Protein AF-A0A1G5U3D4-F1 (afdb_monomer_lite)

Structure (mmCIF, N/CA/C/O backbone):
data_AF-A0A1G5U3D4-F1
#
_entry.id   AF-A0A1G5U3D4-F1
#
loop_
_atom_site.group_PDB
_atom_site.id
_atom_site.type_symbol
_atom_site.label_atom_id
_atom_site.label_alt_id
_atom_site.label_comp_id
_atom_site.label_asym_id
_atom_site.label_entity_id
_atom_site.label_seq_id
_atom_site.pdbx_PDB_ins_code
_atom_site.Cartn_x
_atom_site.Cartn_y
_atom_site.Cartn_z
_atom_site.occupancy
_atom_site.B_iso_or_equiv
_atom_site.auth_seq_id
_atom_site.auth_comp_id
_atom_site.auth_asym_id
_atom_site.auth_atom_id
_atom_site.pdbx_PDB_model_num
ATOM 1 N N . MET A 1 1 ? 61.843 19.890 -47.550 1.00 40.59 1 MET A N 1
ATOM 2 C CA . MET A 1 1 ? 61.687 18.431 -47.391 1.00 40.59 1 MET A CA 1
ATOM 3 C C . MET A 1 1 ? 61.943 18.130 -45.918 1.00 40.59 1 MET A C 1
ATOM 5 O O . MET A 1 1 ? 63.076 17.907 -45.520 1.00 40.59 1 MET A O 1
ATOM 9 N N . HIS A 1 2 ? 60.922 18.325 -45.084 1.00 40.56 2 HIS A N 1
ATOM 10 C CA . HIS A 1 2 ? 60.919 17.898 -43.685 1.00 40.56 2 HIS A CA 1
ATOM 11 C C . HIS A 1 2 ? 59.904 16.772 -43.626 1.00 40.56 2 HIS A C 1
ATOM 13 O O . HIS A 1 2 ? 58.706 17.004 -43.760 1.00 40.56 2 HIS A O 1
ATOM 19 N N . ASP A 1 3 ? 60.434 15.559 -43.602 1.00 48.47 3 ASP A N 1
ATOM 20 C CA . ASP A 1 3 ? 59.673 14.334 -43.449 1.00 48.47 3 ASP A CA 1
ATOM 21 C C . ASP A 1 3 ? 59.570 14.100 -41.937 1.00 48.47 3 ASP A C 1
ATOM 23 O O . ASP A 1 3 ? 60.475 13.544 -41.312 1.00 48.47 3 ASP A O 1
ATOM 27 N N . ASP A 1 4 ? 58.526 14.664 -41.323 1.00 44.16 4 ASP A N 1
ATOM 28 C CA . ASP A 1 4 ? 58.190 14.407 -39.924 1.00 44.16 4 ASP A CA 1
ATOM 29 C C . ASP A 1 4 ? 57.668 12.971 -39.823 1.00 44.16 4 ASP A C 1
ATOM 31 O O . ASP A 1 4 ? 56.478 12.686 -39.993 1.00 44.16 4 ASP A O 1
ATOM 35 N N . ALA A 1 5 ? 58.585 12.044 -39.554 1.00 47.34 5 ALA A N 1
ATOM 36 C CA . ALA A 1 5 ? 58.266 10.671 -39.212 1.00 47.34 5 ALA A CA 1
ATOM 37 C C . ALA A 1 5 ? 57.438 10.655 -37.916 1.00 47.34 5 ALA A C 1
ATOM 39 O O . ALA A 1 5 ? 57.968 10.740 -36.806 1.00 47.34 5 ALA A O 1
ATOM 40 N N . GLN A 1 6 ? 56.114 10.548 -38.053 1.00 46.62 6 GLN A N 1
ATOM 41 C CA . GLN A 1 6 ? 55.227 10.310 -36.918 1.00 46.62 6 GLN A CA 1
ATOM 42 C C . GLN A 1 6 ? 55.649 9.010 -36.210 1.00 46.62 6 GLN A C 1
ATOM 44 O O . GLN A 1 6 ? 55.782 7.973 -36.869 1.00 46.62 6 GLN A O 1
ATOM 49 N N . PRO A 1 7 ? 55.840 9.020 -34.878 1.00 47.81 7 PRO A N 1
ATOM 50 C CA . PRO A 1 7 ? 56.302 7.844 -34.155 1.00 47.81 7 PRO A CA 1
ATOM 51 C C . PRO A 1 7 ? 55.297 6.696 -34.298 1.00 47.81 7 PRO A C 1
ATOM 53 O O . PRO A 1 7 ? 54.089 6.868 -34.104 1.00 47.81 7 PRO A O 1
ATOM 56 N N . ALA A 1 8 ? 55.803 5.508 -34.638 1.00 54.34 8 ALA A N 1
ATOM 57 C CA . ALA A 1 8 ? 55.010 4.290 -34.733 1.00 54.34 8 ALA A CA 1
ATOM 58 C C . ALA A 1 8 ? 54.326 4.007 -33.384 1.00 54.34 8 ALA A C 1
ATOM 60 O O . ALA A 1 8 ? 54.985 3.799 -32.365 1.00 54.34 8 ALA A O 1
ATOM 61 N N . ARG A 1 9 ? 52.988 4.023 -33.363 1.00 59.97 9 ARG A N 1
ATOM 62 C CA . ARG A 1 9 ? 52.210 3.705 -32.158 1.00 59.97 9 ARG A CA 1
ATOM 63 C C . ARG A 1 9 ? 52.391 2.228 -31.805 1.00 59.97 9 ARG A C 1
ATOM 65 O O . ARG A 1 9 ? 52.098 1.360 -32.621 1.00 59.97 9 ARG A O 1
ATOM 72 N N . THR A 1 10 ? 52.855 1.948 -30.590 1.00 72.38 10 THR A N 1
ATOM 73 C CA . THR A 1 10 ? 52.907 0.591 -30.031 1.00 72.38 10 THR A CA 1
ATOM 74 C C . THR A 1 10 ? 51.498 0.142 -29.610 1.00 72.38 10 THR A C 1
ATOM 76 O O . THR A 1 10 ? 50.693 0.980 -29.195 1.00 72.38 10 THR A O 1
ATOM 79 N N . PRO A 1 11 ? 51.174 -1.164 -29.657 1.00 71.25 11 PRO A N 1
ATOM 80 C CA . PRO A 1 11 ? 49.858 -1.681 -29.255 1.00 71.25 11 PRO A CA 1
ATOM 81 C C . PRO A 1 11 ? 49.492 -1.328 -27.802 1.00 71.25 11 PRO A C 1
ATOM 83 O O . PRO A 1 11 ? 48.326 -1.096 -27.488 1.00 71.25 11 PRO A O 1
ATOM 86 N N . ALA A 1 12 ? 50.495 -1.194 -26.927 1.00 77.06 12 ALA A N 1
ATOM 87 C CA . ALA A 1 12 ? 50.319 -0.719 -25.556 1.00 77.06 12 ALA A CA 1
ATOM 88 C C . ALA A 1 12 ? 49.777 0.724 -25.485 1.00 77.06 12 ALA A C 1
ATOM 90 O O . ALA A 1 12 ? 48.899 1.010 -24.672 1.00 77.06 12 ALA A O 1
ATOM 91 N N . ASN A 1 13 ? 50.241 1.622 -26.361 1.00 80.25 13 ASN A N 1
ATOM 92 C CA . ASN A 1 13 ? 49.787 3.014 -26.386 1.00 80.25 13 ASN A CA 1
ATOM 93 C C . ASN A 1 13 ? 48.340 3.132 -26.882 1.00 80.25 13 ASN A C 1
ATOM 95 O O . ASN A 1 13 ? 47.588 3.958 -26.368 1.00 80.25 13 ASN A O 1
ATOM 99 N N . THR A 1 14 ? 47.926 2.297 -27.841 1.00 76.62 14 THR A N 1
ATOM 100 C CA . THR A 1 14 ? 46.528 2.264 -28.297 1.00 76.62 14 THR A CA 1
ATOM 101 C C . THR A 1 14 ? 45.590 1.756 -27.202 1.00 76.62 14 THR A C 1
ATOM 103 O O . THR A 1 14 ? 44.530 2.342 -26.982 1.00 76.62 14 THR A O 1
ATOM 106 N N . LEU A 1 15 ? 45.997 0.721 -26.462 1.00 81.38 15 LEU A N 1
ATOM 107 C CA . LEU A 1 15 ? 45.232 0.203 -25.328 1.00 81.38 15 LEU A CA 1
ATOM 108 C C . LEU A 1 15 ? 45.103 1.242 -24.204 1.00 81.38 15 LEU A C 1
ATOM 110 O O . LEU A 1 15 ? 44.009 1.457 -23.684 1.00 81.38 15 LEU A O 1
ATOM 114 N N . LEU A 1 16 ? 46.193 1.940 -23.871 1.00 85.81 16 LEU A N 1
ATOM 115 C CA . LEU A 1 16 ? 46.182 3.012 -22.874 1.00 85.81 16 LEU A CA 1
ATOM 116 C C . LEU A 1 16 ? 45.246 4.156 -23.288 1.00 85.81 16 LEU A C 1
ATOM 118 O O . LEU A 1 16 ? 44.439 4.618 -22.484 1.00 85.81 16 LEU A O 1
ATOM 122 N N . LEU A 1 17 ? 45.303 4.572 -24.553 1.00 85.06 17 LEU A N 1
ATOM 123 C CA . LEU A 1 17 ? 44.421 5.599 -25.099 1.00 85.06 17 LEU A CA 1
ATOM 124 C C . LEU A 1 17 ? 42.943 5.176 -25.054 1.00 85.06 17 LEU A C 1
ATOM 126 O O . LEU A 1 17 ? 42.101 5.967 -24.637 1.00 85.06 17 LEU A O 1
ATOM 130 N N . ALA A 1 18 ? 42.619 3.938 -25.439 1.00 83.25 18 ALA A N 1
ATOM 131 C CA . ALA A 1 18 ? 41.254 3.420 -25.375 1.00 83.25 18 ALA A CA 1
ATOM 132 C C . ALA A 1 18 ? 40.723 3.385 -23.932 1.00 83.25 18 ALA A C 1
ATOM 134 O O . ALA A 1 18 ? 39.579 3.771 -23.691 1.00 83.25 18 ALA A O 1
ATOM 135 N N . MET A 1 19 ? 41.561 3.000 -22.961 1.00 85.94 19 MET A N 1
ATOM 136 C CA . MET A 1 19 ? 41.207 3.055 -21.538 1.00 85.94 19 MET A CA 1
ATOM 137 C C . MET A 1 19 ? 40.986 4.487 -21.045 1.00 85.94 19 MET A C 1
ATOM 139 O O . MET A 1 19 ? 40.022 4.730 -20.324 1.00 85.94 19 MET A O 1
ATOM 143 N N . LEU A 1 20 ? 41.822 5.447 -21.455 1.00 90.31 20 LEU A N 1
ATOM 144 C CA . LEU A 1 20 ? 41.631 6.860 -21.111 1.00 90.31 20 LEU A CA 1
ATOM 145 C C . LEU A 1 20 ? 40.322 7.415 -21.681 1.00 90.31 20 LEU A C 1
ATOM 147 O O . LEU A 1 20 ? 39.595 8.105 -20.972 1.00 90.31 20 LEU A O 1
ATOM 151 N N . ILE A 1 21 ? 39.989 7.086 -22.932 1.00 88.62 21 ILE A N 1
ATOM 152 C CA . ILE A 1 21 ? 38.724 7.505 -23.548 1.00 88.62 21 ILE A CA 1
ATOM 153 C C . ILE A 1 21 ? 37.540 6.841 -22.831 1.00 88.62 21 ILE A C 1
ATOM 155 O O . ILE A 1 21 ? 36.558 7.514 -22.531 1.00 88.62 21 ILE A O 1
ATOM 159 N N . ALA A 1 22 ? 37.629 5.552 -22.489 1.00 86.69 22 ALA A N 1
ATOM 160 C CA . ALA A 1 22 ? 36.587 4.867 -21.722 1.00 86.69 22 ALA A CA 1
ATOM 161 C C . ALA A 1 22 ? 36.379 5.511 -20.341 1.00 86.69 22 ALA A C 1
ATOM 163 O O . ALA A 1 22 ? 35.243 5.755 -19.936 1.00 86.69 22 ALA A O 1
ATOM 164 N N . ALA A 1 23 ? 37.468 5.846 -19.643 1.00 89.31 23 ALA A N 1
ATOM 165 C CA . ALA A 1 23 ? 37.425 6.556 -18.368 1.00 89.31 23 ALA A CA 1
ATOM 166 C C . ALA A 1 23 ? 36.858 7.978 -18.515 1.00 89.31 23 ALA A C 1
ATOM 168 O O . ALA A 1 23 ? 36.097 8.431 -17.668 1.00 89.31 23 ALA A O 1
ATOM 169 N N . MET A 1 24 ? 37.159 8.674 -19.612 1.00 92.62 24 MET A N 1
ATOM 170 C CA . MET A 1 24 ? 36.559 9.973 -19.916 1.00 92.62 24 MET A CA 1
ATOM 171 C C . MET A 1 24 ? 35.044 9.852 -20.146 1.00 92.62 24 MET A C 1
ATOM 173 O O . MET A 1 24 ? 34.285 10.677 -19.647 1.00 92.62 24 MET A O 1
ATOM 177 N N . LEU A 1 25 ? 34.588 8.812 -20.852 1.00 91.94 25 LEU A N 1
ATOM 178 C CA . LEU A 1 25 ? 33.169 8.545 -21.130 1.00 91.94 25 LEU A CA 1
ATOM 179 C C . LEU A 1 25 ? 32.389 8.026 -19.919 1.00 91.94 25 LEU A C 1
ATOM 181 O O . LEU A 1 25 ? 31.160 8.123 -19.889 1.00 91.94 25 LEU A O 1
ATOM 185 N N . ALA A 1 26 ? 33.086 7.537 -18.895 1.00 90.31 26 ALA A N 1
ATOM 186 C CA . ALA A 1 26 ? 32.483 7.207 -17.613 1.00 90.31 26 ALA A CA 1
ATOM 187 C C . ALA A 1 26 ? 31.790 8.425 -16.984 1.00 90.31 26 ALA A C 1
ATOM 189 O O . ALA A 1 26 ? 30.732 8.279 -16.377 1.00 90.31 26 ALA A O 1
ATOM 190 N N . VAL A 1 27 ? 32.354 9.624 -17.167 1.00 93.69 27 VAL A N 1
ATOM 191 C CA . VAL A 1 27 ? 31.813 10.878 -16.624 1.00 93.69 27 VAL A CA 1
ATOM 192 C C . VAL A 1 27 ? 30.427 11.203 -17.199 1.00 93.69 27 VAL A C 1
ATOM 194 O O . VAL A 1 27 ? 29.481 11.310 -16.416 1.00 93.69 27 VAL A O 1
ATOM 197 N N . PRO A 1 28 ? 30.234 11.332 -18.527 1.00 94.25 28 PRO A N 1
ATOM 198 C CA . PRO A 1 28 ? 28.913 11.600 -19.074 1.00 94.25 28 PRO A CA 1
ATOM 199 C C . PRO A 1 28 ? 27.948 10.421 -18.879 1.00 94.25 28 PRO A C 1
ATOM 201 O O . PRO A 1 28 ? 26.767 10.666 -18.653 1.00 94.25 28 PRO A O 1
ATOM 204 N N . LEU A 1 29 ? 28.407 9.161 -18.859 1.00 92.38 29 LEU A N 1
ATOM 205 C CA . LEU A 1 29 ? 27.536 8.033 -18.496 1.00 92.38 29 LEU A CA 1
ATOM 206 C C . LEU A 1 29 ? 27.028 8.145 -17.048 1.00 92.38 29 LEU A C 1
ATOM 208 O O . LEU A 1 29 ? 25.848 7.919 -16.781 1.00 92.38 29 LEU A O 1
ATOM 212 N N . PHE A 1 30 ? 27.894 8.546 -16.115 1.00 93.88 30 PHE A N 1
ATOM 213 C CA . PHE A 1 30 ? 27.499 8.819 -14.737 1.00 93.88 30 PHE A CA 1
ATOM 214 C C . PHE A 1 30 ? 26.518 9.998 -14.647 1.00 93.88 30 PHE A C 1
ATOM 216 O O . PHE A 1 30 ? 25.561 9.942 -13.878 1.00 93.88 30 PHE A O 1
ATOM 223 N N . ALA A 1 31 ? 26.674 11.028 -15.482 1.00 95.69 31 ALA A N 1
ATOM 224 C CA . ALA A 1 31 ? 25.685 12.102 -15.584 1.00 95.69 31 ALA A CA 1
ATOM 225 C C . ALA A 1 31 ? 24.313 11.587 -16.063 1.00 95.69 31 ALA A C 1
ATOM 227 O O . ALA A 1 31 ? 23.287 12.010 -15.531 1.00 95.69 31 ALA A O 1
ATOM 228 N N . VAL A 1 32 ? 24.269 10.627 -16.997 1.00 94.44 32 VAL A N 1
ATOM 229 C CA . VAL A 1 32 ? 23.009 9.961 -17.382 1.00 94.44 32 VAL A CA 1
ATOM 230 C C . VAL A 1 32 ? 22.423 9.166 -16.217 1.00 94.44 32 VAL A C 1
ATOM 232 O O . VAL A 1 32 ? 21.218 9.219 -15.992 1.00 94.44 32 VAL A O 1
ATOM 235 N N . TYR A 1 33 ? 23.250 8.474 -15.432 1.00 92.69 33 TYR A N 1
ATOM 236 C CA . TYR A 1 33 ? 22.788 7.798 -14.217 1.00 92.69 33 TYR A CA 1
ATOM 237 C C . TYR A 1 33 ? 22.139 8.778 -13.223 1.00 92.69 33 TYR A C 1
ATOM 239 O O . TYR A 1 33 ? 21.049 8.507 -12.717 1.00 92.69 33 TYR A O 1
ATOM 247 N N . LEU A 1 34 ? 22.755 9.944 -12.995 1.00 94.88 34 LEU A N 1
ATOM 248 C CA . LEU A 1 34 ? 22.171 11.008 -12.170 1.00 94.88 34 LEU A CA 1
ATOM 249 C C . LEU A 1 34 ? 20.858 11.543 -12.758 1.00 94.88 34 LEU A C 1
ATOM 251 O O . LEU A 1 34 ? 19.916 11.787 -12.009 1.00 94.88 34 LEU A O 1
ATOM 255 N N . LEU A 1 35 ? 20.764 11.675 -14.083 1.00 94.19 35 LEU A N 1
ATOM 256 C CA . LEU A 1 35 ? 19.531 12.082 -14.758 1.00 94.19 35 LEU A CA 1
ATOM 257 C C . LEU A 1 35 ? 18.405 11.059 -14.551 1.00 94.19 35 LEU A C 1
ATOM 259 O O . LEU A 1 35 ? 17.284 11.444 -14.231 1.00 94.19 35 LEU A O 1
ATOM 263 N N . VAL A 1 36 ? 18.690 9.759 -14.683 1.00 93.00 36 VAL A N 1
ATOM 264 C CA . VAL A 1 36 ? 17.712 8.692 -14.403 1.00 93.00 36 VAL A CA 1
ATOM 265 C C . VAL A 1 36 ? 17.252 8.753 -12.947 1.00 93.00 36 VAL A C 1
ATOM 267 O O . VAL A 1 36 ? 16.059 8.618 -12.675 1.00 93.00 36 VAL A O 1
ATOM 270 N N . TYR A 1 37 ? 18.179 8.990 -12.016 1.00 92.06 37 TYR A N 1
ATOM 271 C CA . TYR A 1 37 ? 17.862 9.139 -10.598 1.00 92.06 37 TYR A CA 1
ATOM 272 C C . TYR A 1 37 ? 16.947 10.345 -10.332 1.00 92.06 37 TYR A C 1
ATOM 274 O O . TYR A 1 37 ? 15.927 10.199 -9.657 1.00 92.06 37 TYR A O 1
ATOM 282 N N . ASP A 1 38 ? 17.260 11.511 -10.905 1.00 93.56 38 ASP A N 1
ATOM 283 C CA . ASP A 1 38 ? 16.434 12.721 -10.804 1.00 93.56 38 ASP A CA 1
ATOM 284 C C . ASP A 1 38 ? 15.025 12.492 -11.374 1.00 93.56 38 ASP A C 1
ATOM 286 O O . ASP A 1 38 ? 14.020 12.784 -10.722 1.00 93.56 38 ASP A O 1
ATOM 290 N N . ARG A 1 39 ? 14.927 11.864 -12.553 1.00 91.56 39 ARG A N 1
ATOM 291 C CA . ARG A 1 39 ? 13.634 11.507 -13.158 1.00 91.56 39 ARG A CA 1
ATOM 292 C C . ARG A 1 39 ? 12.838 10.525 -12.299 1.00 91.56 39 ARG A C 1
ATOM 294 O O . ARG A 1 39 ? 11.631 10.695 -12.123 1.00 91.56 39 ARG A O 1
ATOM 301 N N . GLN A 1 40 ? 13.493 9.530 -11.701 1.00 89.25 40 GLN A N 1
ATOM 302 C CA . GLN A 1 40 ? 12.838 8.604 -10.778 1.00 89.25 40 GLN A CA 1
ATOM 303 C C . GLN A 1 40 ? 12.321 9.329 -9.524 1.00 89.25 40 GLN A C 1
ATOM 305 O O . GLN A 1 40 ? 11.227 9.016 -9.049 1.00 89.25 40 GLN A O 1
ATOM 310 N N . ALA A 1 41 ? 13.069 10.303 -9.000 1.00 90.88 41 ALA A N 1
ATOM 311 C CA . ALA A 1 41 ? 12.631 11.133 -7.881 1.00 90.88 41 ALA A CA 1
ATOM 312 C C . ALA A 1 41 ? 11.414 11.997 -8.261 1.00 90.88 41 ALA A C 1
ATOM 314 O O . ALA A 1 41 ? 10.414 11.972 -7.545 1.00 90.88 41 ALA A O 1
ATOM 315 N N . GLN A 1 42 ? 11.434 12.663 -9.424 1.00 89.12 42 GLN A N 1
ATOM 316 C CA . GLN A 1 42 ? 10.279 13.411 -9.944 1.00 89.12 42 GLN A CA 1
ATOM 317 C C . GLN A 1 42 ? 9.041 12.527 -10.121 1.00 89.12 42 GLN A C 1
ATOM 319 O O . GLN A 1 42 ? 7.931 12.950 -9.794 1.00 89.12 42 GLN A O 1
ATOM 324 N N . SER A 1 43 ? 9.220 11.287 -10.583 1.00 86.06 43 SER A N 1
ATOM 325 C CA . SER A 1 43 ? 8.127 10.321 -10.693 1.00 86.06 43 SER A CA 1
ATOM 326 C C . SER A 1 43 ? 7.486 10.012 -9.340 1.00 86.06 43 SER A C 1
ATOM 328 O O . SER A 1 43 ? 6.258 9.955 -9.253 1.00 86.06 43 SER A O 1
ATOM 330 N N . ARG A 1 44 ? 8.289 9.844 -8.280 1.00 87.12 44 ARG A N 1
ATOM 331 C CA . ARG A 1 44 ? 7.775 9.629 -6.917 1.00 87.12 44 ARG A CA 1
ATOM 332 C C . ARG A 1 44 ? 6.974 10.840 -6.446 1.00 87.12 44 ARG A C 1
ATOM 334 O O . ARG A 1 44 ? 5.806 10.674 -6.121 1.00 87.12 44 ARG A O 1
ATOM 341 N N . THR A 1 45 ? 7.525 12.047 -6.570 1.00 88.88 45 THR A N 1
ATOM 342 C CA . THR A 1 45 ? 6.824 13.293 -6.215 1.00 88.88 45 THR A CA 1
ATOM 343 C C . THR A 1 45 ? 5.500 13.455 -6.969 1.00 88.88 45 THR A C 1
ATOM 345 O O . THR A 1 45 ? 4.479 13.824 -6.390 1.00 88.88 45 THR A O 1
ATOM 348 N N . ALA A 1 46 ? 5.474 13.149 -8.269 1.00 86.56 46 ALA A N 1
ATOM 349 C CA . ALA A 1 46 ? 4.251 13.219 -9.060 1.00 86.56 46 ALA A CA 1
ATOM 350 C C . ALA A 1 46 ? 3.204 12.194 -8.599 1.00 86.56 46 ALA A C 1
ATOM 352 O O . ALA A 1 46 ? 2.025 12.539 -8.500 1.00 86.56 46 ALA A O 1
ATOM 353 N N . ARG A 1 47 ? 3.616 10.960 -8.280 1.00 85.12 47 ARG A N 1
ATOM 354 C CA . ARG A 1 47 ? 2.728 9.926 -7.722 1.00 85.12 47 ARG A CA 1
ATOM 355 C C . ARG A 1 47 ? 2.190 10.320 -6.349 1.00 85.12 47 ARG A C 1
ATOM 357 O O . ARG A 1 47 ? 0.992 10.183 -6.127 1.00 85.12 47 ARG A O 1
ATOM 364 N N . ASP A 1 48 ? 3.022 10.894 -5.489 1.00 86.00 48 ASP A N 1
ATOM 365 C CA . ASP A 1 48 ? 2.598 11.388 -4.176 1.00 86.00 48 ASP A CA 1
ATOM 366 C C . ASP A 1 48 ? 1.564 12.519 -4.313 1.00 86.00 48 ASP A C 1
ATOM 368 O O . ASP A 1 48 ? 0.562 12.537 -3.603 1.00 86.00 48 ASP A O 1
ATOM 372 N N . SER A 1 49 ? 1.704 13.392 -5.318 1.00 86.75 49 SER A N 1
ATOM 373 C CA . SER A 1 49 ? 0.694 14.425 -5.605 1.00 86.75 49 SER A CA 1
ATOM 374 C C . SER A 1 49 ? -0.640 13.870 -6.135 1.00 86.75 49 SER A C 1
ATOM 376 O O . SER A 1 49 ? -1.678 14.518 -6.010 1.00 86.75 49 SER A O 1
ATOM 378 N N . ILE A 1 50 ? -0.631 12.692 -6.776 1.00 84.75 50 ILE A N 1
ATOM 379 C CA . ILE A 1 50 ? -1.862 11.977 -7.157 1.00 84.75 50 ILE A CA 1
ATOM 380 C C . ILE A 1 50 ? -2.488 11.356 -5.904 1.00 84.75 50 ILE A C 1
ATOM 382 O O . ILE A 1 50 ? -3.704 11.428 -5.729 1.00 84.75 50 ILE A O 1
ATOM 386 N N . ALA A 1 51 ? -1.659 10.761 -5.042 1.00 85.88 51 ALA A N 1
ATOM 387 C CA . ALA A 1 51 ? -2.077 10.157 -3.786 1.00 85.88 51 ALA A CA 1
ATOM 388 C C . ALA A 1 51 ? -2.765 11.167 -2.860 1.00 85.88 51 ALA A C 1
ATOM 390 O O . ALA A 1 51 ? -3.834 10.859 -2.341 1.00 85.88 51 ALA A O 1
ATOM 391 N N . GLU A 1 52 ? -2.211 12.372 -2.715 1.00 84.69 52 GLU A N 1
ATOM 392 C CA . GLU A 1 52 ? -2.761 13.442 -1.870 1.00 84.69 52 GLU A CA 1
ATOM 393 C C . GLU A 1 52 ? -4.202 13.824 -2.257 1.00 84.69 52 GLU A C 1
ATOM 395 O O . GLU A 1 52 ? -5.042 14.056 -1.394 1.00 84.69 52 GLU A O 1
ATOM 400 N N . GLY A 1 53 ? -4.525 13.822 -3.556 1.00 83.62 53 GLY A N 1
ATOM 401 C CA . GLY A 1 53 ? -5.872 14.133 -4.047 1.00 83.62 53 GLY A CA 1
ATOM 402 C C . GLY A 1 53 ? -6.857 12.955 -4.063 1.00 83.62 53 GLY A C 1
ATOM 403 O O . GLY A 1 53 ? -8.037 13.161 -4.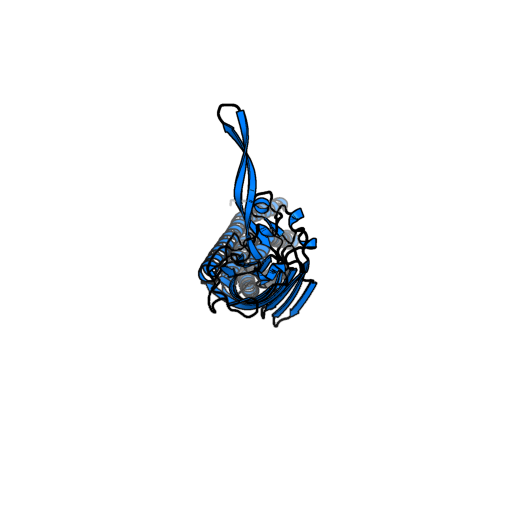353 1.00 83.62 53 GLY A O 1
ATOM 404 N N . TRP A 1 54 ? -6.404 11.720 -3.814 1.00 87.00 54 TRP A N 1
ATOM 405 C CA . TRP A 1 54 ? -7.242 10.513 -3.909 1.00 87.00 54 TRP A CA 1
ATOM 406 C C . TRP A 1 54 ? -7.417 9.778 -2.580 1.00 87.00 54 TRP A C 1
ATOM 408 O O . TRP A 1 54 ? -8.530 9.366 -2.252 1.00 87.00 54 TRP A O 1
ATOM 418 N N . GLY A 1 55 ? -6.320 9.572 -1.862 1.00 87.94 55 GLY A N 1
ATOM 419 C CA . GLY A 1 55 ? -6.216 8.725 -0.684 1.00 87.94 55 GLY A CA 1
ATOM 420 C C . GLY A 1 55 ? -4.857 8.028 -0.654 1.00 87.94 55 GLY A C 1
ATOM 421 O O . GLY A 1 55 ? -4.406 7.470 -1.664 1.00 87.94 55 GLY A O 1
ATOM 422 N N . GLY A 1 56 ? -4.210 8.066 0.507 1.00 89.06 56 GLY A N 1
ATOM 423 C CA . GLY A 1 56 ? -2.921 7.448 0.793 1.00 89.06 56 GLY A CA 1
ATOM 424 C C . GLY A 1 56 ? -2.941 5.915 0.768 1.00 89.06 56 GLY A C 1
ATOM 425 O O . GLY A 1 56 ? -3.948 5.266 0.472 1.00 89.06 56 GLY A O 1
ATOM 426 N N . ALA A 1 57 ? -1.804 5.305 1.106 1.00 90.38 57 ALA A N 1
ATOM 427 C CA . ALA A 1 57 ? -1.753 3.869 1.366 1.00 90.38 57 ALA A CA 1
ATOM 428 C C . ALA A 1 57 ? -2.605 3.534 2.602 1.00 90.38 57 ALA A C 1
ATOM 430 O O . ALA A 1 57 ? -2.440 4.146 3.661 1.00 90.38 57 ALA A O 1
ATOM 431 N N . GLN A 1 58 ? -3.502 2.554 2.480 1.00 95.06 58 GLN A N 1
ATOM 432 C CA . GLN A 1 58 ? -4.468 2.249 3.534 1.00 95.06 58 GLN A CA 1
ATOM 433 C C . GLN A 1 58 ? -4.037 1.057 4.383 1.00 95.06 58 GLN A C 1
ATOM 435 O O . GLN A 1 58 ? -3.735 -0.023 3.872 1.00 95.06 58 GLN A O 1
ATOM 440 N N . VAL A 1 59 ? -4.097 1.255 5.698 1.00 96.75 59 VAL A N 1
ATOM 441 C CA . VAL A 1 59 ? -4.157 0.180 6.690 1.00 96.75 59 VAL A CA 1
ATOM 442 C C . VAL A 1 59 ? -5.540 0.253 7.319 1.00 96.75 59 VAL A C 1
ATOM 444 O O . VAL A 1 59 ? -5.923 1.314 7.814 1.00 96.75 59 VAL A O 1
ATOM 447 N N . ILE A 1 60 ? -6.281 -0.848 7.286 1.00 96.94 60 ILE A N 1
ATOM 448 C CA . ILE A 1 60 ? -7.546 -0.996 8.000 1.00 96.94 60 ILE A CA 1
ATOM 449 C C . ILE A 1 60 ? -7.331 -1.836 9.257 1.00 96.94 60 ILE A C 1
ATOM 451 O O . ILE A 1 60 ? -6.484 -2.730 9.273 1.00 96.94 60 ILE A O 1
ATOM 455 N N . ALA A 1 61 ? -8.071 -1.535 10.319 1.00 95.44 61 ALA A N 1
ATOM 456 C CA . ALA A 1 61 ? -7.991 -2.269 11.578 1.00 95.44 61 ALA A CA 1
ATOM 457 C C . ALA A 1 61 ? -9.347 -2.320 12.287 1.00 95.44 61 ALA A C 1
ATOM 459 O O . ALA A 1 61 ? -10.139 -1.380 12.205 1.00 95.44 61 ALA A O 1
ATOM 460 N N . GLY A 1 62 ? -9.565 -3.380 13.061 1.00 86.62 62 GLY A N 1
ATOM 461 C CA . GLY A 1 62 ? -10.771 -3.546 13.865 1.00 86.62 62 GLY A CA 1
ATOM 462 C C . GLY A 1 62 ? -12.008 -3.985 13.067 1.00 86.62 62 GLY A C 1
ATOM 463 O O . GLY A 1 62 ? -11.921 -4.175 11.856 1.00 86.62 62 GLY A O 1
ATOM 464 N N . PRO A 1 63 ? -13.166 -4.077 13.746 1.00 95.88 63 PRO A N 1
ATOM 465 C CA . PRO A 1 63 ? -13.502 -3.255 14.904 1.00 95.88 63 PRO A CA 1
ATOM 466 C C . PRO A 1 63 ? -12.853 -3.686 16.220 1.00 95.88 63 PRO A C 1
ATOM 468 O O . PRO A 1 63 ? -12.548 -4.854 16.431 1.00 95.88 63 PRO A O 1
ATOM 471 N N . VAL A 1 64 ? -12.705 -2.727 17.133 1.00 96.00 64 VAL A N 1
ATOM 472 C CA . VAL A 1 64 ? -12.332 -2.940 18.540 1.00 96.00 64 VAL A CA 1
ATOM 473 C C . VAL A 1 64 ? -13.388 -2.276 19.419 1.00 96.00 64 VAL A C 1
ATOM 475 O O . VAL A 1 64 ? -13.826 -1.164 19.120 1.00 96.00 64 VAL A O 1
ATOM 478 N N . LEU A 1 65 ? -13.802 -2.941 20.497 1.00 97.31 65 LEU A N 1
ATOM 479 C CA . LEU A 1 65 ? -14.745 -2.385 21.462 1.00 97.31 65 LEU A CA 1
ATOM 480 C C . LEU A 1 65 ? -13.967 -1.723 22.605 1.00 97.31 65 LEU A C 1
ATOM 482 O O . LEU A 1 65 ? -13.249 -2.394 23.341 1.00 97.31 65 LEU A O 1
ATOM 486 N N . ALA A 1 66 ? -14.087 -0.408 22.739 1.00 96.50 66 ALA A N 1
ATOM 487 C CA . ALA A 1 66 ? -13.478 0.374 23.804 1.00 96.50 66 ALA A CA 1
ATOM 488 C C . ALA A 1 66 ? -14.496 0.603 24.925 1.00 96.50 66 ALA A C 1
ATOM 490 O O . ALA A 1 66 ? -15.544 1.198 24.699 1.00 96.50 66 ALA A O 1
ATOM 491 N N . ILE A 1 67 ? -14.191 0.131 26.129 1.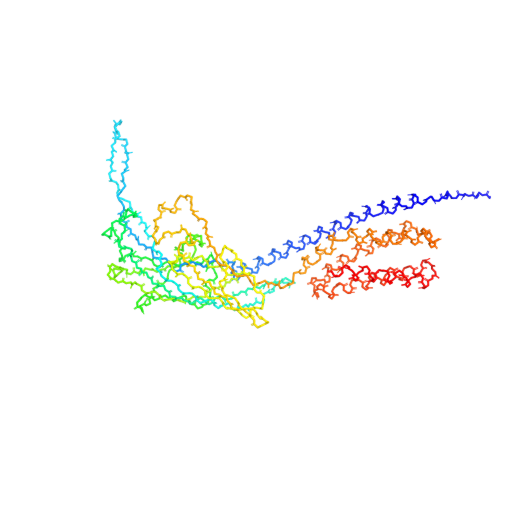00 96.31 67 ILE A N 1
ATOM 492 C CA . ILE A 1 67 ? -15.091 0.156 27.282 1.00 96.31 67 ILE A CA 1
ATOM 493 C C . ILE A 1 67 ? -14.427 0.984 28.386 1.00 96.31 67 ILE A C 1
ATOM 495 O O . ILE A 1 67 ? -13.393 0.567 28.924 1.00 96.31 67 ILE A O 1
ATOM 499 N N . PRO A 1 68 ? -14.973 2.160 28.731 1.00 95.12 68 PRO A N 1
ATOM 500 C CA . PRO A 1 68 ? -14.478 2.944 29.852 1.00 95.12 68 PRO A CA 1
ATOM 501 C C . PRO A 1 68 ? -14.637 2.189 31.174 1.00 95.12 68 PRO A C 1
ATOM 503 O O . PRO A 1 68 ? -15.623 1.483 31.392 1.00 95.12 68 PRO A O 1
ATOM 506 N N . TYR A 1 69 ? -13.681 2.359 32.083 1.00 92.94 69 TYR A N 1
ATOM 507 C CA . TYR A 1 69 ? -13.770 1.830 33.441 1.00 92.94 69 TYR A CA 1
ATOM 508 C C . TYR A 1 69 ? -13.023 2.705 34.442 1.00 92.94 69 TYR A C 1
ATOM 510 O O . TYR A 1 69 ? -12.142 3.491 34.086 1.00 92.94 69 TYR A O 1
ATOM 518 N N . VAL A 1 70 ? -13.387 2.577 35.716 1.00 88.31 70 VAL A N 1
ATOM 519 C CA . VAL A 1 70 ? -12.697 3.267 36.811 1.00 88.31 70 VAL A CA 1
ATOM 520 C C . VAL A 1 70 ? -11.697 2.308 37.447 1.00 88.31 70 VAL A C 1
ATOM 522 O O . VAL A 1 70 ? -12.080 1.306 38.050 1.00 88.31 70 VAL A O 1
ATOM 525 N N . ALA A 1 71 ? -10.411 2.625 37.319 1.00 84.94 71 ALA A N 1
ATOM 526 C CA . ALA A 1 71 ? -9.325 1.918 37.982 1.00 84.94 71 ALA A CA 1
ATOM 527 C C . ALA A 1 71 ? -8.975 2.606 39.308 1.00 84.94 71 ALA A C 1
ATOM 529 O 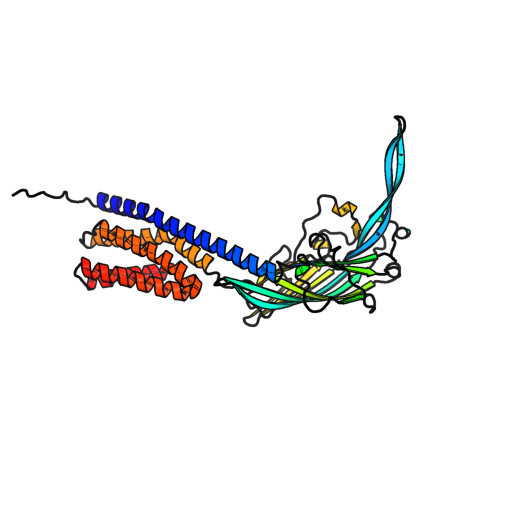O . ALA A 1 71 ? -8.972 3.834 39.395 1.00 84.94 71 ALA A O 1
ATOM 530 N N . GLN A 1 72 ? -8.634 1.824 40.331 1.00 81.06 72 GLN A N 1
ATOM 531 C CA . GLN A 1 72 ? -8.076 2.343 41.581 1.00 81.06 72 GLN A CA 1
ATOM 532 C C . GLN A 1 72 ? -6.550 2.222 41.515 1.00 81.06 72 GLN A C 1
ATOM 534 O O . GLN A 1 72 ? -6.027 1.118 41.378 1.00 81.06 72 GLN A O 1
ATOM 539 N N . THR A 1 73 ? -5.837 3.344 41.589 1.00 75.38 73 THR A N 1
ATOM 540 C CA . THR A 1 73 ? -4.367 3.390 41.623 1.00 75.38 73 THR A CA 1
ATOM 541 C C . THR A 1 73 ? -3.915 3.842 43.006 1.00 75.38 73 THR A C 1
ATOM 543 O O . THR A 1 73 ? -4.519 4.735 43.592 1.00 75.38 73 THR A O 1
ATOM 546 N N . GLN A 1 74 ? -2.857 3.238 43.544 1.00 76.62 74 GLN A N 1
ATOM 547 C CA . GLN A 1 74 ? -2.218 3.732 44.762 1.00 76.62 74 GLN A CA 1
ATOM 548 C C . GLN A 1 74 ? -1.139 4.751 44.390 1.00 76.62 74 GLN A C 1
ATOM 550 O O . GLN A 1 74 ? -0.142 4.403 43.764 1.00 76.62 74 GLN A O 1
ATOM 555 N N . GLU A 1 75 ? -1.332 6.006 44.777 1.00 75.44 75 GLU A N 1
ATOM 556 C CA . GLU A 1 75 ? -0.341 7.068 44.630 1.00 75.44 75 GLU A CA 1
ATOM 557 C C . GLU A 1 75 ? 0.337 7.321 45.975 1.00 75.44 75 GLU A C 1
ATOM 559 O O . GLU A 1 75 ? -0.325 7.528 46.991 1.00 75.44 75 GLU A O 1
ATOM 564 N N . THR A 1 76 ? 1.670 7.306 45.999 1.00 72.94 76 THR A N 1
ATOM 565 C CA . THR A 1 76 ? 2.428 7.719 47.187 1.00 72.94 76 THR A CA 1
ATOM 566 C C . THR A 1 76 ? 2.665 9.222 47.109 1.00 72.94 76 THR A C 1
ATOM 568 O O . THR A 1 76 ? 3.500 9.675 46.328 1.00 72.94 76 THR A O 1
ATOM 571 N N . VAL A 1 77 ? 1.945 9.996 47.916 1.00 77.38 77 VAL A N 1
ATOM 572 C CA . VAL A 1 77 ? 2.079 11.455 47.993 1.00 77.38 77 VAL A CA 1
ATOM 573 C C . VAL A 1 77 ? 2.906 11.816 49.229 1.00 77.38 77 VAL A C 1
ATOM 575 O O . VAL A 1 77 ? 2.772 11.194 50.283 1.00 77.38 77 VAL A O 1
ATOM 578 N N . ASN A 1 78 ? 3.796 12.804 49.111 1.00 72.69 78 ASN A N 1
ATOM 579 C CA . ASN A 1 78 ? 4.513 13.362 50.260 1.00 72.69 78 ASN A CA 1
ATOM 580 C C . ASN A 1 78 ? 3.663 14.471 50.892 1.00 72.69 78 ASN A C 1
ATOM 582 O O . ASN A 1 78 ? 3.649 15.597 50.400 1.00 72.69 78 ASN A O 1
ATOM 586 N N . GLU A 1 79 ? 2.991 14.164 51.998 1.00 74.06 79 GLU A N 1
ATOM 587 C CA . GLU A 1 79 ? 2.309 15.157 52.832 1.00 74.06 79 GLU A CA 1
ATOM 588 C C . GLU A 1 79 ? 3.152 15.413 54.087 1.00 74.06 79 GLU A C 1
ATOM 590 O O . GLU A 1 79 ? 3.422 14.507 54.877 1.00 74.06 79 GLU A O 1
ATOM 595 N N . GLY A 1 80 ? 3.632 16.649 54.256 1.00 71.44 80 GLY A N 1
ATOM 596 C CA . GLY A 1 80 ? 4.373 17.057 55.459 1.00 71.44 80 GLY A CA 1
ATOM 597 C C . GLY A 1 80 ? 5.660 16.261 55.735 1.00 71.44 80 GLY A C 1
ATOM 598 O O . GLY A 1 80 ? 6.019 16.067 56.892 1.00 71.44 80 GLY A O 1
ATOM 599 N N . GLY A 1 81 ? 6.338 15.758 54.696 1.00 73.31 81 GLY A N 1
ATOM 600 C CA . GLY A 1 81 ? 7.574 14.971 54.830 1.00 73.31 81 GLY A CA 1
ATOM 601 C C . GLY A 1 81 ? 7.371 13.484 55.152 1.00 73.31 81 GLY A C 1
ATOM 602 O O . GLY A 1 81 ? 8.356 12.766 55.320 1.00 73.31 81 GLY A O 1
ATOM 603 N N . LYS A 1 82 ? 6.123 12.996 55.205 1.00 70.00 82 LYS A N 1
ATOM 604 C CA . LYS A 1 82 ? 5.797 11.566 55.298 1.00 70.00 82 LYS A CA 1
ATOM 605 C C . LYS A 1 82 ? 5.216 11.069 53.976 1.00 70.00 82 LYS A C 1
ATOM 607 O O . LYS A 1 82 ? 4.352 11.711 53.382 1.00 70.00 82 LYS A O 1
ATOM 612 N N . ARG A 1 83 ? 5.669 9.889 53.542 1.00 73.75 83 ARG A N 1
ATOM 613 C CA . ARG A 1 83 ? 5.078 9.163 52.412 1.00 73.75 83 ARG A CA 1
ATOM 614 C C . ARG A 1 83 ? 3.719 8.611 52.841 1.00 73.75 83 ARG A C 1
ATOM 616 O O . ARG A 1 83 ? 3.667 7.746 53.713 1.00 73.75 83 ARG A O 1
ATOM 623 N N . VAL A 1 84 ? 2.646 9.108 52.236 1.00 80.38 84 VAL A N 1
ATOM 624 C CA . VAL A 1 84 ? 1.271 8.648 52.456 1.00 80.38 84 VAL A CA 1
ATOM 625 C C . VAL A 1 84 ? 0.760 8.017 51.166 1.00 80.38 84 VAL A C 1
ATOM 627 O O . VAL A 1 84 ? 0.749 8.655 50.115 1.00 80.38 84 VAL A O 1
ATOM 630 N N . THR A 1 85 ? 0.338 6.756 51.234 1.00 76.38 85 THR A N 1
ATOM 631 C CA . THR A 1 85 ? -0.286 6.065 50.101 1.00 76.38 85 THR A CA 1
ATOM 632 C C . THR A 1 85 ? -1.770 6.409 50.054 1.00 76.38 85 THR A C 1
ATOM 634 O O . THR A 1 85 ? -2.528 6.032 50.948 1.00 76.38 85 THR A O 1
ATOM 637 N N . ARG A 1 86 ? -2.201 7.115 49.009 1.00 79.88 86 ARG A N 1
ATOM 638 C CA . ARG A 1 86 ? -3.600 7.457 48.753 1.00 79.88 86 ARG A CA 1
ATOM 639 C C . ARG A 1 86 ? -4.126 6.636 47.584 1.00 79.88 86 ARG A C 1
ATOM 641 O O . ARG A 1 86 ? -3.442 6.447 46.586 1.00 79.88 86 ARG A O 1
ATOM 648 N N . THR A 1 87 ? -5.357 6.151 47.703 1.00 77.62 87 THR A N 1
ATOM 649 C CA . THR A 1 87 ? -6.041 5.512 46.574 1.00 77.62 87 THR A CA 1
ATOM 650 C C . THR A 1 87 ? -6.685 6.604 45.720 1.00 77.62 87 THR A C 1
ATOM 652 O O . THR A 1 87 ? -7.535 7.346 46.212 1.00 77.62 87 THR A O 1
ATOM 655 N N . ALA A 1 88 ? -6.256 6.724 44.468 1.00 80.31 88 ALA A N 1
ATOM 656 C CA . ALA A 1 88 ? -6.795 7.635 43.468 1.00 80.31 88 ALA A CA 1
ATOM 657 C C . ALA A 1 88 ? -7.608 6.847 42.432 1.00 80.31 88 ALA A C 1
ATOM 659 O O . ALA A 1 88 ? -7.161 5.823 41.911 1.00 80.31 88 ALA A O 1
ATOM 660 N N . SER A 1 89 ? -8.811 7.325 42.119 1.00 81.62 89 SER A N 1
ATOM 661 C CA . SER A 1 89 ? -9.641 6.758 41.054 1.00 81.62 89 SER A CA 1
ATOM 662 C C . SER A 1 89 ? -9.292 7.414 39.720 1.00 81.62 89 SER A C 1
ATOM 664 O O . SER A 1 89 ? -9.429 8.626 39.570 1.00 81.62 89 SER A O 1
ATOM 666 N N . VAL A 1 90 ? -8.873 6.617 38.740 1.00 85.69 90 VAL A N 1
ATOM 667 C CA . VAL A 1 90 ? -8.479 7.084 37.405 1.00 85.69 90 VAL A CA 1
ATOM 668 C C . VAL A 1 90 ? -9.388 6.436 36.367 1.00 85.69 90 VAL A C 1
ATOM 670 O O . VAL A 1 90 ? -9.593 5.222 36.385 1.00 85.69 90 VAL A O 1
ATOM 673 N N . ARG A 1 91 ? -9.946 7.236 35.451 1.00 88.38 91 ARG A N 1
ATOM 674 C CA . ARG A 1 91 ? -10.684 6.702 34.298 1.00 88.38 91 ARG A CA 1
ATOM 675 C C . ARG A 1 91 ? -9.697 6.134 33.289 1.00 88.38 91 ARG A C 1
ATOM 677 O O . ARG A 1 91 ? -8.762 6.824 32.894 1.00 88.38 91 ARG A O 1
ATOM 684 N N . ARG A 1 92 ? -9.937 4.898 32.873 1.00 91.31 92 ARG A N 1
ATOM 685 C CA . ARG A 1 92 ? -9.156 4.178 31.869 1.00 91.31 92 ARG A CA 1
ATOM 686 C C . ARG A 1 92 ? -10.072 3.549 30.835 1.00 91.31 92 ARG A C 1
ATOM 688 O O . ARG A 1 92 ? -11.291 3.513 31.005 1.00 91.31 92 ARG A O 1
ATOM 695 N N . THR A 1 93 ? -9.476 3.057 29.761 1.00 93.25 93 THR A N 1
ATOM 696 C CA . THR A 1 93 ? -10.183 2.373 28.680 1.00 93.25 93 THR A CA 1
ATOM 697 C C . THR A 1 93 ? -9.675 0.949 28.535 1.00 93.25 93 THR A C 1
ATOM 699 O O . THR A 1 93 ? -8.482 0.719 28.337 1.00 93.25 93 THR A O 1
ATOM 702 N N . LEU A 1 94 ? -10.595 -0.010 28.591 1.00 93.69 94 LEU A N 1
ATOM 703 C CA . LEU A 1 94 ? -10.346 -1.387 28.193 1.00 93.69 94 LEU A CA 1
ATOM 704 C C . LEU A 1 94 ? -10.658 -1.529 26.703 1.00 93.69 94 LEU A C 1
ATOM 706 O O . LEU A 1 94 ? -11.733 -1.155 26.247 1.00 93.69 94 LEU A O 1
ATOM 710 N N . LEU A 1 95 ? -9.726 -2.081 25.942 1.00 93.94 95 LEU A N 1
ATOM 711 C CA . LEU A 1 95 ? -9.870 -2.414 24.533 1.00 93.94 95 LEU A CA 1
ATOM 712 C C . LEU A 1 95 ? -10.103 -3.920 24.410 1.00 93.94 95 LEU A C 1
ATOM 714 O O . LEU A 1 95 ? -9.235 -4.726 24.747 1.00 93.94 95 LEU A O 1
ATOM 718 N N . LEU A 1 96 ? -11.283 -4.293 23.927 1.00 94.75 96 LEU A N 1
ATOM 719 C CA . LEU A 1 96 ? -11.682 -5.671 23.690 1.00 94.75 96 LEU A CA 1
ATOM 720 C C . LEU A 1 96 ? -11.654 -5.963 22.189 1.00 94.75 96 LEU A C 1
ATOM 722 O O . LEU A 1 96 ? -12.396 -5.366 21.405 1.00 94.75 96 LEU A O 1
ATOM 726 N N . ALA A 1 97 ? -10.818 -6.918 21.802 1.00 94.56 97 ALA A N 1
ATOM 727 C CA . ALA A 1 97 ? -10.816 -7.492 20.468 1.00 94.56 97 ALA A CA 1
ATOM 728 C C . ALA A 1 97 ? -12.035 -8.407 20.245 1.00 94.56 97 ALA A C 1
ATOM 730 O O . ALA A 1 97 ? -12.506 -9.058 21.186 1.00 94.56 97 ALA A O 1
ATOM 731 N N . PRO A 1 98 ? -12.538 -8.527 19.006 1.00 96.00 98 PRO A N 1
ATOM 732 C CA . PRO A 1 98 ? -13.587 -9.486 18.705 1.00 96.00 98 PRO A CA 1
ATOM 733 C C . PRO A 1 98 ? -13.054 -10.915 18.846 1.00 96.00 98 PRO A C 1
ATOM 735 O O . PRO A 1 98 ? -11.915 -11.215 18.501 1.00 96.00 98 PRO A O 1
ATOM 738 N N . ALA A 1 99 ? -13.890 -11.837 19.312 1.00 95.00 99 ALA A N 1
ATOM 739 C CA . ALA A 1 99 ? -13.558 -13.258 19.341 1.00 95.00 99 ALA A CA 1
ATOM 740 C C . ALA A 1 99 ? -13.406 -13.833 17.924 1.00 95.00 99 ALA A C 1
ATOM 742 O O . ALA A 1 99 ? -12.568 -14.699 17.699 1.00 95.00 99 ALA A O 1
ATOM 743 N N . ALA A 1 100 ? -14.214 -13.348 16.979 1.00 96.12 100 ALA A N 1
ATOM 744 C CA . ALA A 1 100 ? -14.117 -13.704 15.569 1.00 96.12 100 ALA A CA 1
ATOM 745 C C . ALA A 1 100 ? -14.457 -12.500 14.687 1.00 96.12 100 ALA A C 1
ATOM 747 O O . ALA A 1 100 ? -15.374 -11.738 15.006 1.00 96.12 100 ALA A O 1
ATOM 748 N N . GLU A 1 101 ? -13.750 -12.370 13.573 1.00 97.44 101 GLU A N 1
ATOM 749 C CA . GLU A 1 101 ? -13.930 -11.320 12.582 1.00 97.44 101 GLU A CA 1
ATOM 750 C C . GLU A 1 101 ? -13.822 -11.896 11.166 1.00 97.44 101 GLU A C 1
ATOM 752 O O . GLU A 1 101 ? -12.915 -12.665 10.857 1.00 97.44 101 GLU A O 1
ATOM 757 N N . ALA A 1 102 ? -14.750 -11.511 10.293 1.00 98.25 102 ALA A N 1
ATOM 758 C CA . ALA A 1 102 ? -14.713 -11.842 8.876 1.00 98.25 102 ALA A CA 1
ATOM 759 C C . ALA A 1 102 ? -14.832 -10.563 8.048 1.00 98.25 102 ALA A C 1
ATOM 761 O O . ALA A 1 102 ? -15.772 -9.793 8.248 1.00 98.25 102 ALA A O 1
ATOM 762 N N . ILE A 1 103 ? -13.902 -10.360 7.114 1.00 98.50 103 ILE A N 1
ATOM 763 C CA . ILE A 1 103 ? -13.818 -9.181 6.249 1.00 98.50 103 ILE A CA 1
ATOM 764 C C . ILE A 1 103 ? -13.732 -9.617 4.785 1.00 98.50 103 ILE A C 1
ATOM 766 O O . ILE A 1 103 ? -12.874 -10.408 4.399 1.00 98.50 103 ILE A O 1
ATOM 770 N N . ASP A 1 104 ? -14.573 -9.020 3.952 1.00 98.50 104 ASP A N 1
ATOM 771 C CA . ASP A 1 104 ? -14.555 -9.087 2.498 1.00 98.50 104 ASP A CA 1
ATOM 772 C C . ASP A 1 104 ? -14.191 -7.714 1.921 1.00 98.50 104 ASP A C 1
ATOM 774 O O . ASP A 1 104 ? -14.990 -6.774 1.959 1.00 98.50 104 ASP A O 1
ATOM 778 N N . SER A 1 105 ? -13.007 -7.615 1.320 1.00 98.25 105 SER A N 1
ATOM 779 C CA . SER A 1 105 ? -12.509 -6.417 0.643 1.00 98.25 105 SER A CA 1
ATOM 780 C C . SER A 1 105 ? -12.522 -6.613 -0.874 1.00 98.25 105 SER A C 1
ATOM 782 O O . SER A 1 105 ? -11.823 -7.462 -1.429 1.00 98.25 105 SER A O 1
ATOM 784 N N . THR A 1 106 ? -13.317 -5.808 -1.579 1.00 98.19 106 THR A N 1
ATOM 785 C CA . THR A 1 106 ? -13.276 -5.724 -3.050 1.00 98.19 106 THR A CA 1
ATOM 786 C C . THR A 1 106 ? -12.496 -4.492 -3.456 1.00 98.19 106 THR A C 1
ATOM 788 O O . THR A 1 106 ? -12.951 -3.384 -3.185 1.00 98.19 106 THR A O 1
ATOM 791 N N . LEU A 1 107 ? -11.362 -4.672 -4.121 1.00 97.69 107 LEU A N 1
ATOM 792 C CA . LEU A 1 107 ? -10.584 -3.578 -4.685 1.00 97.69 107 LEU A CA 1
ATOM 793 C C . LEU A 1 107 ? -11.045 -3.334 -6.119 1.00 97.69 107 LEU A C 1
ATOM 795 O O . LEU A 1 107 ? -11.003 -4.235 -6.955 1.00 97.69 107 LEU A O 1
ATOM 799 N N . VAL A 1 108 ? -11.493 -2.113 -6.393 1.00 96.31 108 VAL A N 1
ATOM 800 C CA . VAL A 1 108 ? -11.832 -1.638 -7.735 1.00 96.31 108 VAL A CA 1
ATOM 801 C C . VAL A 1 108 ? -10.672 -0.758 -8.210 1.00 96.31 108 VAL A C 1
ATOM 803 O O . VAL A 1 108 ? -10.624 0.420 -7.844 1.00 96.31 108 VAL A O 1
ATOM 806 N N . PRO A 1 109 ? -9.696 -1.319 -8.949 1.00 95.50 109 PRO A N 1
ATOM 807 C CA . PRO A 1 109 ? -8.508 -0.590 -9.378 1.00 95.50 109 PRO A CA 1
ATOM 808 C C . PRO A 1 109 ? -8.832 0.409 -10.494 1.00 95.50 109 PRO A C 1
ATOM 810 O O . PRO A 1 109 ? -9.682 0.159 -11.349 1.00 95.50 109 PRO A O 1
ATOM 813 N N . GLN A 1 110 ? -8.113 1.527 -10.515 1.00 93.00 110 GLN A N 1
ATOM 814 C CA . GLN A 1 110 ? -8.123 2.528 -11.579 1.00 93.00 110 GLN A CA 1
ATOM 815 C C . GLN A 1 110 ? -6.697 3.034 -11.799 1.00 93.00 110 GLN A C 1
ATOM 817 O O . GLN A 1 110 ? -5.945 3.226 -10.844 1.00 93.00 110 GLN A O 1
ATOM 822 N N . VAL A 1 111 ? -6.328 3.298 -13.050 1.00 91.19 111 VAL A N 1
ATOM 823 C CA . VAL A 1 111 ? -5.070 3.985 -13.359 1.00 91.19 111 VAL A CA 1
ATOM 824 C C . VAL A 1 111 ? -5.340 5.484 -13.382 1.00 91.19 111 VAL A C 1
ATOM 826 O O . VAL A 1 111 ? -6.193 5.960 -14.132 1.00 91.19 111 VAL A O 1
ATOM 829 N N . ARG A 1 112 ? -4.624 6.235 -12.547 1.00 89.06 112 ARG A N 1
ATOM 830 C CA . ARG A 1 112 ? -4.633 7.700 -12.551 1.00 89.06 112 ARG A CA 1
ATOM 831 C C . ARG A 1 112 ? -3.352 8.206 -13.184 1.00 89.06 112 ARG A C 1
ATOM 833 O O . ARG A 1 112 ? -2.283 7.633 -12.983 1.00 89.06 112 ARG A O 1
ATOM 840 N N . ARG A 1 113 ? -3.481 9.286 -13.950 1.00 85.94 113 ARG A N 1
ATOM 841 C CA . ARG A 1 113 ? -2.378 9.922 -14.666 1.00 85.94 113 ARG A CA 1
ATOM 842 C C . ARG A 1 113 ? -2.209 11.356 -14.202 1.00 85.94 113 ARG A C 1
ATOM 844 O O . ARG A 1 113 ? -3.199 12.066 -14.031 1.00 85.94 113 ARG A O 1
ATOM 851 N N . ARG A 1 114 ? -0.960 11.786 -14.061 1.00 83.25 114 ARG A N 1
ATOM 852 C CA . ARG A 1 114 ? -0.584 13.196 -13.956 1.00 83.25 114 ARG A CA 1
ATOM 853 C C . ARG A 1 114 ? 0.625 13.428 -14.848 1.00 83.25 114 ARG A C 1
ATOM 855 O O . ARG A 1 114 ? 1.691 12.866 -14.607 1.00 83.25 114 ARG A O 1
ATOM 862 N N . SER A 1 115 ? 0.445 14.240 -15.886 1.00 84.75 115 SER A N 1
ATOM 863 C CA . SER A 1 115 ? 1.425 14.380 -16.969 1.00 84.75 115 SER A CA 1
ATOM 864 C C . SER A 1 115 ? 1.737 13.007 -17.592 1.00 84.75 115 SER A C 1
ATOM 866 O O . SER A 1 115 ? 0.813 12.313 -18.010 1.00 84.75 115 SER A O 1
ATOM 868 N N . ILE A 1 116 ? 3.007 12.599 -17.621 1.00 81.06 116 ILE A N 1
ATOM 869 C CA . ILE A 1 116 ? 3.467 11.288 -18.109 1.00 81.06 116 ILE A CA 1
ATOM 870 C C . ILE A 1 116 ? 3.463 10.197 -17.025 1.00 81.06 116 ILE A C 1
ATOM 872 O O . ILE A 1 116 ? 3.760 9.040 -17.305 1.00 81.06 116 ILE A O 1
ATOM 876 N N . TYR A 1 117 ? 3.153 10.547 -15.773 1.00 82.44 117 TYR A N 1
ATOM 877 C CA . TYR A 1 117 ? 3.257 9.626 -14.648 1.00 82.44 117 TYR A CA 1
ATOM 878 C C . TYR A 1 117 ? 1.936 8.921 -14.384 1.00 82.44 117 TYR A C 1
ATOM 880 O O . TYR A 1 117 ? 0.885 9.555 -14.271 1.00 82.44 117 TYR A O 1
ATOM 888 N N . GLU A 1 118 ? 2.015 7.605 -14.222 1.00 83.56 118 GLU A N 1
ATOM 889 C CA . GLU A 1 118 ? 0.878 6.762 -13.877 1.00 83.56 118 GLU A CA 1
ATOM 890 C C . GLU A 1 118 ? 1.008 6.202 -12.458 1.00 83.56 118 GLU A C 1
ATOM 892 O O . GLU A 1 118 ? 2.111 5.908 -11.970 1.00 83.56 118 GLU A O 1
ATOM 897 N N . MET A 1 119 ? -0.142 6.027 -11.813 1.00 86.31 119 MET A N 1
ATOM 898 C CA . MET A 1 119 ? -0.283 5.357 -10.528 1.00 86.31 119 MET A CA 1
ATOM 899 C C . MET A 1 119 ? -1.544 4.497 -10.526 1.00 86.31 119 MET A C 1
ATOM 901 O O . MET A 1 119 ? -2.602 4.922 -10.996 1.00 86.31 119 MET A O 1
ATOM 905 N N . VAL A 1 120 ? -1.444 3.302 -9.948 1.00 90.94 120 VAL A N 1
ATOM 906 C CA . VAL A 1 120 ? -2.618 2.485 -9.646 1.00 90.94 120 VAL A CA 1
ATOM 907 C C . VAL A 1 120 ? -3.206 2.957 -8.323 1.00 90.94 120 VAL A C 1
ATOM 909 O O . VAL A 1 120 ? -2.558 2.916 -7.275 1.00 90.94 120 VAL A O 1
ATOM 912 N N . VAL A 1 121 ? -4.453 3.401 -8.388 1.00 94.12 121 VAL A N 1
ATOM 913 C CA . VAL A 1 121 ? -5.282 3.706 -7.225 1.00 94.12 121 VAL A CA 1
ATOM 914 C C . VAL A 1 121 ? -6.447 2.727 -7.170 1.00 94.12 121 VAL A C 1
ATOM 916 O O . VAL A 1 121 ? -6.722 2.015 -8.136 1.00 94.12 121 VAL A O 1
ATOM 919 N N . TYR A 1 122 ? -7.153 2.678 -6.051 1.00 95.25 122 TYR A N 1
ATOM 920 C CA . TYR A 1 122 ? -8.322 1.824 -5.912 1.00 95.25 122 TYR A CA 1
ATOM 921 C C . TYR A 1 122 ? -9.410 2.467 -5.052 1.00 95.25 122 TYR A C 1
ATOM 923 O O . TYR A 1 122 ? -9.158 3.366 -4.246 1.00 95.25 122 TYR A O 1
ATOM 931 N N . GLU A 1 123 ? -10.628 1.963 -5.223 1.00 96.12 123 GLU A N 1
ATOM 932 C CA . GLU A 1 123 ? -11.704 2.038 -4.234 1.00 96.12 123 GLU A CA 1
ATOM 933 C C . GLU A 1 123 ? -11.844 0.654 -3.590 1.00 96.12 123 GLU A C 1
ATOM 935 O O . GLU A 1 123 ? -12.109 -0.335 -4.275 1.00 96.12 123 GLU A O 1
ATOM 940 N N . ALA A 1 124 ? -11.634 0.567 -2.279 1.00 96.88 124 ALA A N 1
ATOM 941 C CA . ALA A 1 124 ? -11.805 -0.651 -1.506 1.00 96.88 124 ALA A CA 1
AT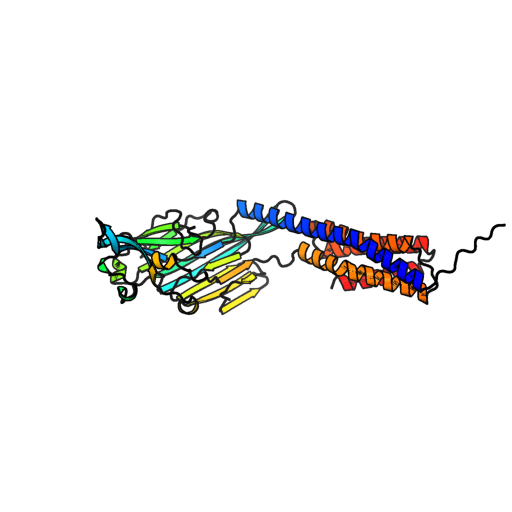OM 942 C C . ALA A 1 124 ? -13.184 -0.650 -0.857 1.00 96.88 124 ALA A C 1
ATOM 944 O O . ALA A 1 124 ? -13.483 0.183 -0.003 1.00 96.88 124 ALA A O 1
ATOM 945 N N . ARG A 1 125 ? -14.021 -1.608 -1.248 1.00 97.31 125 ARG A N 1
ATOM 946 C CA . ARG A 1 125 ? -15.323 -1.858 -0.628 1.00 97.31 125 ARG A CA 1
ATOM 947 C C . ARG A 1 125 ? -15.150 -2.937 0.420 1.00 97.31 125 ARG A C 1
ATOM 949 O O . ARG A 1 125 ? -14.972 -4.103 0.065 1.00 97.31 125 ARG A O 1
ATOM 956 N N . ASN A 1 126 ? -15.212 -2.535 1.680 1.00 97.56 126 ASN A N 1
ATOM 957 C CA . ASN A 1 126 ? -15.048 -3.412 2.825 1.00 97.56 126 ASN A CA 1
ATOM 958 C C . ASN A 1 126 ? -16.421 -3.741 3.398 1.00 97.56 126 ASN A C 1
ATOM 960 O O . ASN A 1 126 ? -17.225 -2.850 3.676 1.00 97.56 126 ASN A O 1
ATOM 964 N N . ARG A 1 127 ? -16.696 -5.030 3.558 1.00 98.06 127 ARG A N 1
ATOM 965 C CA . ARG A 1 127 ? -17.858 -5.542 4.284 1.00 98.06 127 ARG A CA 1
ATOM 966 C C . ARG A 1 127 ? -17.360 -6.532 5.307 1.00 98.06 127 ARG A C 1
ATOM 968 O O . ARG A 1 127 ? -16.496 -7.336 4.983 1.00 98.06 127 ARG A O 1
ATOM 975 N N . GLY A 1 128 ? -17.908 -6.499 6.506 1.00 97.94 128 GLY A N 1
ATOM 976 C CA . GLY A 1 128 ? -17.479 -7.439 7.518 1.00 97.94 128 GLY A CA 1
ATOM 977 C C . GLY A 1 128 ? -18.480 -7.641 8.628 1.00 97.94 128 GLY A C 1
ATOM 978 O O . GLY A 1 128 ? -19.506 -6.963 8.729 1.00 97.94 128 GLY A O 1
ATOM 979 N N . SER A 1 129 ? -18.151 -8.622 9.450 1.00 98.25 129 SER A N 1
ATOM 980 C CA . SER A 1 129 ? -18.880 -8.956 10.658 1.00 98.25 129 SER A CA 1
ATOM 981 C C . SER A 1 129 ? -17.903 -9.311 11.761 1.00 98.25 129 SER A C 1
ATOM 983 O O . SER A 1 129 ? -16.894 -9.966 11.501 1.00 98.25 129 SER A O 1
ATOM 985 N N . ALA A 1 130 ? -18.229 -8.917 12.983 1.00 98.12 130 ALA A N 1
ATOM 986 C CA . ALA A 1 130 ? -17.434 -9.211 14.159 1.00 98.12 130 ALA A CA 1
ATOM 987 C C . ALA A 1 130 ? -18.331 -9.704 15.294 1.00 98.12 130 ALA A C 1
ATOM 989 O O . ALA A 1 130 ? -19.477 -9.271 15.437 1.00 98.12 130 ALA A O 1
ATOM 990 N N . ARG A 1 131 ? -17.803 -10.618 16.107 1.00 97.38 131 ARG A N 1
ATOM 991 C CA . ARG A 1 131 ? -18.468 -11.128 17.307 1.00 97.38 131 ARG A CA 1
ATOM 992 C C . ARG A 1 131 ? -17.602 -10.850 18.522 1.00 97.38 131 ARG A C 1
ATOM 994 O O . ARG A 1 131 ? -16.502 -11.386 18.613 1.00 97.38 131 ARG A O 1
ATOM 1001 N N . PHE A 1 132 ? -18.117 -10.083 19.471 1.00 97.00 132 PHE A N 1
ATOM 1002 C CA . PHE A 1 132 ? -17.449 -9.783 20.733 1.00 97.00 132 PHE A CA 1
ATOM 1003 C C . PHE A 1 132 ? -17.997 -10.663 21.851 1.00 97.00 132 PHE A C 1
ATOM 1005 O O . PHE A 1 132 ? -19.195 -10.932 21.921 1.00 97.00 132 PHE A O 1
ATOM 1012 N N . SER A 1 133 ? -17.113 -11.093 22.743 1.00 93.88 133 SER A N 1
ATOM 1013 C CA . SER A 1 133 ? -17.468 -11.802 23.970 1.00 93.88 133 SER A CA 1
ATOM 1014 C C . SER A 1 133 ? -16.522 -11.366 25.072 1.00 93.88 133 SER A C 1
ATOM 1016 O O . SER A 1 133 ? -15.307 -11.363 24.867 1.00 93.88 133 SER A O 1
ATOM 1018 N N . LEU A 1 134 ? -17.070 -11.017 26.231 1.00 90.81 134 LEU A N 1
ATOM 1019 C CA . LEU A 1 134 ? -16.260 -10.647 27.380 1.00 90.81 134 LEU A CA 1
ATOM 1020 C C . LEU A 1 134 ? -15.599 -11.905 27.970 1.00 90.81 134 LEU A C 1
ATOM 1022 O O . LEU A 1 134 ? -16.306 -12.887 28.218 1.00 90.81 134 LEU A O 1
ATOM 1026 N N . PRO A 1 135 ? -14.276 -11.918 28.206 1.00 87.00 135 PRO A N 1
ATOM 1027 C CA . PRO A 1 135 ? -13.635 -13.036 28.888 1.00 87.00 135 PRO A CA 1
ATOM 1028 C C . PRO A 1 135 ? -14.216 -13.234 30.292 1.00 87.00 135 PRO A C 1
ATOM 1030 O O . PRO A 1 135 ? -14.487 -12.264 30.998 1.00 87.00 135 PRO A O 1
ATOM 1033 N N . ALA A 1 136 ? -14.381 -14.489 30.715 1.00 82.19 136 ALA A N 1
ATOM 1034 C CA . ALA A 1 136 ? -14.896 -14.800 32.051 1.00 82.19 136 ALA A CA 1
ATOM 1035 C C . ALA A 1 136 ? -13.938 -14.347 33.172 1.00 82.19 136 ALA A C 1
ATOM 1037 O O . ALA A 1 136 ? -14.389 -13.948 34.242 1.00 82.19 136 ALA A O 1
ATOM 1038 N N . ASP A 1 137 ? -12.629 -14.361 32.904 1.00 82.81 137 ASP A N 1
ATOM 1039 C CA . ASP A 1 137 ? -11.570 -14.002 33.851 1.00 82.81 137 ASP A CA 1
ATOM 1040 C C . ASP A 1 137 ? -10.964 -12.622 33.537 1.00 82.81 137 ASP A C 1
ATOM 1042 O O . ASP A 1 137 ? -9.795 -12.481 33.180 1.00 82.81 137 ASP A O 1
ATOM 1046 N N . LEU A 1 138 ? -11.783 -11.570 33.638 1.00 84.56 138 LEU A N 1
ATOM 1047 C CA . LEU A 1 138 ? -11.290 -10.188 33.545 1.00 84.56 138 LEU A CA 1
ATOM 1048 C C . LEU A 1 138 ? -10.342 -9.816 34.697 1.00 84.56 138 LEU A C 1
ATOM 1050 O O . LEU A 1 138 ? -9.509 -8.921 34.543 1.00 84.56 138 LEU A O 1
ATOM 1054 N N . GLY A 1 139 ? -10.445 -10.519 35.831 1.00 81.00 139 GLY A N 1
ATOM 1055 C CA . GLY A 1 139 ? -9.622 -10.284 37.017 1.00 81.00 139 GLY A CA 1
ATOM 1056 C C . GLY A 1 139 ? -8.129 -10.436 36.734 1.00 81.00 139 GLY A C 1
ATOM 1057 O O . GLY A 1 139 ? -7.334 -9.642 37.236 1.00 81.00 139 GLY A O 1
ATOM 1058 N N . ARG A 1 140 ? -7.748 -11.362 35.843 1.00 82.69 140 ARG A N 1
ATOM 1059 C CA . ARG A 1 140 ? -6.364 -11.522 35.366 1.00 82.69 140 ARG A CA 1
ATOM 1060 C C . ARG A 1 140 ? -5.779 -10.264 34.712 1.00 82.69 140 ARG A C 1
ATOM 1062 O O . ARG A 1 140 ? -4.564 -10.088 34.726 1.00 82.69 140 ARG A O 1
ATOM 1069 N N . TYR A 1 141 ? -6.623 -9.392 34.166 1.00 78.81 141 TYR A N 1
ATOM 1070 C CA . TYR A 1 141 ? -6.225 -8.124 33.546 1.00 78.81 141 TYR A CA 1
ATOM 1071 C C . TYR A 1 141 ? -6.313 -6.936 34.518 1.00 78.81 141 TYR A C 1
ATOM 1073 O O . TYR A 1 141 ? -6.183 -5.788 34.106 1.00 78.81 141 TYR A O 1
ATOM 1081 N N . GLY A 1 142 ? -6.569 -7.189 35.808 1.00 81.81 142 GLY A N 1
ATOM 1082 C CA . GLY A 1 142 ? -6.716 -6.142 36.821 1.00 81.81 142 GLY A CA 1
ATOM 1083 C C . GLY A 1 142 ? -8.006 -5.328 36.687 1.00 81.81 142 GLY A C 1
ATOM 1084 O O . GLY A 1 142 ? -8.085 -4.222 37.221 1.00 81.81 142 GLY A O 1
ATOM 1085 N N . VAL A 1 143 ? -9.017 -5.849 35.979 1.00 85.81 143 VAL A N 1
ATOM 1086 C CA . VAL A 1 143 ? -10.284 -5.148 35.735 1.00 85.81 143 VAL A CA 1
ATOM 1087 C C . VAL A 1 143 ? -11.447 -5.923 36.342 1.00 85.81 143 VAL A C 1
ATOM 1089 O O . VAL A 1 143 ? -11.741 -7.055 35.965 1.00 85.81 143 VAL A O 1
ATOM 1092 N N . ALA A 1 144 ? -12.150 -5.296 37.286 1.00 87.00 144 ALA A N 1
ATOM 1093 C CA . ALA A 1 144 ? -13.391 -5.842 37.815 1.00 87.00 144 ALA A CA 1
ATOM 1094 C C . ALA A 1 144 ? -14.526 -5.601 36.816 1.00 87.00 144 ALA A C 1
ATOM 1096 O O . ALA A 1 144 ? -14.748 -4.474 36.379 1.00 87.00 144 ALA A O 1
ATOM 1097 N N . ARG A 1 145 ? -15.307 -6.640 36.507 1.00 86.06 145 ARG A N 1
ATOM 1098 C CA . ARG A 1 145 ? -16.447 -6.527 35.583 1.00 86.06 145 ARG A CA 1
ATOM 1099 C C . ARG A 1 145 ? -17.444 -5.441 36.000 1.00 86.06 145 ARG A C 1
ATOM 1101 O O . ARG A 1 145 ? -17.954 -4.734 35.143 1.00 86.06 145 ARG A O 1
ATOM 1108 N N . ALA A 1 146 ? -17.693 -5.293 37.300 1.00 87.88 146 ALA A N 1
ATOM 1109 C CA . ALA A 1 146 ? -18.598 -4.276 37.838 1.00 87.88 146 ALA A CA 1
ATOM 1110 C C . ALA A 1 146 ? -18.091 -2.831 37.660 1.00 87.88 146 ALA A C 1
ATOM 1112 O O . ALA A 1 146 ? -18.870 -1.898 37.803 1.00 87.88 146 ALA A O 1
ATOM 1113 N N . ALA A 1 147 ? -16.802 -2.636 37.357 1.00 90.56 147 ALA A N 1
ATOM 1114 C CA . ALA A 1 147 ? -16.227 -1.317 37.102 1.00 90.56 147 ALA A CA 1
ATOM 1115 C C . ALA A 1 147 ? -16.360 -0.872 35.633 1.00 90.56 147 ALA A C 1
ATOM 1117 O O . ALA A 1 147 ? -16.030 0.273 35.325 1.00 90.56 147 ALA A O 1
ATOM 1118 N N . LEU A 1 148 ? -16.794 -1.765 34.732 1.00 92.88 148 LEU A N 1
ATOM 1119 C CA . LEU A 1 148 ? -16.969 -1.478 33.308 1.00 92.88 148 LEU A CA 1
ATOM 1120 C C . LEU A 1 148 ? -18.253 -0.675 33.071 1.00 92.88 148 LEU A C 1
ATOM 1122 O O . LEU A 1 148 ? -19.344 -1.142 33.396 1.00 92.88 148 LEU A O 1
ATOM 1126 N N . ALA A 1 149 ? -18.127 0.480 32.423 1.00 95.00 149 ALA A N 1
ATOM 1127 C CA . ALA A 1 149 ? -19.255 1.263 31.927 1.00 95.00 149 ALA A CA 1
ATOM 1128 C C . ALA A 1 149 ? -19.669 0.751 30.536 1.00 95.00 149 ALA A C 1
ATOM 1130 O O . ALA A 1 149 ? -19.311 1.324 29.506 1.00 95.00 149 ALA A O 1
ATOM 1131 N N . LEU A 1 150 ? -20.348 -0.400 30.506 1.00 94.25 150 LEU A N 1
ATOM 1132 C CA . LEU A 1 150 ? -20.750 -1.085 29.268 1.00 94.25 150 LEU A CA 1
ATOM 1133 C C . LEU A 1 150 ? -21.764 -0.284 28.434 1.00 94.25 150 LEU A C 1
ATOM 1135 O O . LEU A 1 150 ? -21.758 -0.389 27.212 1.00 94.25 150 LEU A O 1
ATOM 1139 N N . ASP A 1 151 ? -22.589 0.526 29.084 1.00 94.62 151 ASP A N 1
ATOM 1140 C CA . ASP A 1 151 ? -23.546 1.468 28.494 1.00 94.62 151 ASP A CA 1
ATOM 1141 C C . ASP A 1 151 ? -22.872 2.664 27.796 1.00 94.62 151 ASP A C 1
ATOM 1143 O O . ASP A 1 151 ? -23.473 3.325 26.950 1.00 94.62 151 ASP A O 1
ATOM 1147 N N . HIS A 1 152 ? -21.601 2.913 28.112 1.00 95.94 152 HIS A N 1
ATOM 1148 C CA . HIS A 1 152 ? -20.774 3.969 27.531 1.00 95.94 152 HIS A CA 1
ATOM 1149 C C . HIS A 1 152 ? -19.649 3.423 26.641 1.00 95.94 152 HIS A C 1
ATOM 1151 O O . HIS A 1 152 ? -18.625 4.085 26.449 1.00 95.94 152 HIS A O 1
ATOM 1157 N N . ALA A 1 153 ? -19.807 2.210 26.110 1.00 97.25 153 ALA A N 1
ATOM 1158 C CA . ALA A 1 153 ? -18.821 1.630 25.216 1.00 97.25 153 ALA A CA 1
ATOM 1159 C C . ALA A 1 153 ? -18.803 2.334 23.847 1.00 97.25 153 ALA A C 1
ATOM 1161 O O . ALA A 1 153 ? -19.775 2.934 23.387 1.00 97.25 153 ALA A O 1
ATOM 1162 N N . GLU A 1 154 ? -17.666 2.235 23.168 1.00 97.75 154 GLU A N 1
ATOM 1163 C CA . GLU A 1 154 ? -17.460 2.760 21.825 1.00 97.75 154 GLU A CA 1
ATOM 1164 C C . GLU A 1 154 ? -16.942 1.656 20.913 1.00 97.75 154 GLU A C 1
ATOM 1166 O O . GLU A 1 154 ? -15.964 0.975 21.220 1.00 97.75 154 GLU A O 1
ATOM 1171 N N . LEU A 1 155 ? -17.554 1.508 19.747 1.00 98.00 155 LEU A N 1
ATOM 1172 C CA . LEU A 1 155 ? -17.058 0.632 18.701 1.00 98.00 155 LEU A CA 1
ATOM 1173 C C . LEU A 1 155 ? -16.164 1.437 17.758 1.00 98.00 155 LEU A C 1
ATOM 1175 O O . LEU A 1 155 ? -16.628 2.386 17.129 1.00 98.00 155 LEU A O 1
ATOM 1179 N N . ARG A 1 156 ? -14.886 1.069 17.665 1.00 97.75 156 ARG A N 1
ATOM 1180 C CA . ARG A 1 156 ? -13.853 1.827 16.945 1.00 97.75 156 ARG A CA 1
ATOM 1181 C C . ARG A 1 156 ? -13.346 1.064 15.729 1.00 97.75 156 ARG A C 1
ATOM 1183 O O . ARG A 1 156 ? -13.027 -0.121 15.826 1.00 97.75 156 ARG A O 1
ATOM 1190 N N . PHE A 1 157 ? -13.217 1.763 14.608 1.00 97.69 157 PHE A N 1
ATOM 1191 C CA . PHE A 1 157 ? -12.708 1.250 13.340 1.00 97.69 157 PHE A CA 1
ATOM 1192 C C . PHE A 1 157 ? -11.488 2.056 12.913 1.00 97.69 157 PHE A C 1
ATOM 1194 O O . PHE A 1 157 ? -11.484 3.282 12.990 1.00 97.69 157 PHE A O 1
ATOM 1201 N N . GLY A 1 158 ? -10.452 1.366 12.453 1.00 96.62 158 GLY A N 1
ATOM 1202 C CA . GLY A 1 158 ? -9.217 1.973 11.986 1.00 96.62 158 GLY A CA 1
ATOM 1203 C C . GLY A 1 158 ? -9.182 2.102 10.478 1.00 96.62 158 GLY A C 1
ATOM 1204 O O . GLY A 1 158 ? -9.372 1.116 9.768 1.00 96.62 158 GLY A O 1
ATOM 1205 N N . VAL A 1 159 ? -8.846 3.301 10.006 1.00 96.44 159 VAL A N 1
ATOM 1206 C CA . VAL A 1 159 ? -8.487 3.579 8.612 1.00 96.44 159 VAL A CA 1
ATOM 1207 C C . VAL A 1 159 ? -7.325 4.565 8.625 1.00 96.44 159 VAL A C 1
ATOM 1209 O O . VAL A 1 159 ? -7.467 5.655 9.168 1.00 96.44 159 VAL A O 1
ATOM 1212 N N . ARG A 1 160 ? -6.164 4.182 8.076 1.00 95.56 160 ARG A N 1
ATOM 1213 C CA . ARG A 1 160 ? -4.928 4.981 8.176 1.00 95.56 160 ARG A CA 1
ATOM 1214 C C . ARG A 1 160 ? -5.106 6.404 7.656 1.00 95.56 160 ARG A C 1
ATOM 1216 O O . ARG A 1 160 ? -4.712 7.341 8.341 1.00 95.56 160 ARG A O 1
ATOM 1223 N N . ASP A 1 161 ? -5.709 6.554 6.485 1.00 93.12 161 ASP A N 1
ATOM 1224 C CA . ASP A 1 161 ? -6.041 7.855 5.914 1.00 93.12 161 ASP A CA 1
ATOM 1225 C C . ASP A 1 161 ? -7.563 7.982 5.793 1.00 93.12 161 ASP A C 1
ATOM 1227 O O . ASP A 1 161 ? -8.186 7.460 4.863 1.00 93.12 161 ASP A O 1
ATOM 1231 N N . SER A 1 162 ? -8.160 8.660 6.776 1.00 91.12 162 SER A N 1
ATOM 1232 C CA . SER A 1 162 ? -9.602 8.892 6.864 1.00 91.12 162 SER A CA 1
ATOM 1233 C C . SER A 1 162 ? -10.113 9.843 5.781 1.00 91.12 162 SER A C 1
ATOM 1235 O O . SER A 1 162 ? -11.295 9.773 5.450 1.00 91.12 162 SER A O 1
ATOM 1237 N N . GLY A 1 163 ? -9.241 10.646 5.154 1.00 89.12 163 GLY A N 1
ATOM 1238 C CA . GLY A 1 163 ? -9.576 11.421 3.957 1.00 89.12 163 GLY A CA 1
ATOM 1239 C C . GLY A 1 163 ? -9.990 10.528 2.784 1.00 89.12 163 GLY A C 1
ATOM 1240 O O . GLY A 1 163 ? -10.752 10.952 1.920 1.00 89.12 163 GLY A O 1
ATOM 1241 N N . GLY A 1 164 ? -9.573 9.257 2.800 1.00 89.38 164 GLY A N 1
ATOM 1242 C CA . GLY A 1 164 ? -9.999 8.238 1.848 1.00 89.38 164 GLY A CA 1
ATOM 1243 C C . GLY A 1 164 ? -11.425 7.712 2.056 1.00 89.38 164 GLY A C 1
ATOM 1244 O O . GLY A 1 164 ? -11.930 7.039 1.156 1.00 89.38 164 GLY A O 1
ATOM 1245 N N . LEU A 1 165 ? -12.101 7.987 3.182 1.00 91.69 165 LEU A N 1
ATOM 1246 C CA . LEU A 1 165 ? -13.490 7.566 3.457 1.00 91.69 165 LEU A CA 1
ATOM 1247 C C . LEU A 1 165 ? -14.501 8.406 2.654 1.00 91.69 165 LEU A C 1
ATOM 1249 O O . LEU A 1 165 ? -15.331 9.129 3.200 1.00 91.69 165 LEU A O 1
ATOM 1253 N N . VAL A 1 166 ? -14.413 8.317 1.330 1.00 84.00 166 VAL A N 1
ATOM 1254 C CA . VAL A 1 166 ? -15.215 9.081 0.372 1.00 84.00 166 VAL A CA 1
ATOM 1255 C C . VAL A 1 166 ? -16.225 8.161 -0.306 1.00 84.00 166 VAL A C 1
ATOM 1257 O O . VAL A 1 166 ? -15.935 6.999 -0.591 1.00 84.00 166 VAL A O 1
ATOM 1260 N N . GLY A 1 167 ? -17.397 8.699 -0.643 1.00 80.50 167 GLY A N 1
ATOM 1261 C CA . GLY A 1 167 ? -18.434 7.986 -1.386 1.00 80.50 167 GLY A CA 1
ATOM 1262 C C . GLY A 1 167 ? -19.598 7.592 -0.488 1.00 80.50 167 GLY A C 1
ATOM 1263 O O . GLY A 1 167 ? -20.212 8.455 0.136 1.00 80.50 167 GLY A O 1
ATOM 1264 N N . VAL A 1 168 ? -19.937 6.301 -0.462 1.00 86.25 168 VAL A N 1
ATOM 1265 C CA . VAL A 1 168 ? -21.070 5.806 0.333 1.00 86.25 168 VAL A CA 1
ATOM 1266 C C . VAL A 1 168 ? -20.736 5.924 1.824 1.00 86.25 168 VAL A C 1
ATOM 1268 O O . VAL A 1 168 ? -19.742 5.327 2.248 1.00 86.25 168 VAL A O 1
ATOM 1271 N N . PRO A 1 169 ? -21.559 6.629 2.627 1.00 89.94 169 PRO A N 1
ATOM 1272 C CA . PRO A 1 169 ? -21.328 6.749 4.058 1.00 89.94 169 PRO A CA 1
ATOM 1273 C C . PRO A 1 169 ? -21.188 5.371 4.718 1.00 89.94 169 PRO A C 1
ATOM 1275 O O . PRO A 1 169 ? -21.996 4.475 4.430 1.00 89.94 169 PRO A O 1
ATOM 1278 N N . PRO A 1 170 ? -20.200 5.185 5.610 1.00 95.62 170 PRO A N 1
ATOM 1279 C CA . PRO A 1 170 ? -20.066 3.951 6.363 1.00 95.62 170 PRO A CA 1
ATOM 1280 C C . PRO A 1 170 ? -21.373 3.596 7.085 1.00 95.62 170 PRO A C 1
ATOM 1282 O O . PRO A 1 170 ? -22.133 4.456 7.532 1.00 95.62 170 PRO A O 1
ATOM 1285 N N . THR A 1 171 ? -21.668 2.305 7.167 1.00 97.44 171 THR A N 1
ATOM 1286 C CA . THR A 1 171 ? -22.832 1.784 7.885 1.00 97.44 171 THR A CA 1
ATOM 1287 C C . THR A 1 171 ? -22.357 0.732 8.862 1.00 97.44 171 THR A C 1
ATOM 1289 O O . THR A 1 171 ? -21.662 -0.204 8.472 1.00 97.44 171 THR A O 1
ATOM 1292 N N . VAL A 1 172 ? -22.750 0.880 10.123 1.00 98.25 172 VAL A N 1
ATOM 1293 C CA . VAL A 1 172 ? -22.466 -0.079 11.188 1.00 98.25 172 VAL A CA 1
ATOM 1294 C C . VAL A 1 172 ? -23.772 -0.407 11.883 1.00 98.25 172 VAL A C 1
ATOM 1296 O O . VAL A 1 172 ? -24.577 0.481 12.167 1.00 98.25 172 VAL A O 1
ATOM 1299 N N . THR A 1 173 ? -23.977 -1.692 12.131 1.00 98.25 173 THR A N 1
ATOM 1300 C CA . THR A 1 173 ? -25.114 -2.208 12.881 1.00 98.25 173 THR A CA 1
ATOM 1301 C C . THR A 1 173 ? -24.625 -3.094 14.012 1.00 98.25 173 THR A C 1
ATOM 1303 O O . THR A 1 173 ? -23.673 -3.857 13.834 1.00 98.25 173 THR A O 1
ATOM 1306 N N . VAL A 1 174 ? -25.289 -2.997 15.155 1.00 97.44 174 VAL A N 1
ATOM 1307 C CA . VAL A 1 174 ? -25.072 -3.845 16.325 1.00 97.44 174 VAL A CA 1
ATOM 1308 C C . VAL A 1 174 ? -26.403 -4.490 16.664 1.00 97.44 174 VAL A C 1
ATOM 1310 O O . VAL A 1 174 ? -27.398 -3.789 16.810 1.00 97.44 174 VAL A O 1
ATOM 1313 N N . GLU A 1 175 ? -26.449 -5.822 16.685 1.00 94.94 175 GLU A N 1
ATOM 1314 C CA . GLU A 1 175 ? -27.706 -6.581 16.834 1.00 94.94 175 GLU A CA 1
ATOM 1315 C C . GLU A 1 175 ? -28.819 -6.116 15.867 1.00 94.94 175 GLU A C 1
ATOM 1317 O O . GLU A 1 175 ? -30.000 -6.061 16.201 1.00 94.94 175 GLU A O 1
ATOM 1322 N N . GLY A 1 176 ? -28.433 -5.727 14.646 1.00 94.44 176 GLY A N 1
ATOM 1323 C CA . GLY A 1 176 ? -29.345 -5.212 13.619 1.00 94.44 176 GLY A CA 1
ATOM 1324 C C . GLY A 1 176 ? -29.743 -3.738 13.773 1.00 94.44 176 GLY A C 1
ATOM 1325 O O . GLY A 1 176 ? -30.309 -3.174 12.839 1.00 94.44 176 GLY A O 1
ATOM 1326 N N . GLN A 1 177 ? -29.406 -3.078 14.883 1.00 96.38 177 GLN A N 1
ATOM 1327 C CA . GLN A 1 177 ? -29.649 -1.649 15.076 1.00 96.38 177 GLN A CA 1
ATOM 1328 C C . GLN A 1 177 ? -28.519 -0.816 14.477 1.00 96.38 177 GLN A C 1
ATOM 1330 O O . GLN A 1 177 ? -27.344 -1.045 14.761 1.00 96.38 177 GLN A O 1
ATOM 1335 N N . ARG A 1 178 ? -28.864 0.157 13.631 1.00 97.69 178 ARG A N 1
ATOM 1336 C CA . ARG A 1 178 ? -27.888 1.046 12.991 1.00 97.69 178 ARG A CA 1
ATOM 1337 C C . ARG A 1 178 ? -27.360 2.080 13.984 1.00 97.69 178 ARG A C 1
ATOM 1339 O O . ARG A 1 178 ? -28.151 2.742 14.646 1.00 97.69 178 ARG A O 1
ATOM 1346 N N . LEU A 1 179 ? -26.041 2.249 14.023 1.00 97.69 179 LEU A N 1
ATOM 1347 C CA . LEU A 1 179 ? -25.379 3.247 14.862 1.00 97.69 179 LEU A CA 1
ATOM 1348 C C . LEU A 1 179 ? -25.112 4.558 14.110 1.00 97.69 179 LEU A C 1
ATOM 1350 O O . LEU A 1 179 ? -24.931 4.565 12.887 1.00 97.69 179 LEU A O 1
ATOM 1354 N N . THR A 1 180 ? -25.030 5.653 14.867 1.00 97.38 180 THR A N 1
ATOM 1355 C CA . THR A 1 180 ? -24.537 6.954 14.394 1.00 97.38 180 THR A CA 1
ATOM 1356 C C . THR A 1 180 ? -23.016 6.975 14.483 1.00 97.38 180 THR A C 1
ATOM 1358 O O . THR A 1 180 ? -22.453 6.643 15.523 1.00 97.38 180 THR A O 1
ATOM 1361 N N . LEU A 1 181 ? -22.358 7.335 13.382 1.00 97.31 181 LEU A N 1
ATOM 1362 C CA . LEU A 1 181 ? -20.903 7.295 13.264 1.00 97.31 181 LEU A CA 1
ATOM 1363 C C . LEU A 1 181 ? -20.298 8.686 13.422 1.00 97.31 181 LEU A C 1
ATOM 1365 O O . LEU A 1 181 ? -20.808 9.653 12.860 1.00 97.31 181 LEU A O 1
ATOM 1369 N N . GLU A 1 182 ? -19.165 8.748 14.110 1.00 96.75 182 GLU A N 1
ATOM 1370 C CA . GLU A 1 182 ? -18.375 9.953 14.337 1.00 96.75 182 GLU A CA 1
ATOM 1371 C C . GLU A 1 182 ? -16.921 9.740 13.877 1.00 96.75 182 GLU A C 1
ATOM 1373 O O . GLU A 1 182 ? -16.397 8.624 13.957 1.00 96.75 182 GLU A O 1
ATOM 1378 N N . PRO A 1 183 ? -16.241 10.779 13.365 1.00 95.44 183 PRO A N 1
ATOM 1379 C CA . PRO A 1 183 ? -14.857 10.666 12.917 1.00 95.44 183 PRO A CA 1
ATOM 1380 C C . PRO A 1 183 ? -13.868 10.556 14.090 1.00 95.44 183 PRO A C 1
ATOM 1382 O O . PRO A 1 183 ? -14.081 11.112 15.165 1.00 95.44 183 PRO A O 1
ATOM 1385 N N . GLY A 1 184 ? -12.729 9.901 13.854 1.00 94.06 184 GLY A N 1
ATOM 1386 C CA . GLY A 1 184 ? -11.625 9.791 14.810 1.00 94.06 184 GLY A CA 1
ATOM 1387 C C . GLY A 1 184 ? -11.659 8.522 15.665 1.00 94.06 184 GLY A C 1
ATOM 1388 O O . GLY A 1 184 ? -12.330 7.547 15.333 1.00 94.06 184 GLY A O 1
ATOM 1389 N N . LYS A 1 185 ? -10.877 8.528 16.755 1.00 93.81 185 LYS A N 1
ATOM 1390 C CA . LYS A 1 185 ? -10.728 7.420 17.723 1.00 93.81 185 LYS A CA 1
ATOM 1391 C C . LYS A 1 185 ? -10.444 6.049 17.087 1.00 93.81 185 LYS A C 1
ATOM 1393 O O . LYS A 1 185 ? -10.871 5.021 17.608 1.00 93.81 185 LYS A O 1
ATOM 1398 N N . GLY A 1 186 ? -9.705 6.010 15.980 1.00 93.56 186 GLY A N 1
ATOM 1399 C CA . GLY A 1 186 ? -9.247 4.748 15.408 1.00 93.56 186 GLY A CA 1
ATOM 1400 C C . GLY A 1 186 ? -8.285 4.005 16.353 1.00 93.56 186 GLY A C 1
ATOM 1401 O O . GLY A 1 186 ? -7.683 4.623 17.235 1.00 93.56 186 GLY A O 1
ATOM 1402 N N . PRO A 1 187 ? -8.107 2.684 16.193 1.00 92.12 187 PRO A N 1
ATOM 1403 C CA . PRO A 1 187 ? -7.062 1.933 16.881 1.00 92.12 187 PRO A CA 1
ATOM 1404 C C . PRO A 1 187 ? -5.644 2.459 16.583 1.00 92.12 187 PRO A C 1
ATOM 1406 O O . PRO A 1 187 ? -5.387 3.146 15.589 1.00 92.12 187 PRO A O 1
ATOM 1409 N N . ARG A 1 188 ? -4.683 2.096 17.437 1.00 90.06 188 ARG A N 1
ATOM 1410 C CA . ARG A 1 188 ? -3.270 2.508 17.326 1.00 90.06 188 ARG A CA 1
ATOM 1411 C C . ARG A 1 188 ? -2.635 2.094 15.995 1.00 90.06 188 ARG A C 1
ATOM 1413 O O . ARG A 1 188 ? -1.774 2.787 15.464 1.00 90.06 188 ARG A O 1
ATOM 1420 N N . GLU A 1 189 ? -3.080 0.982 15.428 1.00 90.88 189 GLU A N 1
ATOM 1421 C CA . GLU A 1 189 ? -2.587 0.378 14.187 1.00 90.88 189 GLU A CA 1
ATOM 1422 C C . GLU A 1 189 ? -2.786 1.287 12.973 1.00 90.88 189 GLU A C 1
ATOM 1424 O O . GLU A 1 189 ? -2.033 1.224 11.995 1.00 90.88 189 GLU A O 1
ATOM 1429 N N . THR A 1 190 ? -3.760 2.188 13.056 1.00 93.31 190 THR A N 1
ATOM 1430 C CA . THR A 1 190 ? -4.037 3.208 12.047 1.00 93.31 190 THR A CA 1
ATOM 1431 C C . THR A 1 190 ? -3.599 4.601 12.488 1.00 93.31 190 THR A C 1
ATOM 1433 O O . THR A 1 190 ? -3.964 5.582 11.851 1.00 93.31 190 THR A O 1
ATOM 1436 N N . GLY A 1 191 ? -2.785 4.702 13.545 1.00 91.56 191 GLY A N 1
ATOM 1437 C CA . GLY A 1 191 ? -2.297 5.972 14.084 1.00 91.56 191 GLY A CA 1
ATOM 1438 C C . GLY A 1 191 ? -3.386 6.801 14.767 1.00 91.56 191 GLY A C 1
ATOM 1439 O O . GLY A 1 191 ? -3.285 8.021 14.788 1.00 91.56 191 GLY A O 1
ATOM 1440 N N . GLY A 1 192 ? -4.456 6.170 15.267 1.00 92.38 192 GLY A N 1
ATOM 1441 C CA . GLY A 1 192 ? -5.601 6.884 15.846 1.00 92.38 192 GLY A CA 1
ATOM 1442 C C . GLY A 1 192 ? -6.628 7.379 14.819 1.00 92.38 192 GLY A C 1
ATOM 1443 O O . GLY A 1 192 ? -7.668 7.922 15.198 1.00 92.38 192 GLY A O 1
ATOM 1444 N N . SER A 1 193 ? -6.368 7.178 13.523 1.00 95.62 193 SER A N 1
ATOM 1445 C CA . SER A 1 193 ? -7.248 7.595 12.429 1.00 95.62 193 SER A CA 1
ATOM 1446 C C . SER A 1 193 ? -8.322 6.548 12.124 1.00 95.62 193 SER A C 1
ATOM 1448 O O . SER A 1 193 ? -8.061 5.339 12.163 1.00 95.62 193 SER A O 1
ATOM 1450 N N . GLY A 1 194 ? -9.538 7.005 11.823 1.00 96.06 194 GLY A N 1
ATOM 1451 C CA . GLY A 1 194 ? -10.686 6.145 11.553 1.00 96.06 194 GLY A CA 1
ATOM 1452 C C . GLY A 1 194 ? -12.017 6.795 11.921 1.00 96.06 194 GLY A C 1
ATOM 1453 O O . GLY A 1 194 ? -12.183 8.006 11.765 1.00 96.06 194 GLY A O 1
ATOM 1454 N N . PHE A 1 195 ? -12.959 5.980 12.387 1.00 97.06 195 PHE A N 1
ATOM 1455 C CA . PHE A 1 195 ? -14.276 6.411 12.856 1.00 97.06 195 PHE A CA 1
ATOM 1456 C C . PHE A 1 195 ? -14.760 5.509 13.994 1.00 97.06 195 PHE A C 1
ATOM 1458 O O . PHE A 1 195 ? -14.297 4.375 14.154 1.00 97.06 195 PHE A O 1
ATOM 1465 N N . PHE A 1 196 ? -15.714 5.996 14.778 1.00 97.88 196 PHE A N 1
ATOM 1466 C CA . PHE A 1 196 ? -16.272 5.270 15.910 1.00 97.88 196 PHE A CA 1
ATOM 1467 C C . PHE A 1 196 ? -17.777 5.505 16.056 1.00 97.88 196 PHE A C 1
ATOM 1469 O O . PHE A 1 196 ? -18.358 6.345 15.373 1.00 97.88 196 PHE A O 1
ATOM 1476 N N . ALA A 1 197 ? -18.410 4.739 16.939 1.00 98.00 197 ALA A N 1
ATOM 1477 C CA . ALA A 1 197 ? -19.797 4.930 17.337 1.00 98.00 197 ALA A CA 1
ATOM 1478 C C . ALA A 1 197 ? -19.987 4.563 18.807 1.00 98.00 197 ALA A C 1
ATOM 1480 O O . ALA A 1 197 ? -19.422 3.568 19.263 1.00 98.00 197 ALA A O 1
ATOM 1481 N N . ALA A 1 198 ? -20.804 5.328 19.529 1.00 97.81 198 ALA A N 1
ATOM 1482 C CA . ALA A 1 198 ? -21.271 4.918 20.848 1.00 97.81 198 ALA A CA 1
ATOM 1483 C C . ALA A 1 198 ? -22.176 3.681 20.722 1.00 97.81 198 ALA A C 1
ATOM 1485 O O . ALA A 1 198 ? -22.974 3.577 19.786 1.00 97.81 198 ALA A O 1
ATOM 1486 N N . VAL A 1 199 ? -22.040 2.736 21.650 1.00 97.25 199 VAL A N 1
ATOM 1487 C CA . VAL A 1 199 ? -22.814 1.494 21.679 1.00 97.25 199 VAL A CA 1
ATOM 1488 C C . VAL A 1 199 ? -23.103 1.093 23.121 1.00 97.25 199 VAL A C 1
ATOM 1490 O O . VAL A 1 199 ? -22.207 1.076 23.960 1.00 97.25 199 VAL A O 1
ATOM 1493 N N . ASP A 1 200 ? -24.349 0.714 23.394 1.00 95.12 200 ASP A N 1
ATOM 1494 C CA . ASP A 1 200 ? -24.692 0.044 24.645 1.00 95.12 200 ASP A CA 1
ATOM 1495 C C . ASP A 1 200 ? -24.283 -1.434 24.551 1.00 95.12 200 ASP A C 1
ATOM 1497 O O . ASP A 1 200 ? -24.900 -2.239 23.848 1.00 95.12 200 ASP A O 1
ATOM 1501 N N . ALA A 1 201 ? -23.203 -1.790 25.242 1.00 94.69 201 ALA A N 1
ATOM 1502 C CA . ALA A 1 201 ? -22.671 -3.143 25.319 1.00 94.69 201 ALA A CA 1
ATOM 1503 C C . ALA A 1 201 ? -23.108 -3.885 26.596 1.00 94.69 201 ALA A C 1
ATOM 1505 O O . ALA A 1 201 ? -22.501 -4.898 26.947 1.00 94.69 201 ALA A O 1
ATOM 1506 N N . SER A 1 202 ? -24.151 -3.436 27.304 1.00 92.44 202 SER A N 1
ATOM 1507 C CA . SER A 1 202 ? -24.601 -4.044 28.572 1.00 92.44 202 SER A CA 1
ATOM 1508 C C . SER A 1 202 ? -24.926 -5.538 28.440 1.00 92.44 202 SER A C 1
ATOM 1510 O O . SER A 1 202 ? -24.645 -6.336 29.340 1.00 92.44 202 SER A O 1
ATOM 1512 N N . ALA A 1 203 ? -25.433 -5.955 27.275 1.00 89.44 203 ALA A N 1
ATOM 1513 C CA . ALA A 1 203 ? -25.729 -7.353 26.966 1.00 89.44 203 ALA A CA 1
ATOM 1514 C C . ALA A 1 203 ? -24.480 -8.259 26.909 1.00 89.44 203 ALA A C 1
ATOM 1516 O O . ALA A 1 203 ? -24.602 -9.468 27.131 1.00 89.44 203 ALA A O 1
ATOM 1517 N N . LEU A 1 204 ? -23.283 -7.696 26.689 1.00 89.38 204 LEU A N 1
ATOM 1518 C CA . LEU A 1 204 ? -22.016 -8.426 26.531 1.00 89.38 204 LEU A CA 1
ATOM 1519 C C . LEU A 1 204 ? -21.656 -9.282 27.757 1.00 89.38 204 LEU A C 1
ATOM 1521 O O . LEU A 1 204 ? -20.904 -10.251 27.673 1.00 89.38 204 LEU A O 1
ATOM 1525 N N . GLY A 1 205 ? -22.214 -8.929 28.914 1.00 78.69 205 GLY A N 1
ATOM 1526 C CA . GLY A 1 205 ? -22.053 -9.686 30.143 1.00 78.69 205 GLY A CA 1
ATOM 1527 C C . GLY A 1 205 ? -22.809 -11.023 30.190 1.00 78.69 205 GLY A C 1
ATOM 1528 O O . GLY A 1 205 ? -22.543 -11.838 31.078 1.00 78.69 205 GLY A O 1
ATOM 1529 N N . THR A 1 206 ? -23.764 -11.243 29.289 1.00 82.94 206 THR A N 1
ATOM 1530 C CA . THR A 1 206 ? -24.633 -12.436 29.276 1.00 82.94 206 THR A CA 1
ATOM 1531 C C . THR A 1 206 ? -24.626 -13.154 27.932 1.00 82.94 206 THR A C 1
ATOM 1533 O O . THR A 1 206 ? -24.760 -14.374 27.892 1.00 82.94 206 THR A O 1
ATOM 1536 N N . GLN A 1 207 ? -24.414 -12.424 26.839 1.00 90.25 207 GLN A N 1
ATOM 1537 C CA . GLN A 1 207 ? -24.376 -12.964 25.486 1.00 90.25 207 GLN A CA 1
ATOM 1538 C C . GLN A 1 207 ? -23.334 -12.246 24.630 1.00 90.25 207 GLN A C 1
ATOM 1540 O O . GLN A 1 207 ? -22.848 -11.173 24.975 1.00 90.25 207 GLN A O 1
ATOM 1545 N N . ALA A 1 208 ? -22.970 -12.855 23.504 1.00 94.00 208 ALA A N 1
ATOM 1546 C CA . ALA A 1 208 ? -22.045 -12.244 22.558 1.00 94.00 208 ALA A CA 1
ATOM 1547 C C . ALA A 1 208 ? -22.714 -11.096 21.788 1.00 94.00 208 ALA A C 1
ATOM 1549 O O . ALA A 1 208 ? -23.874 -11.219 21.407 1.00 94.00 208 ALA A O 1
ATOM 1550 N N . LEU A 1 209 ? -21.949 -10.040 21.502 1.00 96.50 209 LEU A N 1
ATOM 1551 C CA . LEU A 1 209 ? -22.390 -8.894 20.706 1.00 96.50 209 LEU A CA 1
ATOM 1552 C C . LEU A 1 209 ? -21.967 -9.070 19.243 1.00 96.50 209 LEU A C 1
ATOM 1554 O O . LEU A 1 209 ? -20.793 -9.312 18.951 1.00 96.50 209 LEU A O 1
ATOM 1558 N N . ARG A 1 210 ? -22.913 -8.952 18.318 1.00 97.69 210 ARG A N 1
ATOM 1559 C CA . ARG A 1 210 ? -22.747 -9.109 16.874 1.00 97.69 210 ARG A CA 1
ATOM 1560 C C . ARG A 1 210 ? -22.758 -7.749 16.208 1.00 97.69 210 ARG A C 1
ATOM 1562 O O . ARG A 1 210 ? -23.701 -6.971 16.335 1.00 97.69 210 ARG A O 1
ATOM 1569 N N . VAL A 1 211 ? -21.715 -7.510 15.432 1.00 98.38 211 VAL A N 1
ATOM 1570 C CA . VAL A 1 211 ? -21.524 -6.296 14.651 1.00 98.38 211 VAL A CA 1
ATOM 1571 C C . VAL A 1 211 ? -21.496 -6.675 13.180 1.00 98.38 211 VAL A C 1
ATOM 1573 O O . VAL A 1 211 ? -20.788 -7.606 12.800 1.00 98.38 211 VAL A O 1
ATOM 1576 N N . ALA A 1 212 ? -22.211 -5.930 12.345 1.00 98.56 212 ALA A N 1
ATOM 1577 C CA . ALA A 1 212 ? -22.048 -5.968 10.896 1.00 98.56 212 ALA A CA 1
ATOM 1578 C C . ALA A 1 212 ? -21.764 -4.560 10.376 1.00 98.56 212 ALA A C 1
ATOM 1580 O O . ALA A 1 212 ? -22.374 -3.589 10.830 1.00 98.56 212 ALA A O 1
ATOM 1581 N N . TYR A 1 213 ? -20.834 -4.445 9.432 1.00 98.25 213 TYR A N 1
ATOM 1582 C CA . TYR A 1 213 ? -20.375 -3.156 8.932 1.00 98.25 213 TYR A CA 1
ATOM 1583 C C . TYR A 1 213 ? -20.058 -3.180 7.437 1.00 98.25 213 TYR A C 1
ATOM 1585 O O . TYR A 1 213 ? -19.692 -4.205 6.857 1.00 98.25 213 TYR A O 1
ATOM 1593 N N . ALA A 1 214 ? -20.180 -2.014 6.812 1.00 97.75 214 ALA A N 1
ATOM 1594 C CA . ALA A 1 214 ? -19.778 -1.779 5.437 1.00 97.75 214 ALA A CA 1
ATOM 1595 C C . ALA A 1 214 ? -19.255 -0.351 5.278 1.00 97.75 214 ALA A C 1
ATOM 1597 O O . ALA A 1 214 ? -19.897 0.600 5.720 1.00 97.75 214 ALA A O 1
ATOM 1598 N N . TYR A 1 215 ? -18.111 -0.197 4.621 1.00 97.00 215 TYR A N 1
ATOM 1599 C CA . TYR A 1 215 ? -17.535 1.107 4.308 1.00 97.00 215 TYR A CA 1
ATOM 1600 C C . TYR A 1 215 ? -16.692 1.043 3.038 1.00 97.00 215 TYR A C 1
ATOM 1602 O O . TYR A 1 215 ? -16.280 -0.031 2.589 1.00 97.00 215 TYR A O 1
ATOM 1610 N N . GLN A 1 216 ? -16.462 2.206 2.438 1.00 96.31 216 GLN A N 1
ATOM 1611 C CA . GLN A 1 216 ? -15.607 2.354 1.270 1.00 96.31 216 GLN A CA 1
ATOM 1612 C C . GLN A 1 216 ? -14.434 3.251 1.623 1.00 96.31 216 GLN A C 1
ATOM 1614 O O . GLN A 1 216 ? -14.607 4.244 2.324 1.00 96.31 216 GLN A O 1
ATOM 1619 N N . VAL A 1 217 ? -13.247 2.886 1.150 1.00 95.81 217 VAL A N 1
ATOM 1620 C CA . VAL A 1 217 ? -12.054 3.709 1.313 1.00 95.81 217 VAL A CA 1
ATOM 1621 C C . VAL A 1 217 ? -11.277 3.767 0.006 1.00 95.81 217 VAL A C 1
ATOM 1623 O O . VAL A 1 217 ? -11.049 2.751 -0.653 1.00 95.81 217 VAL A O 1
ATOM 1626 N N .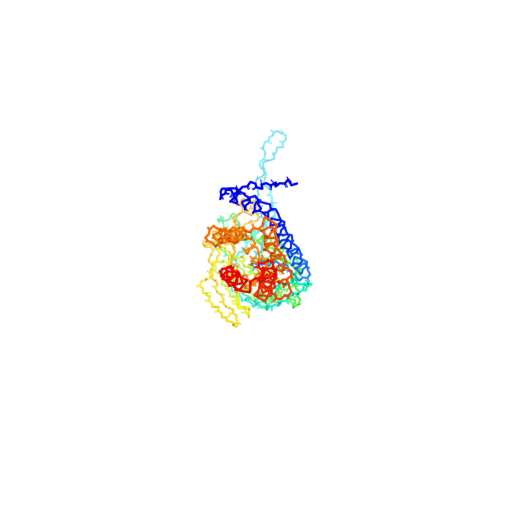 ARG A 1 218 ? -10.878 4.969 -0.386 1.00 95.94 218 ARG A N 1
ATOM 1627 C CA . ARG A 1 218 ? -9.933 5.201 -1.469 1.00 95.94 218 ARG A CA 1
ATOM 1628 C C . ARG A 1 218 ? -8.515 5.040 -0.955 1.00 95.94 218 ARG A C 1
ATOM 1630 O O . ARG A 1 218 ? -8.171 5.510 0.128 1.00 95.94 218 ARG A O 1
ATOM 1637 N N . GLY A 1 219 ? -7.693 4.381 -1.753 1.00 94.62 219 GLY A N 1
ATOM 1638 C CA . GLY A 1 219 ? -6.283 4.236 -1.453 1.00 94.62 219 GLY A CA 1
ATOM 1639 C C . GLY A 1 219 ? -5.453 4.071 -2.707 1.00 94.62 219 GLY A C 1
ATOM 1640 O O . GLY A 1 219 ? -5.968 4.025 -3.829 1.00 94.62 219 GLY A O 1
ATOM 1641 N N . ASN A 1 220 ? -4.149 3.980 -2.500 1.00 92.12 220 ASN A N 1
ATOM 1642 C CA . ASN A 1 220 ? -3.180 3.789 -3.563 1.00 92.12 220 ASN A CA 1
ATOM 1643 C C . ASN A 1 220 ? -2.160 2.710 -3.201 1.00 92.12 220 ASN A C 1
ATOM 1645 O O . ASN A 1 220 ? -1.996 2.368 -2.028 1.00 92.12 220 ASN A O 1
ATOM 1649 N N . GLY A 1 221 ? -1.492 2.164 -4.220 1.00 88.12 221 GLY A N 1
ATOM 1650 C CA . GLY A 1 221 ? -0.476 1.131 -4.036 1.00 88.12 221 GLY A CA 1
ATOM 1651 C C . GLY A 1 221 ? -1.096 -0.185 -3.579 1.00 88.12 221 GLY A C 1
ATOM 1652 O O . GLY A 1 221 ? -1.359 -1.045 -4.406 1.00 88.12 221 GLY A O 1
ATOM 1653 N N . GLY A 1 222 ? -1.383 -0.334 -2.289 1.00 92.12 222 GLY A N 1
ATOM 1654 C CA . GLY A 1 222 ? -1.986 -1.533 -1.717 1.00 92.12 222 GLY A CA 1
ATOM 1655 C C . GLY A 1 222 ? -2.876 -1.262 -0.520 1.00 92.12 222 GLY A C 1
ATOM 1656 O O . GLY A 1 222 ? -2.985 -0.130 -0.042 1.00 92.12 222 GLY A O 1
ATOM 1657 N N . ILE A 1 223 ? -3.529 -2.321 -0.054 1.00 96.31 223 ILE A N 1
ATOM 1658 C CA . ILE A 1 223 ? -4.317 -2.330 1.176 1.00 96.31 223 ILE A CA 1
ATOM 1659 C C . ILE A 1 223 ? -3.679 -3.303 2.161 1.00 96.31 223 ILE A C 1
ATOM 1661 O O . ILE A 1 223 ? -3.243 -4.395 1.784 1.00 96.31 223 ILE A O 1
ATOM 1665 N N . ALA A 1 224 ? -3.639 -2.908 3.426 1.00 97.75 224 ALA A N 1
ATOM 1666 C CA . ALA A 1 224 ? -3.227 -3.769 4.517 1.00 97.75 224 ALA A CA 1
ATOM 1667 C C . ALA A 1 224 ? -4.338 -3.897 5.557 1.00 97.75 224 ALA A C 1
ATOM 1669 O O . ALA A 1 224 ? -5.040 -2.929 5.845 1.00 97.75 224 ALA A O 1
ATOM 1670 N N . LEU A 1 225 ? -4.460 -5.079 6.146 1.00 97.44 225 LEU A N 1
ATOM 1671 C CA . LEU A 1 225 ? -5.241 -5.329 7.345 1.00 97.44 225 LEU A CA 1
ATOM 1672 C C . LEU A 1 225 ? -4.282 -5.521 8.520 1.00 97.44 225 LEU A C 1
ATOM 1674 O O . LEU A 1 225 ? -3.385 -6.363 8.455 1.00 97.44 225 LEU A O 1
ATOM 1678 N N . ALA A 1 226 ? -4.502 -4.773 9.597 1.00 95.50 226 ALA A N 1
ATOM 1679 C CA . ALA A 1 226 ? -3.948 -5.067 10.911 1.00 95.50 226 ALA A CA 1
ATOM 1680 C C . ALA A 1 226 ? -5.000 -5.866 11.706 1.00 95.50 226 ALA A C 1
ATOM 1682 O O . ALA A 1 226 ? -5.934 -5.266 12.253 1.00 95.50 226 ALA A O 1
ATOM 1683 N N . PRO A 1 227 ? -4.922 -7.210 11.710 1.00 93.94 227 PRO A N 1
ATOM 1684 C CA . PRO A 1 227 ? -5.921 -8.056 12.353 1.00 93.94 227 PRO A CA 1
ATOM 1685 C C . PRO A 1 227 ? -5.909 -7.852 13.868 1.00 93.94 227 PRO A C 1
ATOM 1687 O O . PRO A 1 227 ? -4.852 -7.712 14.482 1.00 93.94 227 PRO A O 1
ATOM 1690 N N . GLN A 1 228 ? -7.100 -7.855 14.463 1.00 88.62 228 GLN A N 1
ATOM 1691 C CA . GLN A 1 228 ? -7.273 -7.675 15.907 1.00 88.62 228 GLN A CA 1
ATOM 1692 C C . GLN A 1 228 ? -8.016 -8.831 16.564 1.00 88.62 228 GLN A C 1
ATOM 1694 O O . GLN A 1 228 ? -7.911 -8.999 17.773 1.00 88.62 228 GLN A O 1
ATOM 1699 N N . GLY A 1 229 ? -8.781 -9.609 15.796 1.00 88.12 229 GLY A N 1
ATOM 1700 C CA . GLY A 1 229 ? -9.655 -10.636 16.339 1.00 88.12 229 GLY A CA 1
ATOM 1701 C C . GLY A 1 229 ? -8.934 -11.888 16.839 1.00 88.12 229 GLY A C 1
ATOM 1702 O O . GLY A 1 229 ? -7.815 -12.200 16.433 1.00 88.12 229 GLY A O 1
ATOM 1703 N N . GLY A 1 230 ? -9.637 -12.647 17.684 1.00 91.12 230 GLY A N 1
ATOM 1704 C CA . GLY A 1 230 ? -9.261 -13.998 18.108 1.00 91.12 230 GLY A CA 1
ATOM 1705 C C . GLY A 1 230 ? -9.047 -14.947 16.925 1.00 91.12 230 GLY A C 1
ATOM 1706 O O . GLY A 1 230 ? -8.018 -15.613 16.863 1.00 91.12 230 GLY A O 1
ATOM 1707 N N . ASP A 1 231 ? -9.992 -14.950 15.983 1.00 94.19 231 ASP A N 1
ATOM 1708 C CA . ASP A 1 231 ? -9.899 -15.549 14.645 1.00 94.19 231 ASP A CA 1
ATOM 1709 C C . ASP A 1 231 ? -10.334 -14.501 13.613 1.00 94.19 231 ASP A C 1
ATOM 1711 O O . ASP A 1 231 ? -11.494 -14.087 13.594 1.00 94.19 231 ASP A O 1
ATOM 1715 N N . THR A 1 232 ? -9.402 -14.040 12.782 1.00 96.56 232 THR A N 1
ATOM 1716 C CA . THR A 1 232 ? -9.646 -13.035 11.742 1.00 96.56 232 THR A CA 1
ATOM 1717 C C . THR A 1 232 ? -9.534 -13.679 10.366 1.00 96.56 232 THR A C 1
ATOM 1719 O O . THR A 1 232 ? -8.449 -14.087 9.955 1.00 96.56 232 THR A O 1
ATOM 1722 N N . ALA A 1 233 ? -10.635 -13.731 9.621 1.00 97.62 233 ALA A N 1
ATOM 1723 C CA . ALA A 1 233 ? -10.667 -14.163 8.231 1.00 97.62 233 ALA A CA 1
ATOM 1724 C C . ALA A 1 233 ? -10.794 -12.951 7.301 1.00 97.62 233 ALA A C 1
ATOM 1726 O O . ALA A 1 233 ? -11.784 -12.226 7.349 1.00 97.62 233 ALA A O 1
ATOM 1727 N N . TRP A 1 234 ? -9.826 -12.755 6.410 1.00 98.38 234 TRP A N 1
ATOM 1728 C CA . TRP A 1 234 ? -9.841 -11.653 5.450 1.00 98.38 234 TRP A CA 1
ATOM 1729 C C . TRP A 1 234 ? -9.760 -12.170 4.026 1.00 98.38 234 TRP A C 1
ATOM 1731 O O . TRP A 1 234 ? -8.842 -12.905 3.673 1.00 98.38 234 TRP A O 1
ATOM 1741 N N . LYS A 1 235 ? -10.728 -11.784 3.201 1.00 98.62 235 LYS A N 1
ATOM 1742 C CA . LYS A 1 235 ? -10.796 -12.121 1.782 1.00 98.62 235 LYS A CA 1
ATOM 1743 C C . LYS A 1 235 ? -10.635 -10.859 0.962 1.00 98.62 235 LYS A C 1
ATOM 1745 O O . LYS A 1 235 ? -11.415 -9.919 1.105 1.00 98.62 235 LYS A O 1
ATOM 1750 N N . VAL A 1 236 ? -9.671 -10.867 0.051 1.00 98.62 236 VAL A N 1
ATOM 1751 C CA . VAL A 1 236 ? -9.445 -9.770 -0.889 1.00 98.62 236 VAL A CA 1
ATOM 1752 C C . VAL A 1 236 ? -9.670 -10.258 -2.306 1.00 98.62 236 VAL A C 1
ATOM 1754 O O . VAL A 1 236 ? -9.197 -11.327 -2.687 1.00 98.62 236 VAL A O 1
ATOM 1757 N N . ARG A 1 237 ? -10.376 -9.458 -3.104 1.00 98.44 237 ARG A N 1
ATOM 1758 C CA . ARG A 1 237 ? -10.554 -9.678 -4.543 1.00 98.44 237 ARG A CA 1
ATOM 1759 C C . ARG A 1 237 ? -10.330 -8.388 -5.315 1.00 98.44 237 ARG A C 1
ATOM 1761 O O . ARG A 1 237 ? -10.729 -7.319 -4.857 1.00 98.44 237 ARG A O 1
ATOM 1768 N N . SER A 1 238 ? -9.734 -8.497 -6.494 1.00 97.88 238 SER A N 1
ATOM 1769 C CA . SER A 1 238 ? -9.499 -7.372 -7.399 1.00 97.88 238 SER A CA 1
ATOM 1770 C C . SER A 1 238 ? -9.517 -7.846 -8.843 1.00 97.88 238 SER A C 1
ATOM 1772 O O . SER A 1 238 ? -9.111 -8.971 -9.126 1.00 97.88 238 SER A O 1
ATOM 1774 N N . SER A 1 239 ? -9.925 -6.976 -9.765 1.00 96.81 239 SER A N 1
ATOM 1775 C CA . SER A 1 239 ? -9.751 -7.200 -11.205 1.00 96.81 239 SER A CA 1
ATOM 1776 C C . SER A 1 239 ? -8.328 -6.895 -11.694 1.00 96.81 239 SER A C 1
ATOM 1778 O O . SER A 1 239 ? -8.034 -7.080 -12.872 1.00 96.81 239 SER A O 1
ATOM 1780 N N . TRP A 1 240 ? -7.433 -6.415 -10.821 1.00 95.56 240 TRP A N 1
ATOM 1781 C CA . TRP A 1 240 ? -6.040 -6.141 -11.178 1.00 95.56 240 TRP A CA 1
ATOM 1782 C C . TRP A 1 240 ? -5.245 -7.448 -11.343 1.00 95.56 240 TRP A C 1
ATOM 1784 O O . TRP A 1 240 ? -5.276 -8.272 -10.432 1.00 95.56 240 TRP A O 1
ATOM 1794 N N . PRO A 1 241 ? -4.515 -7.669 -12.448 1.00 94.50 241 PRO A N 1
ATOM 1795 C CA . PRO A 1 241 ? -3.873 -8.958 -12.723 1.00 94.50 241 PRO A CA 1
ATOM 1796 C C . PRO A 1 241 ? -2.562 -9.191 -11.960 1.00 94.50 241 PRO A C 1
ATOM 1798 O O . PRO A 1 241 ? -2.073 -10.318 -11.923 1.00 94.50 241 PRO A O 1
ATOM 1801 N N . SER A 1 242 ? -1.977 -8.151 -11.363 1.00 92.94 242 SER A N 1
ATOM 1802 C CA . SER A 1 242 ? -0.625 -8.207 -10.791 1.00 92.94 242 SER A CA 1
ATOM 1803 C C . SER A 1 242 ? -0.620 -7.804 -9.313 1.00 92.94 242 SER A C 1
ATOM 1805 O O . SER A 1 242 ? -0.288 -6.662 -8.990 1.00 92.94 242 SER A O 1
ATOM 1807 N N . PRO A 1 243 ? -1.037 -8.702 -8.400 1.00 95.75 243 PRO A N 1
ATOM 1808 C CA . PRO A 1 243 ? -0.842 -8.507 -6.970 1.00 95.75 243 PRO A CA 1
ATOM 1809 C C . PRO A 1 243 ? 0.613 -8.754 -6.559 1.00 95.75 243 PRO A C 1
ATOM 1811 O O . PRO A 1 243 ? 1.292 -9.613 -7.119 1.00 95.75 243 PRO A O 1
ATOM 1814 N N . SER A 1 244 ? 1.048 -8.068 -5.508 1.00 95.56 244 SER A N 1
ATOM 1815 C CA . SER A 1 244 ? 2.207 -8.436 -4.697 1.00 95.56 244 SER A CA 1
ATOM 1816 C C . SER A 1 244 ? 1.738 -8.647 -3.260 1.00 95.56 244 SER A C 1
ATOM 1818 O O . SER A 1 244 ? 1.225 -7.719 -2.633 1.00 95.56 244 SER A O 1
ATOM 1820 N N . PHE A 1 245 ? 1.852 -9.873 -2.751 1.00 96.50 245 PHE A N 1
ATOM 1821 C CA . PHE A 1 245 ? 1.507 -10.193 -1.365 1.00 96.50 245 PHE A CA 1
ATOM 1822 C C . PHE A 1 245 ? 2.700 -9.868 -0.467 1.00 96.50 245 PHE A C 1
ATOM 1824 O O . PHE A 1 245 ? 3.793 -10.386 -0.681 1.00 96.50 245 PHE A O 1
ATOM 1831 N N . GLN A 1 246 ? 2.487 -8.987 0.506 1.00 92.75 246 GLN A N 1
ATOM 1832 C CA . GLN A 1 246 ? 3.523 -8.447 1.385 1.00 92.75 246 GLN A CA 1
ATOM 1833 C C . GLN A 1 246 ? 3.043 -8.425 2.844 1.00 92.75 246 GLN A C 1
ATOM 1835 O O . GLN A 1 246 ? 1.919 -8.827 3.157 1.00 92.75 246 GLN A O 1
ATOM 1840 N N . GLY A 1 247 ? 3.883 -7.888 3.728 1.00 89.88 247 GLY A N 1
ATOM 1841 C CA . GLY A 1 247 ? 3.625 -7.805 5.162 1.00 89.88 247 GLY A CA 1
ATOM 1842 C C . GLY A 1 247 ? 4.129 -9.032 5.914 1.00 89.88 247 GLY A C 1
ATOM 1843 O O . GLY A 1 247 ? 4.771 -9.913 5.347 1.00 89.88 247 GLY A O 1
ATOM 1844 N N . ASP A 1 248 ? 3.834 -9.065 7.207 1.00 92.75 248 ASP A N 1
ATOM 1845 C CA . ASP A 1 248 ? 4.261 -10.127 8.123 1.00 92.75 248 ASP A CA 1
ATOM 1846 C C . ASP A 1 248 ? 3.419 -11.401 7.958 1.00 92.75 248 ASP A C 1
ATOM 1848 O O . ASP A 1 248 ? 3.818 -12.487 8.373 1.00 92.75 248 ASP A O 1
ATOM 1852 N N . LEU A 1 249 ? 2.227 -11.261 7.367 1.00 93.56 249 LEU A N 1
ATOM 1853 C CA . LEU A 1 249 ? 1.218 -12.307 7.256 1.00 93.56 249 LEU A CA 1
ATOM 1854 C C . LEU A 1 249 ? 0.866 -12.543 5.781 1.00 93.56 249 LEU A C 1
ATOM 1856 O O . LEU A 1 249 ? 0.125 -11.773 5.164 1.00 93.56 249 LEU A O 1
ATOM 1860 N N . LEU A 1 250 ? 1.379 -13.636 5.213 1.00 96.19 250 LEU A N 1
ATOM 1861 C CA . LEU A 1 250 ? 1.075 -14.056 3.842 1.00 96.19 250 LEU A CA 1
ATOM 1862 C C . LEU A 1 250 ? -0.280 -14.788 3.759 1.00 96.19 250 LEU A C 1
ATOM 1864 O O . LEU A 1 250 ? -0.717 -15.387 4.746 1.00 96.19 250 LEU A O 1
ATOM 1868 N N . PRO A 1 251 ? -0.976 -14.738 2.606 1.00 97.12 251 PRO A N 1
ATOM 1869 C CA . PRO A 1 251 ? -2.259 -15.414 2.448 1.00 97.12 251 PRO A CA 1
ATOM 1870 C C . PRO A 1 251 ? -2.084 -16.933 2.495 1.00 97.12 251 PRO A C 1
ATOM 1872 O O . PRO A 1 251 ? -1.157 -17.474 1.895 1.00 97.12 251 PRO A O 1
ATOM 1875 N N . GLY A 1 252 ? -3.015 -17.626 3.154 1.00 95.62 252 GLY A N 1
ATOM 1876 C CA . GLY A 1 252 ? -3.048 -19.092 3.155 1.00 95.62 252 GLY A CA 1
ATOM 1877 C C . GLY A 1 252 ? -3.477 -19.663 1.801 1.00 95.62 252 GLY A C 1
ATOM 1878 O O . GLY A 1 252 ? -3.023 -20.729 1.401 1.00 95.62 252 GLY A O 1
ATOM 1879 N N . GLU A 1 253 ? -4.315 -18.925 1.066 1.00 96.38 253 GLU A N 1
ATOM 1880 C CA . GLU A 1 253 ? -4.748 -19.274 -0.288 1.00 96.38 253 GLU A CA 1
ATOM 1881 C C . GLU A 1 253 ? -4.697 -18.046 -1.199 1.00 96.38 253 GLU A C 1
ATOM 1883 O O . GLU A 1 253 ? -5.159 -16.964 -0.826 1.00 96.38 253 GLU A O 1
ATOM 1888 N N . SER A 1 254 ? -4.197 -18.214 -2.426 1.00 97.19 254 SER A N 1
ATOM 1889 C CA . SER A 1 254 ? -4.241 -17.174 -3.456 1.00 97.19 254 SER A CA 1
ATOM 1890 C C . SER A 1 254 ? -4.494 -17.754 -4.848 1.00 97.19 254 SER A C 1
ATOM 1892 O O . SER A 1 254 ? -4.090 -18.870 -5.170 1.00 97.19 254 SER A O 1
ATOM 1894 N N . ARG A 1 255 ? -5.198 -16.990 -5.686 1.00 97.62 255 ARG A N 1
ATOM 1895 C CA . ARG A 1 255 ? -5.392 -17.260 -7.115 1.00 97.62 255 ARG A CA 1
ATOM 1896 C C . ARG A 1 255 ? -5.141 -15.981 -7.892 1.00 97.62 255 ARG A C 1
ATOM 1898 O O . ARG A 1 255 ? -5.778 -14.969 -7.613 1.00 97.62 255 ARG A O 1
ATOM 1905 N N . VAL A 1 256 ? -4.251 -16.045 -8.876 1.00 97.31 256 VAL A N 1
ATOM 1906 C CA . VAL A 1 256 ? -3.864 -14.912 -9.726 1.00 97.31 256 VAL A CA 1
ATOM 1907 C C . VAL A 1 256 ? -4.078 -15.297 -11.185 1.00 97.31 256 VAL A C 1
ATOM 1909 O O . VAL A 1 256 ? -3.751 -16.406 -11.597 1.00 97.31 256 VAL A O 1
ATOM 1912 N N . SER A 1 257 ? -4.670 -14.398 -11.965 1.00 96.00 257 SER A N 1
ATOM 1913 C CA . SER A 1 257 ? -4.956 -14.599 -13.384 1.00 96.00 257 SER A CA 1
ATOM 1914 C C . SER A 1 257 ? -4.908 -13.270 -14.136 1.00 96.00 257 SER A C 1
ATOM 1916 O O . SER A 1 257 ? -4.974 -12.201 -13.532 1.00 96.00 257 SER A O 1
ATOM 1918 N N . ALA A 1 258 ? -4.921 -13.322 -15.468 1.00 93.50 258 ALA A N 1
ATOM 1919 C CA . ALA A 1 258 ? -5.031 -12.122 -16.299 1.00 93.50 258 ALA A CA 1
ATOM 1920 C C . ALA A 1 258 ? -6.324 -11.307 -16.057 1.00 93.50 258 ALA A C 1
ATOM 1922 O O . ALA A 1 258 ? -6.384 -10.140 -16.426 1.00 93.50 258 ALA A O 1
ATOM 1923 N N . LYS A 1 259 ? -7.360 -11.902 -15.440 1.00 94.81 259 LYS A N 1
ATOM 1924 C CA . LYS A 1 259 ? -8.629 -11.227 -15.111 1.00 94.81 259 LYS A CA 1
ATOM 1925 C C . LYS A 1 259 ? -8.645 -10.594 -13.715 1.00 94.81 259 LYS A C 1
ATOM 1927 O O . LYS A 1 259 ? -9.630 -9.944 -13.370 1.00 94.81 259 LYS A O 1
ATOM 1932 N N . GLY A 1 260 ? -7.619 -10.833 -12.899 1.00 96.62 260 GLY A N 1
ATOM 1933 C CA . GLY A 1 260 ? -7.592 -10.390 -11.512 1.00 96.62 260 GLY A CA 1
ATOM 1934 C C . GLY A 1 260 ? -7.021 -11.415 -10.541 1.00 96.62 260 GLY A C 1
ATOM 1935 O O . GLY A 1 260 ? -6.536 -12.480 -10.940 1.00 96.62 260 GLY A O 1
ATOM 1936 N N . PHE A 1 261 ? -7.153 -11.116 -9.250 1.00 97.81 261 PHE A N 1
ATOM 1937 C CA . PHE A 1 261 ? -6.759 -12.010 -8.169 1.00 97.81 261 PHE A CA 1
ATOM 1938 C C . PHE A 1 261 ? -7.815 -12.138 -7.071 1.00 97.81 261 PHE A C 1
ATOM 1940 O O . PHE A 1 261 ? -8.664 -11.264 -6.869 1.00 97.81 261 PHE A O 1
ATOM 1947 N N . ALA A 1 262 ? -7.707 -13.232 -6.322 1.00 98.38 262 ALA A N 1
ATOM 1948 C CA . ALA A 1 262 ? -8.369 -13.433 -5.044 1.00 98.38 262 ALA A CA 1
ATOM 1949 C C . ALA A 1 262 ? -7.377 -14.034 -4.040 1.00 98.38 262 ALA A C 1
ATOM 1951 O O . ALA A 1 262 ? -6.603 -14.919 -4.403 1.00 98.38 262 ALA A O 1
ATOM 1952 N N . ALA A 1 263 ? -7.404 -13.574 -2.794 1.00 98.31 263 ALA A N 1
ATOM 1953 C CA . ALA A 1 263 ? -6.548 -14.076 -1.725 1.00 98.31 263 ALA A CA 1
ATOM 1954 C C . ALA A 1 263 ? -7.302 -14.128 -0.394 1.00 98.31 263 ALA A C 1
ATOM 1956 O O . ALA A 1 263 ? -8.178 -13.295 -0.144 1.00 98.31 263 ALA A O 1
ATOM 1957 N N . THR A 1 264 ? -6.967 -15.114 0.437 1.00 98.25 264 THR A N 1
ATOM 1958 C CA . THR A 1 264 ? -7.590 -15.328 1.746 1.00 98.25 264 THR A CA 1
ATOM 1959 C C . THR A 1 264 ? -6.529 -15.481 2.829 1.00 98.25 264 THR A C 1
ATOM 1961 O O . THR A 1 264 ? -5.626 -16.311 2.724 1.00 98.25 264 THR A O 1
ATOM 1964 N N . TRP A 1 265 ? -6.686 -14.715 3.902 1.00 97.56 265 TRP A N 1
ATOM 1965 C CA . TRP A 1 265 ? -5.928 -14.820 5.141 1.00 97.56 265 TRP A CA 1
ATOM 1966 C C . TRP A 1 265 ? -6.833 -15.361 6.243 1.00 97.56 265 TRP A C 1
ATOM 1968 O O . TRP A 1 265 ? -8.017 -15.019 6.306 1.00 97.56 265 TRP A O 1
ATOM 1978 N N . ARG A 1 266 ? -6.268 -16.179 7.130 1.00 96.06 266 ARG A N 1
ATOM 1979 C CA . ARG A 1 266 ? -6.876 -16.547 8.411 1.00 96.06 266 ARG A CA 1
ATOM 1980 C C . ARG A 1 266 ? -5.813 -16.401 9.484 1.00 96.06 266 ARG A C 1
ATOM 1982 O O . ARG A 1 266 ? -4.763 -17.030 9.386 1.00 96.06 266 ARG A O 1
ATOM 1989 N N . VAL A 1 267 ? -6.057 -15.528 10.449 1.00 93.88 267 VAL A N 1
ATOM 1990 C CA . VAL A 1 267 ? -5.062 -15.107 11.434 1.00 93.88 267 VAL A CA 1
ATOM 1991 C C . VAL A 1 267 ? -5.658 -15.252 12.823 1.00 93.88 267 VAL A C 1
ATOM 1993 O O . VAL A 1 267 ? -6.682 -14.643 13.120 1.00 93.88 267 VAL A O 1
ATOM 1996 N N . GLY A 1 268 ? -5.013 -16.056 13.665 1.00 90.62 268 GLY A N 1
ATOM 1997 C CA . GLY A 1 268 ? -5.395 -16.221 15.065 1.00 90.62 268 GLY A CA 1
ATOM 1998 C C . GLY A 1 268 ? -4.608 -15.301 16.001 1.00 90.62 268 GLY A C 1
ATOM 1999 O O . GLY A 1 268 ? -3.461 -14.957 15.717 1.00 90.62 268 GLY A O 1
ATOM 2000 N N . ASN A 1 269 ? -5.176 -14.965 17.158 1.00 85.25 269 ASN A N 1
ATOM 2001 C CA . ASN A 1 269 ? -4.526 -14.125 18.177 1.00 85.25 269 ASN A CA 1
ATOM 2002 C C . ASN A 1 269 ? -3.172 -14.658 18.684 1.00 85.25 269 ASN A C 1
ATOM 2004 O O . ASN A 1 269 ? -2.291 -13.864 19.010 1.00 85.25 269 ASN A O 1
ATOM 2008 N N . LEU A 1 270 ? -2.975 -15.982 18.711 1.00 85.44 270 LEU A N 1
ATOM 2009 C CA . LEU A 1 270 ? -1.698 -16.599 19.088 1.00 85.44 270 LEU A CA 1
ATOM 2010 C C . LEU A 1 270 ? -0.575 -16.214 18.121 1.00 85.44 270 LEU A C 1
ATOM 2012 O O . LEU A 1 270 ? 0.532 -15.923 18.563 1.00 85.44 270 LEU A O 1
ATOM 2016 N N . ALA A 1 271 ? -0.871 -16.155 16.819 1.00 85.38 271 ALA A N 1
ATOM 2017 C CA . ALA A 1 271 ? 0.090 -15.716 15.809 1.00 85.38 271 ALA A CA 1
ATOM 2018 C C . ALA A 1 271 ? 0.424 -14.223 15.948 1.00 85.38 271 ALA A C 1
ATOM 2020 O O . ALA A 1 271 ? 1.516 -13.806 15.582 1.00 85.38 271 ALA A O 1
ATOM 202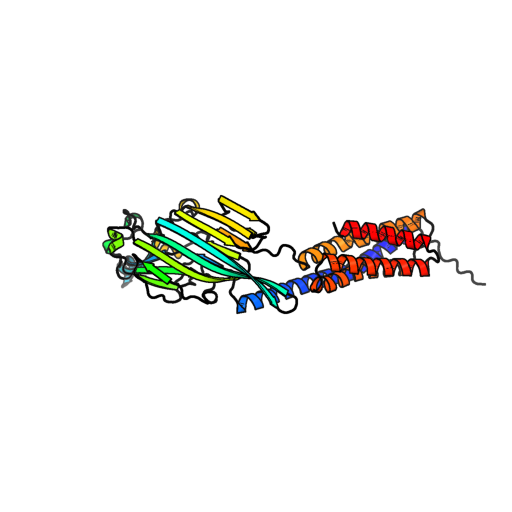1 N N . LEU A 1 272 ? -0.499 -13.434 16.509 1.00 83.69 272 LEU A N 1
ATOM 2022 C CA . LEU A 1 272 ? -0.312 -12.007 16.773 1.00 83.69 272 LEU A CA 1
ATOM 2023 C C . LEU A 1 272 ? 0.450 -11.727 18.072 1.00 83.69 272 LEU A C 1
ATOM 2025 O O . LEU A 1 272 ? 0.821 -10.580 18.311 1.00 83.69 272 LEU A O 1
ATOM 2029 N N . GLY A 1 273 ? 0.639 -12.733 18.935 1.00 80.38 273 GLY A N 1
ATOM 2030 C CA . GLY A 1 273 ? 1.243 -12.554 20.257 1.00 80.38 273 GLY A CA 1
ATOM 2031 C C . GLY A 1 273 ? 0.455 -11.599 21.162 1.00 80.38 273 GLY A C 1
ATOM 2032 O O . GLY A 1 273 ? 1.042 -10.949 22.023 1.00 80.38 273 GLY A O 1
ATOM 2033 N N . ARG A 1 274 ? -0.864 -11.464 20.952 1.00 75.62 274 ARG A N 1
ATOM 2034 C CA . ARG A 1 274 ? -1.713 -10.476 21.638 1.00 75.62 274 ARG A CA 1
ATOM 2035 C C . ARG A 1 274 ? -2.825 -11.134 22.441 1.00 75.62 274 ARG A C 1
ATOM 2037 O O . ARG A 1 274 ? -3.455 -12.096 22.002 1.00 75.62 274 ARG A O 1
ATOM 2044 N N . ALA A 1 275 ? -3.099 -10.570 23.614 1.00 83.25 275 ALA A N 1
ATOM 2045 C CA . ALA A 1 275 ? -4.282 -10.909 24.390 1.00 83.25 275 ALA A CA 1
ATOM 2046 C C . ALA A 1 275 ? -5.543 -10.302 23.754 1.00 83.25 275 ALA A C 1
ATOM 2048 O O . ALA A 1 275 ? -5.490 -9.257 23.111 1.00 83.25 275 ALA A O 1
ATOM 2049 N N . SER A 1 276 ? -6.698 -10.933 23.980 1.00 83.94 276 SER A N 1
ATOM 2050 C CA . SER A 1 276 ? -7.998 -10.420 23.514 1.00 83.94 276 SER A CA 1
ATOM 2051 C C . SER A 1 276 ? -8.447 -9.146 24.240 1.00 83.94 276 SER A C 1
ATOM 2053 O O . SER A 1 276 ? -9.363 -8.470 23.782 1.00 83.94 276 SER A O 1
ATOM 2055 N N . VAL A 1 277 ? -7.819 -8.838 25.374 1.00 88.06 277 VAL A N 1
ATOM 2056 C CA . VAL A 1 277 ? -8.057 -7.648 26.187 1.00 88.06 277 VAL A CA 1
ATOM 2057 C C . VAL A 1 277 ? -6.736 -6.912 26.333 1.00 88.06 277 VAL A C 1
ATOM 2059 O O . VAL A 1 277 ? -5.727 -7.524 26.683 1.00 88.06 277 VAL A O 1
ATOM 2062 N N . ALA A 1 278 ? -6.763 -5.610 26.083 1.00 87.00 278 ALA A N 1
ATOM 2063 C CA . ALA A 1 278 ? -5.671 -4.693 26.369 1.00 87.00 278 ALA A CA 1
ATOM 2064 C C . ALA A 1 278 ? -6.222 -3.475 27.110 1.00 87.00 278 ALA A C 1
ATOM 2066 O O . ALA A 1 278 ? -7.371 -3.088 26.909 1.00 87.00 278 ALA A O 1
ATOM 2067 N N . THR A 1 279 ? -5.412 -2.849 27.947 1.00 84.00 279 THR A N 1
ATOM 2068 C CA . THR A 1 279 ? -5.729 -1.552 28.549 1.00 84.00 279 THR A CA 1
ATOM 2069 C C . THR A 1 279 ? -4.932 -0.447 27.865 1.00 84.00 279 THR A C 1
ATOM 2071 O O . THR A 1 279 ? -3.901 -0.688 27.238 1.00 84.00 279 THR A O 1
ATOM 2074 N N . ASP A 1 280 ? -5.405 0.789 27.965 1.00 76.00 280 ASP A N 1
ATOM 2075 C CA . ASP A 1 280 ? -4.642 1.972 27.551 1.00 76.00 280 ASP A CA 1
ATOM 2076 C C . ASP A 1 280 ? -3.259 2.062 28.225 1.00 76.00 280 ASP A C 1
ATOM 2078 O O . ASP A 1 280 ? -2.294 2.481 27.588 1.00 76.00 280 ASP A O 1
ATOM 2082 N N . ALA A 1 281 ? -3.131 1.588 29.467 1.00 66.19 281 ALA A N 1
ATOM 2083 C CA . ALA A 1 281 ? -1.848 1.451 30.153 1.00 66.19 281 ALA A CA 1
ATOM 2084 C C . ALA A 1 281 ? -0.896 0.454 29.463 1.00 66.19 281 ALA A C 1
ATOM 2086 O O . ALA A 1 281 ? 0.298 0.734 29.363 1.00 66.19 281 ALA A O 1
ATOM 2087 N N . ASP A 1 282 ? -1.409 -0.660 28.926 1.00 67.19 282 ASP A N 1
ATOM 2088 C CA . ASP A 1 282 ? -0.600 -1.636 28.176 1.00 67.19 282 ASP A CA 1
ATOM 2089 C C . ASP A 1 282 ? -0.098 -1.062 26.842 1.00 67.19 282 ASP A C 1
ATOM 2091 O O . ASP A 1 282 ? 0.948 -1.465 26.336 1.00 67.19 282 ASP A O 1
ATOM 2095 N N . GLN A 1 283 ? -0.824 -0.096 26.265 1.00 64.69 283 GLN A N 1
ATOM 2096 C CA . GLN A 1 283 ? -0.419 0.566 25.022 1.00 64.69 283 GLN A CA 1
ATOM 2097 C C . GLN A 1 283 ? 0.657 1.644 25.210 1.00 64.69 283 GLN A C 1
ATOM 2099 O O . GLN A 1 283 ? 1.259 2.053 24.218 1.00 64.69 283 GLN A O 1
ATOM 2104 N N . ALA A 1 284 ? 0.903 2.099 26.443 1.00 57.53 284 ALA A N 1
ATOM 2105 C CA . ALA A 1 284 ? 1.895 3.130 26.753 1.00 57.53 284 ALA A CA 1
ATOM 2106 C C . ALA A 1 284 ? 3.332 2.585 26.931 1.00 57.53 284 ALA A C 1
ATOM 2108 O O . ALA A 1 284 ? 4.268 3.379 27.017 1.00 57.53 284 ALA A O 1
ATOM 2109 N N . GLY A 1 285 ? 3.516 1.259 26.997 1.00 58.78 285 GLY A N 1
ATOM 2110 C CA . GLY A 1 285 ? 4.830 0.597 27.041 1.00 58.78 285 GLY A CA 1
ATOM 2111 C C . GLY A 1 285 ? 5.442 0.335 25.655 1.00 58.78 285 GLY A C 1
ATOM 2112 O O . GLY A 1 285 ? 4.940 0.833 24.647 1.00 58.78 285 GLY A O 1
ATOM 2113 N N . ASP A 1 286 ? 6.506 -0.482 25.594 1.00 55.41 286 ASP A N 1
ATOM 2114 C CA . ASP A 1 286 ? 7.095 -0.993 24.339 1.00 55.41 286 ASP A CA 1
ATOM 2115 C C . ASP A 1 286 ? 6.063 -1.857 23.596 1.00 55.41 286 ASP A C 1
ATOM 2117 O O . ASP A 1 286 ? 5.947 -3.072 23.776 1.00 55.41 286 ASP A O 1
ATOM 2121 N N . ALA A 1 287 ? 5.229 -1.195 22.800 1.00 61.41 287 ALA A N 1
ATOM 2122 C CA . ALA A 1 287 ? 4.110 -1.826 22.136 1.00 61.41 287 ALA A CA 1
ATOM 2123 C C . ALA A 1 287 ? 4.616 -2.795 21.063 1.00 61.41 287 ALA A C 1
ATOM 2125 O O . ALA A 1 287 ? 5.371 -2.409 20.168 1.00 61.41 287 ALA A O 1
ATOM 2126 N N . ALA A 1 288 ? 4.130 -4.038 21.109 1.00 66.69 288 ALA A N 1
ATOM 2127 C CA . ALA A 1 288 ? 4.448 -5.048 20.107 1.00 66.69 288 ALA A CA 1
ATOM 2128 C C . ALA A 1 288 ? 4.236 -4.508 18.674 1.00 66.69 288 ALA A C 1
ATOM 2130 O O . ALA A 1 288 ? 3.281 -3.740 18.432 1.00 66.69 288 ALA A O 1
ATOM 2131 N N . PRO A 1 289 ? 5.097 -4.905 17.715 1.00 73.25 289 PRO A N 1
ATOM 2132 C CA . PRO A 1 289 ? 4.994 -4.458 16.334 1.00 73.25 289 PRO A CA 1
ATOM 2133 C C . PRO A 1 289 ? 3.602 -4.759 15.767 1.00 73.25 289 PRO A C 1
ATOM 2135 O O . PRO A 1 289 ? 2.946 -5.744 16.114 1.00 73.25 289 PRO A O 1
ATOM 2138 N N . VAL A 1 290 ? 3.106 -3.848 14.930 1.00 83.69 290 VAL A N 1
ATOM 2139 C CA . VAL A 1 290 ? 1.808 -4.009 14.269 1.00 83.69 290 VAL A CA 1
ATOM 2140 C C . VAL A 1 290 ? 1.997 -4.952 13.091 1.00 83.69 290 VAL A C 1
ATOM 2142 O O . VAL A 1 290 ? 2.465 -4.517 12.042 1.00 83.69 290 VAL A O 1
ATOM 2145 N N . MET A 1 291 ? 1.626 -6.219 13.275 1.00 91.12 291 MET A N 1
ATOM 2146 C CA . MET A 1 291 ? 1.635 -7.201 12.194 1.00 91.12 291 MET A CA 1
ATOM 2147 C C . MET A 1 291 ? 0.567 -6.865 11.156 1.00 91.12 291 MET A C 1
ATOM 2149 O O . MET A 1 291 ? -0.563 -6.516 11.510 1.00 91.12 291 MET A O 1
ATOM 2153 N N . GLN A 1 292 ? 0.918 -6.977 9.877 1.00 94.44 292 GLN A N 1
ATOM 2154 C CA . GLN A 1 292 ? 0.022 -6.643 8.772 1.00 94.44 292 GLN A CA 1
ATOM 2155 C C . GLN A 1 292 ? -0.064 -7.772 7.747 1.00 94.44 292 GLN A C 1
ATOM 2157 O O . GLN A 1 292 ? 0.944 -8.320 7.306 1.00 94.44 292 GLN A O 1
ATOM 2162 N N . ALA A 1 293 ? -1.287 -8.063 7.312 1.00 96.12 293 ALA A N 1
ATOM 2163 C CA . ALA A 1 293 ? -1.548 -8.776 6.069 1.00 96.12 293 ALA A CA 1
ATOM 2164 C C . ALA A 1 293 ? -1.702 -7.736 4.956 1.00 96.12 293 ALA A C 1
ATOM 2166 O O . ALA A 1 293 ? -2.558 -6.860 5.074 1.00 96.12 293 ALA A O 1
ATOM 2167 N N . ARG A 1 294 ? -0.895 -7.787 3.889 1.00 96.75 294 ARG A N 1
ATOM 2168 C CA . ARG A 1 294 ? -0.884 -6.738 2.857 1.00 96.75 294 ARG A CA 1
ATOM 2169 C C . ARG A 1 294 ? -0.922 -7.299 1.441 1.00 96.75 294 ARG A C 1
ATOM 2171 O O . ARG A 1 294 ? -0.282 -8.298 1.121 1.00 96.75 294 ARG A O 1
ATOM 2178 N N . VAL A 1 295 ? -1.642 -6.601 0.565 1.00 97.06 295 VAL A N 1
ATOM 2179 C CA . VAL A 1 295 ? -1.582 -6.820 -0.882 1.00 97.06 295 VAL A CA 1
ATOM 2180 C C . VAL A 1 295 ? -1.434 -5.496 -1.619 1.00 97.06 295 VAL A C 1
ATOM 2182 O O . VAL A 1 295 ? -2.256 -4.591 -1.470 1.00 97.06 295 VAL A O 1
ATOM 2185 N N . ASP A 1 296 ? -0.385 -5.399 -2.431 1.00 95.44 296 ASP A N 1
ATOM 2186 C CA . ASP A 1 296 ? -0.124 -4.269 -3.315 1.00 95.44 296 ASP A CA 1
ATOM 2187 C C . ASP A 1 296 ? -0.559 -4.575 -4.750 1.00 95.44 296 ASP A C 1
ATOM 2189 O O . ASP A 1 296 ? -0.404 -5.683 -5.259 1.00 95.44 296 ASP A O 1
ATOM 2193 N N . LEU A 1 297 ? -1.096 -3.561 -5.415 1.00 93.56 297 LEU A N 1
ATOM 2194 C CA . LEU A 1 297 ? -1.439 -3.535 -6.828 1.00 93.56 297 LEU A CA 1
ATOM 2195 C C . LEU A 1 297 ? -0.236 -2.990 -7.597 1.00 93.56 297 LEU A C 1
ATOM 2197 O O . LEU A 1 297 ? -0.119 -1.789 -7.847 1.00 93.56 297 LEU A O 1
ATOM 2201 N N . VAL A 1 298 ? 0.697 -3.876 -7.937 1.00 87.12 298 VAL A N 1
ATOM 2202 C CA . VAL A 1 298 ? 1.933 -3.466 -8.604 1.00 87.12 298 VAL A CA 1
ATOM 2203 C C . VAL A 1 298 ? 1.691 -3.209 -10.086 1.00 87.12 298 VAL A C 1
ATOM 2205 O O . VAL A 1 298 ? 0.958 -3.938 -10.759 1.00 87.12 298 VAL A O 1
ATOM 2208 N N . THR A 1 299 ? 2.333 -2.172 -10.616 1.00 78.25 299 THR A N 1
ATOM 2209 C CA . THR A 1 299 ? 2.483 -2.005 -12.062 1.00 78.25 299 THR A CA 1
ATOM 2210 C C . THR A 1 299 ? 3.551 -2.981 -12.555 1.00 78.25 299 THR A C 1
ATOM 2212 O O . THR A 1 299 ? 4.676 -2.906 -12.058 1.00 78.25 299 THR A O 1
ATOM 2215 N N . PRO A 1 300 ? 3.247 -3.866 -13.522 1.00 61.81 300 PRO A N 1
ATOM 2216 C CA . PRO A 1 300 ? 4.141 -4.960 -13.914 1.00 61.81 300 PRO A CA 1
ATOM 2217 C C . PRO A 1 300 ? 5.517 -4.505 -14.410 1.00 61.81 300 PRO A C 1
ATOM 2219 O O . PRO A 1 300 ? 6.487 -5.247 -14.299 1.00 61.81 300 PRO A O 1
ATOM 2222 N N . VAL A 1 301 ? 5.601 -3.301 -14.983 1.00 70.00 301 VAL A N 1
ATOM 2223 C CA . VAL A 1 301 ? 6.819 -2.788 -15.608 1.00 70.00 301 VAL A CA 1
ATOM 2224 C C . VAL A 1 301 ? 6.995 -1.314 -15.255 1.00 70.00 301 VAL A C 1
ATOM 2226 O O . VAL A 1 301 ? 6.185 -0.477 -15.647 1.00 70.00 301 VAL A O 1
ATOM 2229 N N . ASN A 1 302 ? 8.057 -0.991 -14.515 1.00 80.00 302 ASN A N 1
ATOM 2230 C CA . ASN A 1 302 ? 8.461 0.388 -14.255 1.00 80.00 302 ASN A CA 1
ATOM 2231 C C . ASN A 1 302 ? 9.604 0.773 -15.199 1.00 80.00 302 ASN A C 1
ATOM 2233 O O . ASN A 1 302 ? 10.707 0.233 -15.107 1.00 80.00 302 ASN A O 1
ATOM 2237 N N . VAL A 1 303 ? 9.334 1.737 -16.080 1.00 86.12 303 VAL A N 1
ATOM 2238 C CA . VAL A 1 303 ? 10.289 2.225 -17.082 1.00 86.12 303 VAL A CA 1
ATOM 2239 C C . VAL A 1 303 ? 11.606 2.668 -16.442 1.00 86.12 303 VAL A C 1
ATOM 2241 O O . VAL A 1 303 ? 12.675 2.305 -16.928 1.00 86.12 303 VAL A O 1
ATOM 2244 N N . TYR A 1 304 ? 11.551 3.390 -15.321 1.00 88.62 304 TYR A N 1
ATOM 2245 C CA . TYR A 1 304 ? 12.754 3.907 -14.664 1.00 88.62 304 TYR A CA 1
ATOM 2246 C C . TYR A 1 304 ? 13.650 2.798 -14.117 1.00 88.62 304 TYR A C 1
ATOM 2248 O O . TYR A 1 304 ? 14.871 2.913 -14.189 1.00 88.62 304 TYR A O 1
ATOM 2256 N N . ASP A 1 305 ? 13.068 1.701 -13.629 1.00 87.88 305 ASP A N 1
ATOM 2257 C CA . ASP A 1 305 ? 13.848 0.568 -13.129 1.00 87.88 305 ASP A CA 1
ATOM 2258 C C . ASP A 1 305 ? 14.550 -0.167 -14.284 1.00 87.88 305 ASP A C 1
ATOM 2260 O O . ASP A 1 305 ? 15.710 -0.566 -14.152 1.00 87.88 305 ASP A O 1
ATOM 2264 N N . GLN A 1 306 ? 13.896 -0.271 -15.447 1.00 90.44 306 GLN A N 1
ATOM 2265 C CA . GLN A 1 306 ? 14.491 -0.855 -16.653 1.00 90.44 306 GLN A CA 1
ATOM 2266 C C . GLN A 1 306 ? 15.615 0.018 -17.226 1.00 90.44 306 GLN A C 1
ATOM 2268 O O . GLN A 1 306 ? 16.700 -0.490 -17.511 1.00 90.44 306 GLN A O 1
ATOM 2273 N N . VAL A 1 307 ? 15.400 1.334 -17.340 1.00 91.81 307 VAL A N 1
ATOM 2274 C CA . VAL A 1 307 ? 16.435 2.269 -17.812 1.00 91.81 307 VAL A CA 1
ATOM 2275 C C . VAL A 1 307 ? 17.613 2.316 -16.835 1.00 91.81 307 VAL A C 1
ATOM 2277 O O . VAL A 1 307 ? 18.761 2.262 -17.267 1.00 91.81 307 VAL A O 1
ATOM 2280 N N . ASN A 1 308 ? 17.360 2.329 -15.522 1.00 91.25 308 ASN A N 1
ATOM 2281 C CA . ASN A 1 308 ? 18.412 2.272 -14.504 1.00 91.25 308 ASN A CA 1
ATOM 2282 C C . ASN A 1 308 ? 19.266 1.003 -14.645 1.00 91.25 308 ASN A C 1
ATOM 2284 O O . ASN A 1 308 ? 20.494 1.071 -14.596 1.00 91.25 308 ASN A O 1
ATOM 2288 N N . ARG A 1 309 ? 18.633 -0.156 -14.870 1.00 90.62 309 ARG A N 1
ATOM 2289 C CA . ARG A 1 309 ? 19.347 -1.413 -15.129 1.00 90.62 309 ARG A CA 1
ATOM 2290 C C . ARG A 1 309 ? 20.204 -1.319 -16.399 1.00 90.62 309 ARG A C 1
ATOM 2292 O O . ARG A 1 309 ? 21.377 -1.675 -16.343 1.00 90.62 309 ARG A O 1
ATOM 2299 N N . ALA A 1 310 ? 19.670 -0.773 -17.494 1.00 90.94 310 ALA A N 1
ATOM 2300 C CA . ALA A 1 310 ? 20.425 -0.567 -18.733 1.00 90.94 310 ALA A CA 1
ATOM 2301 C C . ALA A 1 310 ? 21.645 0.356 -18.537 1.00 90.94 310 ALA A C 1
ATOM 2303 O O . ALA A 1 310 ? 22.747 0.009 -18.954 1.00 90.94 310 ALA A O 1
ATOM 2304 N N . VAL A 1 311 ? 21.480 1.492 -17.849 1.00 91.12 311 VAL A N 1
ATOM 2305 C CA . VAL A 1 311 ? 22.571 2.451 -17.587 1.00 91.12 311 VAL A CA 1
ATOM 2306 C C . VAL A 1 311 ? 23.641 1.858 -16.668 1.00 91.12 311 VAL A C 1
ATOM 2308 O O . VAL A 1 311 ? 24.829 2.054 -16.920 1.00 91.12 311 VAL A O 1
ATOM 2311 N N . LYS A 1 312 ? 23.259 1.076 -15.647 1.00 89.44 312 LYS A N 1
ATOM 2312 C CA . LYS A 1 312 ? 24.218 0.374 -14.771 1.00 89.44 312 LYS A CA 1
ATOM 2313 C C . LYS A 1 312 ? 25.137 -0.566 -15.550 1.00 89.44 312 LYS A C 1
ATOM 2315 O O . LYS A 1 312 ? 26.325 -0.640 -15.248 1.00 89.44 312 LYS A O 1
ATOM 2320 N N . TYR A 1 313 ? 24.612 -1.242 -16.570 1.00 88.06 313 TYR A N 1
ATOM 2321 C CA . TYR A 1 313 ? 25.419 -2.074 -17.465 1.00 88.06 313 TYR A CA 1
ATOM 2322 C C . TYR A 1 313 ? 26.096 -1.285 -18.595 1.00 88.06 313 TYR A C 1
ATOM 2324 O O . TYR A 1 313 ? 26.905 -1.846 -19.332 1.00 88.06 313 TYR A O 1
ATOM 2332 N N . GLY A 1 314 ? 25.850 0.023 -18.703 1.00 86.38 314 GLY A N 1
ATOM 2333 C CA . GLY A 1 314 ? 26.439 0.883 -19.726 1.00 86.38 314 GLY A CA 1
ATOM 2334 C C . GLY A 1 314 ? 27.966 0.933 -19.688 1.00 86.38 314 GLY A C 1
ATOM 2335 O O . GLY A 1 314 ? 28.594 0.980 -20.740 1.00 86.38 314 GLY A O 1
ATOM 2336 N N . PHE A 1 315 ? 28.588 0.828 -18.508 1.00 84.88 315 PHE A N 1
ATOM 2337 C CA . PHE A 1 315 ? 30.052 0.761 -18.399 1.00 84.88 315 PHE A CA 1
ATOM 2338 C C . PHE A 1 315 ? 30.618 -0.496 -19.060 1.00 84.88 315 PHE A C 1
ATOM 2340 O O . PHE A 1 315 ? 31.591 -0.425 -19.810 1.00 84.88 315 PHE A O 1
ATOM 2347 N N . LEU A 1 316 ? 29.976 -1.642 -18.814 1.00 85.94 316 LEU A N 1
ATOM 2348 C CA . LEU A 1 316 ? 30.343 -2.917 -19.422 1.00 85.94 316 LEU A CA 1
ATOM 2349 C C . LEU A 1 316 ? 30.135 -2.871 -20.940 1.00 85.94 316 LEU A C 1
ATOM 2351 O O . LEU A 1 316 ? 30.971 -3.346 -21.700 1.00 85.94 316 LEU A O 1
ATOM 2355 N N . PHE A 1 317 ? 29.051 -2.231 -21.375 1.00 84.62 317 PHE A N 1
ATOM 2356 C CA . PHE A 1 317 ? 28.723 -2.038 -22.782 1.00 84.62 317 PHE A CA 1
ATOM 2357 C C . PHE A 1 317 ? 29.764 -1.184 -23.524 1.00 84.62 317 PHE A C 1
ATOM 2359 O O . PHE A 1 317 ? 30.236 -1.577 -24.593 1.00 84.62 317 PHE A O 1
ATOM 2366 N N . ILE A 1 318 ? 30.184 -0.055 -22.942 1.00 86.56 318 ILE A N 1
ATOM 2367 C CA . ILE A 1 318 ? 31.273 0.777 -23.481 1.00 86.56 318 ILE A CA 1
ATOM 2368 C C . ILE A 1 318 ? 32.577 -0.027 -23.521 1.00 86.56 318 ILE A C 1
ATOM 2370 O O . ILE A 1 318 ? 33.244 -0.057 -24.556 1.00 86.56 318 ILE A O 1
ATOM 2374 N N . GLY A 1 319 ? 32.902 -0.727 -22.429 1.00 86.00 319 GLY A N 1
ATOM 2375 C CA . GLY A 1 319 ? 34.092 -1.570 -22.328 1.00 86.00 319 GLY A CA 1
ATOM 2376 C C . GLY A 1 319 ? 34.156 -2.619 -23.436 1.00 86.00 319 GLY A C 1
ATOM 2377 O O . GLY A 1 319 ? 35.127 -2.652 -24.186 1.00 86.00 319 GLY A O 1
ATOM 2378 N N . PHE A 1 320 ? 33.098 -3.416 -23.609 1.00 85.94 320 PHE A N 1
ATOM 2379 C CA . PHE A 1 320 ? 33.045 -4.444 -24.650 1.00 85.94 320 PHE A CA 1
ATOM 2380 C C . PHE A 1 320 ? 33.065 -3.874 -26.061 1.00 85.94 320 PHE A C 1
ATOM 2382 O O . PHE A 1 320 ? 33.735 -4.437 -26.927 1.00 85.94 320 PHE A O 1
ATOM 2389 N N . THR A 1 321 ? 32.392 -2.745 -26.295 1.00 83.94 321 THR A N 1
ATOM 2390 C CA . THR A 1 321 ? 32.451 -2.070 -27.595 1.00 83.94 321 THR A CA 1
ATOM 2391 C C . THR A 1 321 ? 33.896 -1.706 -27.925 1.00 83.94 321 THR A C 1
ATOM 2393 O O . THR A 1 321 ? 34.394 -2.042 -28.998 1.00 83.94 321 THR A O 1
ATOM 2396 N N . PHE A 1 322 ? 34.614 -1.093 -26.983 1.00 83.88 322 PHE A N 1
ATOM 2397 C CA . PHE A 1 322 ? 36.004 -0.690 -27.188 1.00 83.88 322 PHE A CA 1
ATOM 2398 C C . PHE A 1 322 ? 36.952 -1.882 -27.297 1.00 83.88 322 PHE A C 1
ATOM 2400 O O . PHE A 1 322 ? 37.843 -1.854 -28.140 1.00 83.88 322 PHE A O 1
ATOM 2407 N N . THR A 1 323 ? 36.747 -2.949 -26.519 1.00 82.75 323 THR A N 1
ATOM 2408 C CA . THR A 1 323 ? 37.501 -4.201 -26.677 1.00 82.75 323 THR A CA 1
ATOM 2409 C C . THR A 1 323 ? 37.318 -4.779 -28.078 1.00 82.75 323 THR A C 1
ATOM 2411 O O . THR A 1 323 ? 38.301 -5.169 -28.706 1.00 82.75 323 THR A O 1
ATOM 2414 N N . ALA A 1 324 ? 36.092 -4.791 -28.604 1.00 78.62 324 ALA A N 1
ATOM 2415 C CA . ALA A 1 324 ? 35.825 -5.287 -29.947 1.00 78.62 324 ALA A CA 1
ATOM 2416 C C . ALA A 1 324 ? 36.507 -4.421 -31.021 1.00 78.62 324 ALA A C 1
ATOM 2418 O O . ALA A 1 324 ? 37.181 -4.960 -31.897 1.00 78.62 324 ALA A O 1
ATOM 2419 N N . PHE A 1 325 ? 36.422 -3.088 -30.922 1.00 75.00 325 PHE A N 1
ATOM 2420 C CA . PHE A 1 325 ? 37.142 -2.180 -31.827 1.00 75.00 325 PHE A CA 1
ATOM 2421 C C . PHE A 1 325 ? 38.668 -2.319 -31.727 1.00 75.00 325 PHE A C 1
ATOM 2423 O O . PHE A 1 325 ? 39.353 -2.265 -32.746 1.00 75.00 325 PHE A O 1
ATOM 2430 N N . LEU A 1 326 ? 39.208 -2.562 -30.530 1.00 75.00 326 LEU A N 1
ATOM 2431 C CA . LEU A 1 326 ? 40.637 -2.802 -30.328 1.00 75.00 326 LEU A CA 1
ATOM 2432 C C . LEU A 1 326 ? 41.090 -4.125 -30.959 1.00 75.00 326 LEU A C 1
ATOM 2434 O O . LEU A 1 326 ? 42.167 -4.181 -31.545 1.00 75.00 326 LEU A O 1
ATOM 2438 N N . MET A 1 327 ? 40.266 -5.177 -30.904 1.00 73.75 327 MET A N 1
ATOM 2439 C CA . MET A 1 327 ? 40.549 -6.421 -31.629 1.00 73.75 327 MET A CA 1
ATOM 2440 C C . MET A 1 327 ? 40.581 -6.196 -33.148 1.00 73.75 327 MET A C 1
ATOM 2442 O O . MET A 1 327 ? 41.427 -6.777 -33.825 1.00 73.75 327 MET A O 1
ATOM 2446 N N . PHE A 1 328 ? 39.723 -5.319 -33.682 1.00 69.81 328 PHE A N 1
ATOM 2447 C CA . PHE A 1 328 ? 39.764 -4.926 -35.097 1.00 69.81 328 PHE A CA 1
ATOM 2448 C C . PHE A 1 328 ? 41.025 -4.162 -35.481 1.00 69.81 328 PHE A C 1
ATOM 2450 O O . PHE A 1 328 ? 41.569 -4.415 -36.554 1.00 69.81 328 PHE A O 1
ATOM 2457 N N . ASP A 1 329 ? 41.499 -3.261 -34.625 1.00 70.12 329 ASP A N 1
ATOM 2458 C CA . ASP A 1 329 ? 42.758 -2.549 -34.855 1.00 70.12 329 ASP A CA 1
ATOM 2459 C C . ASP A 1 329 ? 43.950 -3.524 -34.842 1.00 70.12 329 ASP A C 1
ATOM 2461 O O . ASP A 1 329 ? 44.767 -3.534 -35.764 1.00 70.12 329 ASP A O 1
ATOM 2465 N N . LEU A 1 330 ? 43.993 -4.428 -33.854 1.00 69.62 330 LEU A N 1
ATOM 2466 C CA . LEU A 1 330 ? 45.108 -5.356 -33.652 1.00 69.62 330 LEU A CA 1
ATOM 2467 C C . LEU A 1 330 ? 45.185 -6.467 -34.716 1.00 69.62 330 LEU A C 1
ATOM 2469 O O . LEU A 1 330 ? 46.280 -6.844 -35.126 1.00 69.62 330 LEU A O 1
ATOM 2473 N N . ILE A 1 331 ? 44.038 -7.000 -35.151 1.00 67.06 331 ILE A N 1
ATOM 2474 C CA . ILE A 1 331 ? 43.956 -8.129 -36.097 1.00 67.06 331 ILE A CA 1
ATOM 2475 C C . ILE A 1 331 ? 43.746 -7.639 -37.538 1.00 67.06 331 ILE A C 1
ATOM 2477 O O . ILE A 1 331 ? 44.281 -8.218 -38.480 1.00 67.06 331 ILE A O 1
ATOM 2481 N N . GLY A 1 332 ? 42.949 -6.585 -37.726 1.00 60.44 332 GLY A N 1
ATOM 2482 C CA . GLY A 1 332 ? 42.486 -6.116 -39.036 1.00 60.44 332 GLY A CA 1
ATOM 2483 C C . GLY A 1 332 ? 43.354 -5.039 -39.691 1.00 60.44 332 GLY A C 1
ATOM 2484 O O . GLY A 1 332 ? 43.075 -4.660 -40.829 1.00 60.44 332 GLY A O 1
ATOM 2485 N N . GLY A 1 333 ? 44.378 -4.523 -38.999 1.00 60.31 333 GLY A N 1
ATOM 2486 C CA . GLY A 1 333 ? 45.328 -3.539 -39.536 1.00 60.31 333 GLY A CA 1
ATOM 2487 C C . GLY A 1 333 ? 44.733 -2.154 -39.831 1.00 60.31 333 GLY A C 1
ATOM 2488 O O . GLY A 1 333 ? 45.359 -1.348 -40.521 1.00 60.31 333 GLY A O 1
ATOM 2489 N N . ALA A 1 334 ? 43.521 -1.869 -39.345 1.00 60.34 334 ALA A N 1
ATOM 2490 C CA . ALA A 1 334 ? 42.841 -0.592 -39.525 1.00 60.34 334 ALA A CA 1
ATOM 2491 C C . ALA A 1 334 ? 43.046 0.294 -38.289 1.00 60.34 334 ALA A C 1
ATOM 2493 O O . ALA A 1 334 ? 42.407 0.066 -37.268 1.00 60.34 334 ALA A O 1
ATOM 2494 N N . ARG A 1 335 ? 43.895 1.326 -38.413 1.00 65.62 335 ARG A N 1
ATOM 2495 C CA . ARG A 1 335 ? 44.198 2.280 -37.333 1.00 65.62 335 ARG A CA 1
ATOM 2496 C C . ARG A 1 335 ? 42.976 3.132 -36.991 1.00 65.62 335 ARG A C 1
ATOM 2498 O O . ARG A 1 335 ? 42.713 4.114 -37.680 1.00 65.62 335 ARG A O 1
ATOM 2505 N N . VAL A 1 336 ? 42.266 2.779 -35.922 1.00 67.56 336 VAL A N 1
ATOM 2506 C CA . VAL A 1 336 ? 41.137 3.574 -35.412 1.00 67.56 336 VAL A CA 1
ATOM 2507 C C . VAL A 1 336 ? 41.667 4.848 -34.752 1.00 67.56 336 VAL A C 1
ATOM 2509 O O . VAL A 1 336 ? 42.555 4.814 -33.894 1.00 67.56 336 VAL A O 1
ATOM 2512 N N . SER A 1 337 ? 41.139 6.002 -35.157 1.00 75.38 337 SER A N 1
ATOM 2513 C CA . SER A 1 337 ? 41.563 7.290 -34.603 1.00 75.38 337 SER A CA 1
ATOM 2514 C C . SER A 1 337 ? 41.032 7.481 -33.169 1.00 75.38 337 SER A C 1
ATOM 2516 O O . SER A 1 337 ? 39.891 7.115 -32.887 1.00 75.38 337 SER A O 1
ATOM 2518 N N . PRO A 1 338 ? 41.786 8.127 -32.252 1.00 78.44 338 PRO A N 1
ATOM 2519 C CA . PRO A 1 338 ? 41.271 8.538 -30.941 1.00 78.44 338 PRO A CA 1
ATOM 2520 C C . PRO A 1 338 ? 39.936 9.291 -31.026 1.00 78.44 338 PRO A C 1
ATOM 2522 O O . PRO A 1 338 ? 39.069 9.134 -30.172 1.00 78.44 338 PRO A O 1
ATOM 2525 N N . ILE A 1 339 ? 39.773 10.105 -32.073 1.00 81.69 339 ILE A N 1
ATOM 2526 C CA . ILE A 1 339 ? 38.563 10.900 -32.302 1.00 81.69 339 ILE A CA 1
ATOM 2527 C C . ILE A 1 339 ? 37.374 9.991 -32.646 1.00 81.69 339 ILE A C 1
ATOM 2529 O O . ILE A 1 339 ? 36.269 10.232 -32.171 1.00 81.69 339 ILE A O 1
ATOM 2533 N N . GLU A 1 340 ? 37.596 8.920 -33.411 1.00 78.69 340 GLU A N 1
ATOM 2534 C CA . GLU A 1 340 ? 36.561 7.935 -33.756 1.00 78.69 340 GLU A CA 1
ATOM 2535 C C . GLU A 1 340 ? 36.112 7.157 -32.519 1.00 78.69 340 GLU A C 1
ATOM 2537 O O . GLU A 1 340 ? 34.915 7.021 -32.287 1.00 78.69 340 GLU A O 1
ATOM 2542 N N . LEU A 1 341 ? 37.056 6.713 -31.681 1.00 81.62 341 LEU A N 1
ATOM 2543 C CA . LEU A 1 341 ? 36.760 6.086 -30.387 1.00 81.62 341 LEU A CA 1
ATOM 2544 C C . LEU A 1 341 ? 35.942 7.020 -29.481 1.00 81.62 341 LEU A C 1
ATOM 2546 O O . LEU A 1 341 ? 34.969 6.585 -28.863 1.00 81.62 341 LEU A O 1
ATOM 2550 N N . GLY A 1 342 ? 36.290 8.310 -29.446 1.00 85.06 342 GLY A N 1
ATOM 2551 C CA . GLY A 1 342 ? 35.526 9.331 -28.730 1.00 85.06 342 GLY A CA 1
ATOM 2552 C C . GLY A 1 342 ? 34.101 9.501 -29.269 1.00 85.06 342 GLY A C 1
ATOM 2553 O O . GLY A 1 342 ? 33.154 9.525 -28.486 1.00 85.06 342 GLY A O 1
ATOM 2554 N N . LEU A 1 343 ? 33.931 9.566 -30.593 1.00 85.81 343 LEU A N 1
ATOM 2555 C CA . LEU A 1 343 ? 32.624 9.706 -31.249 1.00 85.81 343 LEU A CA 1
ATOM 2556 C C . LEU A 1 343 ? 31.742 8.466 -31.076 1.00 85.81 343 LEU A C 1
ATOM 2558 O O . LEU A 1 343 ? 30.557 8.603 -30.774 1.00 85.81 343 LEU A O 1
ATOM 2562 N N . ILE A 1 344 ? 32.314 7.265 -31.211 1.00 85.25 344 ILE A N 1
ATOM 2563 C CA . ILE A 1 344 ? 31.618 6.001 -30.942 1.00 85.25 344 ILE A CA 1
ATOM 2564 C C . ILE A 1 344 ? 31.114 6.010 -29.505 1.00 85.25 344 ILE A C 1
ATOM 2566 O O . ILE A 1 344 ? 29.924 5.827 -29.266 1.00 85.25 344 ILE A O 1
ATOM 2570 N N . GLY A 1 345 ? 32.004 6.302 -28.558 1.00 88.94 345 GLY A N 1
ATOM 2571 C CA . GLY A 1 345 ? 31.666 6.393 -27.149 1.00 88.94 345 GLY A CA 1
ATOM 2572 C C . GLY A 1 345 ? 30.587 7.427 -26.831 1.00 88.94 345 GLY A C 1
ATOM 2573 O O . GLY A 1 345 ? 29.662 7.134 -26.075 1.00 88.94 345 GLY A O 1
ATOM 2574 N N . ALA A 1 346 ? 30.649 8.606 -27.452 1.00 91.00 346 ALA A N 1
ATOM 2575 C CA . ALA A 1 346 ? 29.607 9.622 -27.333 1.00 91.00 346 ALA A CA 1
ATOM 2576 C C . ALA A 1 346 ? 28.255 9.116 -27.867 1.00 91.00 346 ALA A C 1
ATOM 2578 O O . ALA A 1 346 ? 27.226 9.354 -27.238 1.00 91.00 346 ALA A O 1
ATOM 2579 N N . GLY A 1 347 ? 28.252 8.356 -28.968 1.00 91.25 347 GLY A N 1
ATOM 2580 C CA . GLY A 1 347 ? 27.066 7.668 -29.484 1.00 91.25 347 GLY A CA 1
ATOM 2581 C C . GLY A 1 347 ? 26.489 6.643 -28.499 1.00 91.25 347 GLY A C 1
ATOM 2582 O O . GLY A 1 347 ? 25.274 6.600 -28.302 1.00 91.25 347 GLY A O 1
ATOM 2583 N N . LEU A 1 348 ? 27.343 5.870 -27.815 1.00 90.25 348 LEU A N 1
ATOM 2584 C CA . LEU A 1 348 ? 26.898 4.925 -26.778 1.00 90.25 348 LEU A CA 1
ATOM 2585 C C . LEU A 1 348 ? 26.287 5.644 -25.570 1.00 90.25 348 LEU A C 1
ATOM 2587 O O . LEU A 1 348 ? 25.318 5.157 -24.999 1.00 90.25 348 LEU A O 1
ATOM 2591 N N . VAL A 1 349 ? 26.806 6.809 -25.180 1.00 93.50 349 VAL A N 1
ATOM 2592 C CA . VAL A 1 349 ? 26.182 7.621 -24.123 1.00 93.50 349 VAL A CA 1
ATOM 2593 C C . VAL A 1 349 ? 24.854 8.212 -24.603 1.00 93.50 349 VAL A C 1
ATOM 2595 O O . VAL A 1 349 ? 23.860 8.172 -23.875 1.00 93.50 349 VAL A O 1
ATOM 2598 N N . LEU A 1 350 ? 24.809 8.710 -25.843 1.00 94.75 350 LEU A N 1
ATOM 2599 C CA . LEU A 1 350 ? 23.603 9.274 -26.452 1.00 94.75 350 LEU A CA 1
ATOM 2600 C C . LEU A 1 350 ? 22.462 8.252 -26.522 1.00 94.75 350 LEU A C 1
ATOM 2602 O O . LEU A 1 350 ? 21.307 8.621 -26.314 1.00 94.75 350 LEU A O 1
ATOM 2606 N N . PHE A 1 351 ? 22.777 6.971 -26.736 1.00 95.31 351 PHE A N 1
ATOM 2607 C CA . PHE A 1 351 ? 21.803 5.886 -26.636 1.00 95.31 351 PHE A CA 1
ATOM 2608 C C . PHE A 1 351 ? 21.030 5.926 -25.313 1.00 95.31 351 PHE A C 1
ATOM 2610 O O . PHE A 1 351 ? 19.804 5.878 -25.332 1.00 95.31 351 PHE A O 1
ATOM 2617 N N . PHE A 1 352 ? 21.716 6.044 -24.172 1.00 94.69 352 PHE A N 1
ATOM 2618 C CA . PHE A 1 352 ? 21.060 6.013 -22.863 1.00 94.69 352 PHE A CA 1
ATOM 2619 C C . PHE A 1 352 ? 20.203 7.255 -22.604 1.00 94.69 352 PHE A C 1
ATOM 2621 O O . PHE A 1 352 ? 19.130 7.143 -22.011 1.00 94.69 352 PHE A O 1
ATOM 2628 N N . VAL A 1 353 ? 20.635 8.425 -23.087 1.00 95.44 353 VAL A N 1
ATOM 2629 C CA . VAL A 1 353 ? 19.837 9.662 -23.015 1.00 95.44 353 VAL A CA 1
ATOM 2630 C C . VAL A 1 353 ? 18.551 9.517 -23.828 1.00 95.44 353 VAL A C 1
ATOM 2632 O O . VAL A 1 353 ? 17.463 9.815 -23.337 1.00 95.44 353 VAL A O 1
ATOM 2635 N N . MET A 1 354 ? 18.665 9.018 -25.059 1.00 95.94 354 MET A N 1
ATOM 2636 C CA . MET A 1 354 ? 17.527 8.820 -25.953 1.00 95.94 354 MET A CA 1
ATOM 2637 C C . MET A 1 354 ? 16.585 7.720 -25.446 1.00 95.94 354 MET A C 1
ATOM 2639 O O . MET A 1 354 ? 15.368 7.891 -25.489 1.00 95.94 354 MET A O 1
ATOM 2643 N N . LEU A 1 355 ? 17.138 6.630 -24.904 1.00 95.56 355 LEU A N 1
ATOM 2644 C CA . LEU A 1 355 ? 16.378 5.561 -24.262 1.00 95.56 355 LEU A CA 1
ATOM 2645 C C . LEU A 1 355 ? 15.524 6.113 -23.118 1.00 95.56 355 LEU A C 1
ATOM 2647 O O . LEU A 1 355 ? 14.332 5.831 -23.079 1.00 95.56 355 LEU A O 1
ATOM 2651 N N . LEU A 1 356 ? 16.102 6.921 -22.222 1.00 94.69 356 LEU A N 1
ATOM 2652 C CA . LEU A 1 356 ? 15.357 7.546 -21.127 1.00 94.69 356 LEU A CA 1
ATOM 2653 C C . LEU A 1 356 ? 14.227 8.439 -21.661 1.00 94.69 356 LEU A C 1
ATOM 2655 O O . LEU A 1 356 ? 13.075 8.251 -21.280 1.00 94.69 356 LEU A O 1
ATOM 2659 N N . ALA A 1 357 ? 14.542 9.362 -22.574 1.00 93.69 357 ALA A N 1
ATOM 2660 C CA . ALA A 1 357 ? 13.576 10.327 -23.098 1.00 93.69 357 ALA A CA 1
ATOM 2661 C C . ALA A 1 357 ? 12.399 9.663 -23.834 1.00 93.69 357 ALA A C 1
ATOM 2663 O O . ALA A 1 357 ? 11.245 10.046 -23.649 1.00 93.69 357 ALA A O 1
ATOM 2664 N N . PHE A 1 358 ? 12.662 8.649 -24.661 1.00 94.25 358 PHE A N 1
ATOM 2665 C CA . PHE A 1 358 ? 11.606 7.960 -25.405 1.00 94.25 358 PHE A CA 1
ATOM 2666 C C . PHE A 1 358 ? 10.829 6.966 -24.547 1.00 94.25 358 PHE A C 1
ATOM 2668 O O . PHE A 1 358 ? 9.631 6.771 -24.784 1.00 94.25 358 PHE A O 1
ATOM 2675 N N . ALA A 1 359 ? 11.466 6.348 -23.549 1.00 92.38 359 ALA A N 1
ATOM 2676 C CA . ALA A 1 359 ? 10.795 5.365 -22.708 1.00 92.38 359 ALA A CA 1
ATOM 2677 C C . ALA A 1 359 ? 9.736 6.010 -21.807 1.00 92.38 359 ALA A C 1
ATOM 2679 O O . ALA A 1 359 ? 8.726 5.369 -21.523 1.00 92.38 359 ALA A O 1
ATOM 2680 N N . GLU A 1 360 ? 9.913 7.280 -21.431 1.00 89.12 360 GLU A N 1
ATOM 2681 C CA . GLU A 1 360 ? 8.909 8.063 -20.698 1.00 89.12 360 GLU A CA 1
ATOM 2682 C C . GLU A 1 360 ? 7.586 8.231 -21.463 1.00 89.12 360 GLU A C 1
ATOM 2684 O O . GLU A 1 360 ? 6.530 8.342 -20.842 1.00 89.12 360 GLU A O 1
ATOM 2689 N N . VAL A 1 361 ? 7.622 8.223 -22.800 1.00 88.25 361 VAL A N 1
ATOM 2690 C CA . VAL A 1 361 ? 6.438 8.464 -23.646 1.00 88.25 361 VAL A CA 1
ATOM 2691 C C . VAL A 1 361 ? 5.892 7.175 -24.262 1.00 88.25 361 VAL A C 1
ATOM 2693 O O . VAL A 1 361 ? 4.681 7.003 -24.369 1.00 88.25 361 VAL A O 1
ATOM 2696 N N . THR A 1 362 ? 6.774 6.269 -24.689 1.00 89.00 362 THR A N 1
ATOM 2697 C CA . THR A 1 362 ? 6.410 5.093 -25.506 1.00 89.00 362 THR A CA 1
ATOM 2698 C C . THR A 1 362 ? 6.569 3.757 -24.780 1.00 89.00 362 THR A C 1
ATOM 2700 O O . THR A 1 362 ? 6.156 2.720 -25.299 1.00 89.00 362 THR A O 1
ATOM 2703 N N . GLY A 1 363 ? 7.137 3.765 -23.571 1.00 89.00 363 GLY A N 1
ATOM 2704 C CA . GLY A 1 363 ? 7.539 2.561 -22.854 1.00 89.00 363 GLY A CA 1
ATOM 2705 C C . GLY A 1 363 ? 8.905 2.028 -23.300 1.00 89.00 363 GLY A C 1
ATOM 2706 O O . GLY A 1 363 ? 9.429 2.364 -24.361 1.00 89.00 363 GLY A O 1
ATOM 2707 N N . PHE A 1 364 ? 9.502 1.177 -22.465 1.00 91.56 364 PHE A N 1
ATOM 2708 C CA . PHE A 1 364 ? 10.897 0.753 -22.615 1.00 91.56 364 PHE A CA 1
ATOM 2709 C C . PHE A 1 364 ? 11.188 0.002 -23.916 1.00 91.56 364 PHE A C 1
ATOM 2711 O O . PHE A 1 364 ? 12.159 0.324 -24.587 1.00 91.56 364 PHE A O 1
ATOM 2718 N N . ALA A 1 365 ? 10.362 -0.979 -24.294 1.00 92.88 365 ALA A N 1
ATOM 2719 C CA . ALA A 1 365 ? 10.662 -1.845 -25.438 1.00 92.88 365 ALA A CA 1
ATOM 2720 C C . ALA A 1 365 ? 10.722 -1.068 -26.766 1.00 92.88 365 ALA A C 1
ATOM 2722 O O . ALA A 1 365 ? 11.672 -1.220 -27.532 1.00 92.88 365 ALA A O 1
ATOM 2723 N N . VAL A 1 366 ? 9.740 -0.194 -27.014 1.00 94.69 366 VAL A N 1
ATOM 2724 C CA . VAL A 1 366 ? 9.699 0.642 -28.225 1.00 94.69 366 VAL A CA 1
ATOM 2725 C C . VAL A 1 366 ? 10.845 1.652 -28.212 1.00 94.69 366 VAL A C 1
ATOM 2727 O O . VAL A 1 366 ? 11.581 1.756 -29.193 1.00 94.69 366 VAL A O 1
ATOM 2730 N N . ALA A 1 367 ? 11.051 2.336 -27.084 1.00 95.50 367 ALA A N 1
ATOM 2731 C CA . ALA A 1 367 ? 12.145 3.285 -26.917 1.00 95.50 367 ALA A CA 1
ATOM 2732 C C . ALA A 1 367 ? 13.519 2.649 -27.145 1.00 95.50 367 ALA A C 1
ATOM 2734 O O . ALA A 1 367 ? 14.365 3.244 -27.808 1.00 95.50 367 ALA A O 1
ATOM 2735 N N . TYR A 1 368 ? 13.722 1.427 -26.650 1.00 95.44 368 TYR A N 1
ATOM 2736 C CA . TYR A 1 368 ? 14.955 0.672 -26.823 1.00 95.44 368 TYR A CA 1
ATOM 2737 C C . TYR A 1 368 ? 15.246 0.396 -28.292 1.00 95.44 368 TYR A C 1
ATOM 2739 O O . TYR A 1 368 ? 16.335 0.711 -28.766 1.00 95.44 368 TYR A O 1
ATOM 2747 N N . VAL A 1 369 ? 14.273 -0.145 -29.030 1.00 96.06 369 VAL A N 1
ATOM 2748 C CA . VAL A 1 369 ? 14.450 -0.475 -30.451 1.00 96.06 369 VAL A CA 1
ATOM 2749 C C . VAL A 1 369 ? 14.712 0.781 -31.277 1.00 96.06 369 VAL A C 1
ATOM 2751 O O . VAL A 1 369 ? 15.629 0.788 -32.100 1.00 96.06 369 VAL A O 1
ATOM 2754 N N . VAL A 1 370 ? 13.956 1.857 -31.042 1.00 97.06 370 VAL A N 1
ATOM 2755 C CA . VAL A 1 370 ? 14.141 3.130 -31.755 1.00 97.06 370 VAL A CA 1
ATOM 2756 C C . VAL A 1 370 ? 15.518 3.718 -31.452 1.00 97.06 370 VAL A C 1
ATOM 2758 O O . VAL A 1 370 ? 16.251 4.067 -32.378 1.00 97.06 370 VAL A O 1
ATOM 2761 N N . ALA A 1 371 ? 15.902 3.777 -30.174 1.00 96.06 371 ALA A N 1
ATOM 2762 C CA . ALA A 1 371 ? 17.180 4.339 -29.767 1.00 96.06 371 ALA A CA 1
ATOM 2763 C C . ALA A 1 371 ? 18.366 3.515 -30.292 1.00 96.06 371 ALA A C 1
ATOM 2765 O O . ALA A 1 371 ? 19.317 4.078 -30.834 1.00 96.06 371 ALA A O 1
ATOM 2766 N N . ALA A 1 372 ? 18.297 2.185 -30.187 1.00 94.62 372 ALA A N 1
ATOM 2767 C CA . ALA A 1 372 ? 19.335 1.288 -30.683 1.00 94.62 372 ALA A CA 1
ATOM 2768 C C . ALA A 1 372 ? 19.480 1.409 -32.204 1.00 94.62 372 ALA A C 1
ATOM 2770 O O . ALA A 1 372 ? 20.588 1.590 -32.699 1.00 94.62 372 ALA A O 1
ATOM 2771 N N . THR A 1 373 ? 18.371 1.393 -32.949 1.00 95.44 373 THR A N 1
ATOM 2772 C CA . THR A 1 373 ? 18.395 1.507 -34.417 1.00 95.44 373 THR A CA 1
ATOM 2773 C C . THR A 1 373 ? 18.983 2.844 -34.866 1.00 95.44 373 THR A C 1
ATOM 2775 O O . THR A 1 373 ? 19.805 2.877 -35.781 1.00 95.44 373 THR A O 1
ATOM 2778 N N . ALA A 1 374 ? 18.618 3.942 -34.199 1.00 95.75 374 ALA A N 1
ATOM 2779 C CA . ALA A 1 374 ? 19.153 5.266 -34.498 1.00 95.75 374 ALA A CA 1
ATOM 2780 C C . ALA A 1 374 ? 20.670 5.353 -34.246 1.00 95.75 374 ALA A C 1
ATOM 2782 O O . ALA A 1 374 ? 21.398 5.868 -35.095 1.00 95.75 374 ALA A O 1
ATOM 2783 N N . ILE A 1 375 ? 21.169 4.807 -33.130 1.00 93.19 375 ILE A N 1
ATOM 2784 C CA . ILE A 1 375 ? 22.605 4.834 -32.805 1.00 93.19 375 ILE A CA 1
ATOM 2785 C C . ILE A 1 375 ? 23.409 3.869 -33.677 1.00 93.19 375 ILE A C 1
ATOM 2787 O O . ILE A 1 375 ? 24.464 4.249 -34.180 1.00 93.19 375 ILE A O 1
ATOM 2791 N N . ILE A 1 376 ? 22.906 2.658 -33.928 1.00 91.88 376 ILE A N 1
ATOM 2792 C CA . ILE A 1 376 ? 23.535 1.714 -34.862 1.00 91.88 376 ILE A CA 1
ATOM 2793 C C . ILE A 1 376 ? 23.619 2.342 -36.256 1.00 91.88 376 ILE A C 1
ATOM 2795 O O . ILE A 1 376 ? 24.678 2.297 -36.875 1.00 91.88 376 ILE A O 1
ATOM 2799 N N . GLY A 1 377 ? 22.540 2.969 -36.737 1.00 91.25 377 GLY A N 1
ATOM 2800 C CA . GLY A 1 377 ? 22.515 3.667 -38.023 1.00 91.25 377 GLY A CA 1
ATOM 2801 C C . GLY A 1 377 ? 23.516 4.821 -38.089 1.00 91.25 377 GLY A C 1
ATOM 2802 O O . GLY A 1 377 ? 24.281 4.918 -39.051 1.00 91.25 377 GLY A O 1
ATOM 2803 N N . LEU A 1 378 ? 23.562 5.661 -37.052 1.00 90.25 378 LEU A N 1
ATOM 2804 C CA . LEU A 1 378 ? 24.517 6.765 -36.940 1.00 90.25 378 LEU A CA 1
ATOM 2805 C C . LEU A 1 378 ? 25.969 6.265 -36.982 1.00 90.25 378 LEU A C 1
ATOM 2807 O O . LEU A 1 378 ? 26.766 6.744 -37.786 1.00 90.25 378 LEU A O 1
ATOM 2811 N N . LEU A 1 379 ? 26.311 5.275 -36.155 1.00 85.25 379 LEU A N 1
ATOM 2812 C CA . LEU A 1 379 ? 27.669 4.737 -36.086 1.00 85.25 379 LEU A CA 1
ATOM 2813 C C . LEU A 1 379 ? 28.056 3.989 -37.366 1.00 85.25 379 LEU A C 1
ATOM 2815 O O . LEU A 1 379 ? 29.155 4.188 -37.874 1.00 85.25 379 LEU A O 1
ATOM 2819 N N . ALA A 1 380 ? 27.152 3.194 -37.943 1.00 85.00 380 ALA A N 1
ATOM 2820 C CA . ALA A 1 380 ? 27.411 2.471 -39.185 1.00 85.00 380 ALA A CA 1
ATOM 2821 C C . ALA A 1 380 ? 27.617 3.415 -40.381 1.00 85.00 380 ALA A C 1
ATOM 2823 O O . ALA A 1 380 ? 28.540 3.213 -41.171 1.00 85.00 380 ALA A O 1
ATOM 2824 N N . THR A 1 381 ? 26.792 4.459 -40.518 1.00 84.88 381 THR A N 1
ATOM 2825 C CA . THR A 1 381 ? 26.938 5.455 -41.597 1.00 84.88 381 THR A CA 1
ATOM 2826 C C . THR A 1 381 ? 28.208 6.280 -41.441 1.00 84.88 381 THR A C 1
ATOM 2828 O O . THR A 1 381 ? 28.925 6.478 -42.423 1.00 84.88 381 THR A O 1
ATOM 2831 N N . TYR A 1 382 ? 28.542 6.682 -40.215 1.00 81.81 382 TYR A N 1
ATOM 2832 C CA . TYR A 1 382 ? 29.808 7.339 -39.913 1.00 81.81 382 TYR A CA 1
ATOM 2833 C C . TYR A 1 382 ? 31.006 6.448 -40.274 1.00 81.81 382 TYR A C 1
ATOM 2835 O O . TYR A 1 382 ? 31.893 6.872 -41.015 1.00 81.81 382 TYR A O 1
ATOM 2843 N N . SER A 1 383 ? 31.001 5.182 -39.845 1.00 75.56 383 SER A N 1
ATOM 2844 C CA . SER A 1 383 ? 32.055 4.229 -40.199 1.00 75.56 383 SER A CA 1
ATOM 2845 C C . SER A 1 383 ? 32.154 4.001 -41.709 1.00 75.56 383 SER A C 1
ATOM 2847 O O . SER A 1 383 ? 33.260 3.884 -42.229 1.00 75.56 383 SER A O 1
ATOM 2849 N N . ALA A 1 384 ? 31.036 3.977 -42.440 1.00 78.94 384 ALA A N 1
ATOM 2850 C CA . ALA A 1 384 ? 31.053 3.859 -43.899 1.00 78.94 384 ALA A CA 1
ATOM 2851 C C . ALA A 1 384 ? 31.720 5.067 -44.572 1.00 78.94 384 ALA A C 1
ATOM 2853 O O . ALA A 1 384 ? 32.488 4.885 -45.518 1.00 78.94 384 ALA A O 1
ATOM 2854 N N . ALA A 1 385 ? 31.436 6.278 -44.083 1.00 78.25 385 ALA A N 1
ATOM 2855 C CA . ALA A 1 385 ? 31.984 7.520 -44.619 1.00 78.25 385 ALA A CA 1
ATOM 2856 C C . ALA A 1 385 ? 33.488 7.669 -44.336 1.00 78.25 385 ALA A C 1
ATOM 2858 O O . ALA A 1 385 ? 34.232 8.093 -45.214 1.00 78.25 385 ALA A O 1
ATOM 2859 N N . VAL A 1 386 ? 33.941 7.288 -43.138 1.00 71.56 386 VAL A N 1
ATOM 2860 C CA . VAL A 1 386 ? 35.337 7.473 -42.708 1.00 71.56 386 VAL A CA 1
ATOM 2861 C C . VAL A 1 386 ? 36.253 6.338 -43.170 1.00 71.56 386 VAL A C 1
ATOM 2863 O O . VAL A 1 386 ? 37.353 6.598 -43.646 1.00 71.56 386 VAL A O 1
ATOM 2866 N N . LEU A 1 387 ? 35.810 5.076 -43.092 1.00 66.38 387 LEU A N 1
ATOM 2867 C CA . LEU A 1 387 ? 36.636 3.927 -43.495 1.00 66.38 387 LEU A CA 1
ATOM 2868 C C . LEU A 1 387 ? 36.590 3.655 -45.010 1.00 66.38 387 LEU A C 1
ATOM 2870 O O . LEU A 1 387 ? 37.269 2.740 -45.481 1.00 66.38 387 LEU A O 1
ATOM 2874 N N . GLY A 1 388 ? 35.759 4.379 -45.772 1.00 66.44 388 GLY A N 1
ATOM 2875 C CA . GLY A 1 388 ? 35.632 4.237 -47.228 1.00 66.44 388 GLY A CA 1
ATOM 2876 C C . GLY A 1 388 ? 35.133 2.864 -47.707 1.00 66.44 388 GLY A C 1
ATOM 2877 O O . GLY A 1 388 ? 35.242 2.548 -48.890 1.00 66.44 388 GLY A O 1
ATOM 2878 N N . SER A 1 389 ? 34.603 2.019 -46.812 1.00 73.00 389 SER A N 1
ATOM 2879 C CA . SER A 1 389 ? 34.216 0.633 -47.109 1.00 73.00 389 SER A CA 1
ATOM 2880 C C . SER A 1 389 ? 32.868 0.265 -46.488 1.00 73.00 389 SER A C 1
ATOM 2882 O O . SER A 1 389 ? 32.716 0.207 -45.266 1.00 73.00 389 SER A O 1
ATOM 2884 N N . ARG A 1 390 ? 31.897 -0.081 -47.346 1.00 77.06 390 ARG A N 1
ATOM 2885 C CA . ARG A 1 390 ? 30.569 -0.571 -46.931 1.00 77.06 390 ARG A CA 1
ATOM 2886 C C . ARG A 1 390 ? 30.635 -1.911 -46.196 1.00 77.06 390 ARG A C 1
ATOM 2888 O O . ARG A 1 390 ? 29.825 -2.154 -45.309 1.00 77.06 390 ARG A O 1
ATOM 2895 N N . THR A 1 391 ? 31.616 -2.754 -46.515 1.00 77.31 391 THR A N 1
ATOM 2896 C CA . THR A 1 391 ? 31.795 -4.066 -45.875 1.00 77.31 391 THR A CA 1
ATOM 2897 C C . THR A 1 391 ? 32.197 -3.922 -44.409 1.00 77.31 391 THR A C 1
ATOM 2899 O O . THR A 1 391 ? 31.624 -4.577 -43.542 1.00 77.31 391 THR A O 1
ATOM 2902 N N . ARG A 1 392 ? 33.138 -3.014 -44.110 1.00 71.25 392 ARG A N 1
ATOM 2903 C CA . ARG A 1 392 ? 33.577 -2.739 -42.730 1.00 71.25 392 ARG A CA 1
ATOM 2904 C C . ARG A 1 392 ? 32.462 -2.097 -41.901 1.00 71.25 392 ARG A C 1
ATOM 2906 O O . ARG A 1 392 ? 32.253 -2.484 -40.756 1.00 71.25 392 ARG A O 1
ATOM 2913 N N . ALA A 1 393 ? 31.698 -1.186 -42.502 1.00 75.94 393 ALA A N 1
ATOM 2914 C CA . ALA A 1 393 ? 30.522 -0.593 -41.869 1.00 75.94 393 ALA A CA 1
ATOM 2915 C C . ALA A 1 393 ? 29.429 -1.628 -41.549 1.00 75.94 393 ALA A C 1
ATOM 2917 O O . ALA A 1 393 ? 28.863 -1.602 -40.459 1.00 75.94 393 ALA A O 1
ATOM 2918 N N . GLY A 1 394 ? 29.168 -2.569 -42.465 1.00 82.81 394 GLY A N 1
ATOM 2919 C CA . GLY A 1 394 ? 28.223 -3.665 -42.238 1.00 82.81 394 GLY A CA 1
ATOM 2920 C C . GLY A 1 394 ? 28.637 -4.572 -41.077 1.00 82.81 394 GLY A C 1
ATOM 2921 O O . GLY A 1 394 ? 27.795 -4.949 -40.265 1.00 82.81 394 GLY A O 1
ATOM 2922 N N . PHE A 1 395 ? 29.936 -4.857 -40.944 1.00 80.81 395 PHE A N 1
ATOM 2923 C CA . PHE A 1 395 ? 30.452 -5.620 -39.809 1.00 80.81 395 PHE A CA 1
ATOM 2924 C C . PHE A 1 395 ? 30.219 -4.889 -38.476 1.00 80.81 395 PHE A C 1
ATOM 2926 O O . PHE A 1 395 ? 29.717 -5.484 -37.524 1.00 80.81 395 PHE A O 1
ATOM 2933 N N . ILE A 1 396 ? 30.535 -3.591 -38.412 1.00 78.19 396 ILE A N 1
ATOM 2934 C CA . ILE A 1 396 ? 30.319 -2.767 -37.212 1.00 78.19 396 ILE A CA 1
ATOM 2935 C C . ILE A 1 396 ? 28.831 -2.716 -36.846 1.00 78.19 396 ILE A C 1
ATOM 2937 O O . ILE A 1 396 ? 28.482 -2.878 -35.679 1.00 78.19 396 ILE A O 1
ATOM 2941 N N . ALA A 1 397 ? 27.947 -2.553 -37.833 1.00 85.88 397 ALA A N 1
ATOM 2942 C CA . ALA A 1 397 ? 26.505 -2.570 -37.609 1.00 85.88 397 ALA A CA 1
ATOM 2943 C C . ALA A 1 397 ? 26.029 -3.906 -37.015 1.00 85.88 397 ALA A C 1
ATOM 2945 O O . ALA A 1 397 ? 25.254 -3.905 -36.061 1.00 85.88 397 ALA A O 1
ATOM 2946 N N . ALA A 1 398 ? 26.519 -5.036 -37.536 1.00 88.75 398 ALA A N 1
ATOM 2947 C CA . ALA A 1 398 ? 26.178 -6.367 -37.034 1.00 88.75 398 ALA A CA 1
ATOM 2948 C C . ALA A 1 398 ? 26.698 -6.601 -35.606 1.00 88.75 398 ALA A C 1
ATOM 2950 O O . ALA A 1 398 ? 25.966 -7.109 -34.758 1.00 88.75 398 ALA A O 1
ATOM 2951 N N . LEU A 1 399 ? 27.935 -6.182 -35.325 1.00 85.50 399 LEU A N 1
ATOM 2952 C CA . LEU A 1 399 ? 28.533 -6.248 -33.992 1.00 85.50 399 LEU A CA 1
ATOM 2953 C C . LEU A 1 399 ? 27.727 -5.430 -32.975 1.00 85.50 399 LEU A C 1
ATOM 2955 O O . LEU A 1 399 ? 27.392 -5.937 -31.906 1.00 85.50 399 LEU A O 1
ATOM 2959 N N . LEU A 1 400 ? 27.391 -4.181 -33.311 1.00 85.81 400 LEU A N 1
ATOM 2960 C CA . LEU A 1 400 ? 26.587 -3.326 -32.441 1.00 85.81 400 LEU A CA 1
ATOM 2961 C C . LEU A 1 400 ? 25.186 -3.910 -32.248 1.00 85.81 400 LEU A C 1
ATOM 2963 O O . LEU A 1 400 ? 24.719 -3.978 -31.118 1.00 85.81 400 LEU A O 1
ATOM 2967 N N . ALA A 1 401 ? 24.536 -4.395 -33.308 1.00 91.31 401 ALA A N 1
ATOM 2968 C CA . ALA A 1 401 ? 23.230 -5.045 -33.202 1.00 91.31 401 ALA A CA 1
ATOM 2969 C C . ALA A 1 401 ? 23.257 -6.260 -32.261 1.00 91.31 401 ALA A C 1
ATOM 2971 O O . ALA A 1 401 ? 22.355 -6.407 -31.440 1.00 91.31 401 ALA A O 1
ATOM 2972 N N . ALA A 1 402 ? 24.304 -7.090 -32.323 1.00 90.00 402 ALA A N 1
ATOM 2973 C CA . ALA A 1 402 ? 24.484 -8.203 -31.394 1.00 90.00 402 ALA A CA 1
ATOM 2974 C C . ALA A 1 402 ? 24.662 -7.715 -29.948 1.00 90.00 402 ALA A C 1
ATOM 2976 O O . ALA A 1 402 ? 24.032 -8.245 -29.035 1.00 90.00 402 ALA A O 1
ATOM 2977 N N . LEU A 1 403 ? 25.469 -6.672 -29.738 1.00 87.75 403 LEU A N 1
ATOM 2978 C CA . LEU A 1 403 ? 25.723 -6.116 -28.411 1.00 87.75 403 LEU A CA 1
ATOM 2979 C C . LEU A 1 403 ? 24.461 -5.487 -27.794 1.00 87.75 403 LEU A C 1
ATOM 2981 O O . LEU A 1 403 ? 24.159 -5.737 -26.629 1.00 87.75 403 LEU A O 1
ATOM 2985 N N . TYR A 1 404 ? 23.695 -4.715 -28.574 1.00 90.00 404 TYR A N 1
ATOM 2986 C CA . TYR A 1 404 ? 22.388 -4.190 -28.164 1.00 90.00 404 TYR A CA 1
ATOM 2987 C C . TYR A 1 404 ? 21.378 -5.330 -27.940 1.00 90.00 404 TYR A C 1
ATOM 2989 O O . TYR A 1 404 ? 20.629 -5.313 -26.972 1.00 90.00 404 TYR A O 1
ATOM 2997 N N . GLY A 1 405 ? 21.394 -6.382 -28.761 1.00 90.75 405 GLY A N 1
ATOM 2998 C CA . GLY A 1 405 ? 20.568 -7.570 -28.532 1.00 90.75 405 GLY A CA 1
ATOM 2999 C C . GLY A 1 405 ? 20.835 -8.219 -27.169 1.00 90.75 405 GLY A C 1
ATOM 3000 O O . GLY A 1 405 ? 19.895 -8.499 -26.433 1.00 90.75 405 GLY A O 1
ATOM 3001 N N . VAL A 1 406 ? 22.109 -8.389 -26.801 1.00 87.69 406 VAL A N 1
ATOM 3002 C CA . VAL A 1 406 ? 22.510 -8.916 -25.485 1.00 87.69 406 VAL A CA 1
ATOM 3003 C C . VAL A 1 406 ? 22.114 -7.969 -24.353 1.00 87.69 406 VAL A C 1
ATOM 3005 O O . VAL A 1 406 ? 21.674 -8.436 -23.313 1.00 87.69 406 VAL A O 1
ATOM 3008 N N . LEU A 1 407 ? 22.238 -6.653 -24.542 1.00 86.00 407 LEU A N 1
ATOM 3009 C CA . LEU A 1 407 ? 21.868 -5.661 -23.527 1.00 86.00 407 LEU A CA 1
ATOM 3010 C C . LEU A 1 407 ? 20.346 -5.592 -23.278 1.00 86.00 407 LEU A C 1
ATOM 3012 O O . LEU A 1 407 ? 19.928 -5.159 -22.205 1.00 86.00 407 LEU A O 1
ATOM 3016 N N . TYR A 1 408 ? 19.519 -5.956 -24.261 1.00 88.19 408 TYR A N 1
ATOM 3017 C CA . TYR A 1 408 ? 18.060 -5.982 -24.117 1.00 88.19 408 TYR A CA 1
ATOM 3018 C C . TYR A 1 408 ? 17.565 -7.120 -23.207 1.00 88.19 408 TYR A C 1
ATOM 3020 O O . TYR A 1 408 ? 16.540 -6.964 -22.539 1.00 88.19 408 TYR A O 1
ATOM 3028 N N . VAL A 1 409 ? 18.280 -8.249 -23.200 1.00 85.56 409 VAL A N 1
ATOM 3029 C CA . VAL A 1 409 ? 17.997 -9.441 -22.379 1.00 85.56 409 VAL A CA 1
ATOM 3030 C C . VAL A 1 409 ? 18.477 -9.218 -20.942 1.00 85.56 409 VAL A C 1
ATOM 3032 O O . VAL A 1 409 ? 17.693 -9.480 -19.993 1.00 85.56 409 VAL A O 1
#

Foldseek 3Di:
DDPPPDDDDDLVNLVVLLVVLLVVLVVLLVVLLVVLVVVVVVLVVQVVVVCVVAHAAKEKEDFKKKWKFWAWDWDQDQDPNDTDTDTDIDIWIKIFGFQEKEKEWEWEWDWDDDPLHIFIKTKIKIKMKTKTADDPPCVVVVDDPVRTPLQFMKTAIAILTCVQQDDDHKWKDKVNHTFDKDFFCHDVLSPRGGIMTGDRRVCNHPDMIMMIIITMGMYGFKYKYQYQHQKYKYKYWYQQQDKDWDWPFGFPDKDHDNRTIMTMGIDHVVNVVDDSMDIPVNVVPPDDDRTIGMMTRDDPDDQSVLLSLLSVCLSVLLVVLSVVVSCCVVPVVDDDDSVLNSVLSVLSSVLSVQQSVVCSPPNNPVSLVVSLVVSLVVNLVVCCVVVVDNVVSVVSSVVSVVSSVVSND

Secondary structure (DSSP, 8-state):
-----PPPPPHHHHHHHHHHHHHHHHHHHHHHHHHHHHHHHHHHHHHHHHHHHH---EEEEEEEEEEEEEEEEEEEEEETTEEEEEEEEEEEEEEE--SEEEEEEEEEEEEEEETTEEEEEEEEEEEEEEEE---S-GGGGT--GGGB-GGGEEEEEEES-GGG--SSPPEEEETTEEPPPEE----GGGTT-EEEEEE--GGGGTS-EEEEEEEEEEEESEEEEE--SSEEEEEEEES-S-EEEEESS--SEEEEETTEEEEEEEEEHHHHT--SEEEHHHHTSSPPP---EEEEE--S--HHHHHHHHHHTHHHHHHHHHHHHHHHHHHH-----HHHHHHHHHHHHHHHHHHHHHHHHH-HHHHHHHHHHHHHHHHHHHHHHHHS-HHHHHHHHHHHHHHHHHHH-

Radius of gyration: 33.27 Å; chains: 1; bounding box: 91×38×103 Å

Sequence (409 aa):
MHDDAQPARTPANTLLLAMLIAAMLAVPLFAVYLLVYDRQAQSRTARDSIAEGWGGAQVIAGPVLAIPYVAQTQETVNEGGKRVTRTASVRRTLLLAPAAEAIDSTLVPQVRRRSIYEMVVYEARNRGSARFSLPADLGRYGVARAALALDHAELRFGVRDSGGLVGVPPTVTVEGQRLTLEPGKGPRETGGSGFFAAVDASALGTQALRVAYAYQVRGNGGIALAPQGGDTAWKVRSSWPSPSFQGDLLPGESRVSAKGFAATWRVGNLALGRASVATDADQAGDAAPVMQARVDLVTPVNVYDQVNRAVKYGFLFIGFTFTAFLMFDLIGGARVSPIELGLIGAGLVLFFVMLLAFAEVTGFAVAYVVAATAIIGLLATYSAAVLGSRTRAGFIAALLAALYGVLYV

pLDDT: mean 87.68, std 10.71, range [40.56, 98.62]